Protein AF-0000000084538901 (afdb_homodimer)

Structure (mmCIF, N/CA/C/O backbone):
data_AF-0000000084538901-model_v1
#
loop_
_entity.id
_entity.type
_entity.pdbx_description
1 polymer 'UDP-3-O-acylglucosamine N-acyltransferase'
#
loop_
_atom_site.group_PDB
_atom_site.id
_atom_site.type_symbol
_atom_site.label_atom_id
_atom_site.label_alt_id
_atom_site.label_comp_id
_atom_site.label_asym_id
_atom_site.label_entity_id
_atom_site.label_seq_id
_atom_site.pdbx_PDB_ins_code
_atom_site.Cartn_x
_atom_site.Cartn_y
_atom_site.Cartn_z
_atom_site.occupancy
_atom_site.B_iso_or_equiv
_atom_site.auth_seq_id
_atom_site.auth_comp_id
_atom_site.auth_asym_id
_atom_site.auth_atom_id
_atom_site.pdbx_PDB_model_num
ATOM 1 N N . MET A 1 1 ? -27.812 32.094 3.391 1 93.5 1 MET A N 1
ATOM 2 C CA . MET A 1 1 ? -28.422 32.312 4.699 1 93.5 1 MET A CA 1
ATOM 3 C C . MET A 1 1 ? -27.812 33.562 5.375 1 93.5 1 MET A C 1
ATOM 5 O O . MET A 1 1 ? -26.688 33.938 5.078 1 93.5 1 MET A O 1
ATOM 9 N N . LYS A 1 2 ? -28.594 34.125 6.199 1 95.56 2 LYS A N 1
ATOM 10 C CA . LYS A 1 2 ? -28.094 35.281 6.93 1 95.56 2 LYS A CA 1
ATOM 11 C C . LYS A 1 2 ? -27.016 34.906 7.93 1 95.56 2 LYS A C 1
ATOM 13 O O . LYS A 1 2 ? -27.031 33.781 8.453 1 95.56 2 LYS A O 1
ATOM 18 N N . PHE A 1 3 ? -26.172 35.75 8.164 1 96.12 3 PHE A N 1
ATOM 19 C CA . PHE A 1 3 ? -25.109 35.5 9.125 1 96.12 3 PHE A CA 1
ATOM 20 C C . PHE A 1 3 ? -25.688 35.156 10.492 1 96.12 3 PHE A C 1
ATOM 22 O O . PHE A 1 3 ? -25.156 34.25 11.18 1 96.12 3 PHE A O 1
ATOM 29 N N . SER A 1 4 ? -26.766 35.75 10.844 1 94.81 4 SER A N 1
ATOM 30 C CA . SER A 1 4 ? -27.406 35.469 12.117 1 94.81 4 SER A CA 1
ATOM 31 C C . SER A 1 4 ? -27.891 34 12.172 1 94.81 4 SER A C 1
ATOM 33 O O . SER A 1 4 ? -27.781 33.344 13.211 1 94.81 4 SER A O 1
ATOM 35 N N . ASP A 1 5 ? -28.375 33.531 11.102 1 95.5 5 ASP A N 1
ATOM 36 C CA . ASP A 1 5 ? -28.797 32.125 11.008 1 95.5 5 ASP A CA 1
ATOM 37 C C . ASP A 1 5 ? -27.609 31.188 11.117 1 95.5 5 ASP A C 1
ATOM 39 O O . ASP A 1 5 ? -27.688 30.156 11.773 1 95.5 5 ASP A O 1
ATOM 43 N N . LEU A 1 6 ? -26.609 31.562 10.414 1 95.12 6 LEU A N 1
ATOM 44 C CA . LEU A 1 6 ? -25.391 30.781 10.453 1 95.12 6 LEU A CA 1
ATOM 45 C C . LEU A 1 6 ? -24.844 30.703 11.875 1 95.12 6 LEU A C 1
ATOM 47 O O . LEU A 1 6 ? -24.422 29.641 12.328 1 95.12 6 LEU A O 1
ATOM 51 N N . LEU A 1 7 ? -24.812 31.797 12.562 1 94.38 7 LEU A N 1
ATOM 52 C CA . LEU A 1 7 ? -24.359 31.875 13.945 1 94.38 7 LEU A CA 1
ATOM 53 C C . LEU A 1 7 ? -25.172 30.953 14.844 1 94.38 7 LEU A C 1
ATOM 55 O O . LEU A 1 7 ? -24.625 30.297 15.734 1 94.38 7 LEU A O 1
ATOM 59 N N . GLN A 1 8 ? -26.422 30.922 14.617 1 94.69 8 GLN A N 1
ATOM 60 C CA . GLN A 1 8 ? -27.297 30.062 15.406 1 94.69 8 GLN A CA 1
ATOM 61 C C . GLN A 1 8 ? -26.953 28.594 15.203 1 94.69 8 GLN A C 1
ATOM 63 O O . GLN A 1 8 ? -26.984 27.797 16.156 1 94.69 8 GLN A O 1
ATOM 68 N N . GLN A 1 9 ? -26.641 28.266 14.023 1 95.75 9 GLN A N 1
ATOM 69 C CA . GLN A 1 9 ? -26.328 26.875 13.688 1 95.75 9 GLN A CA 1
ATOM 70 C C . GLN A 1 9 ? -24.953 26.484 14.203 1 95.75 9 GLN A C 1
ATOM 72 O O . GLN A 1 9 ? -24.688 25.312 14.438 1 95.75 9 GLN A O 1
ATOM 77 N N . LEU A 1 10 ? -24.094 27.469 14.375 1 96.12 10 LEU A N 1
ATOM 78 C CA . LEU A 1 10 ? -22.719 27.203 14.797 1 96.12 10 LEU A CA 1
ATOM 79 C C . LEU A 1 10 ? -22.484 27.688 16.234 1 96.12 10 LEU A C 1
ATOM 81 O O . LEU A 1 10 ? -21.359 27.922 16.641 1 96.12 10 LEU A O 1
ATOM 85 N N . LYS A 1 11 ? -23.438 27.844 16.922 1 92.06 11 LYS A N 1
ATOM 86 C CA . LYS A 1 11 ? -23.406 28.484 18.219 1 92.06 11 LYS A CA 1
ATOM 87 C C . LYS A 1 11 ? -22.469 27.75 19.188 1 92.06 11 LYS A C 1
ATOM 89 O O . LYS A 1 11 ? -21.766 28.375 19.969 1 92.06 11 LYS A O 1
ATOM 94 N N . ASP A 1 12 ? -22.438 26.438 18.906 1 90.62 12 ASP A N 1
ATOM 95 C CA . ASP A 1 12 ? -21.578 25.625 19.766 1 90.62 12 ASP A CA 1
ATOM 96 C C . ASP A 1 12 ? -20.109 25.906 19.484 1 90.62 12 ASP A C 1
ATOM 98 O O . ASP A 1 12 ? -19.609 25.609 18.391 1 90.62 12 ASP A O 1
ATOM 102 N N . GLY A 1 13 ? -19.438 26.672 20.234 1 88.88 13 GLY A N 1
ATOM 103 C CA . GLY A 1 13 ? -18.031 26.953 20.109 1 88.88 13 GLY A CA 1
ATOM 104 C C . GLY A 1 13 ? -17.734 28.438 19.938 1 88.88 13 GLY A C 1
ATOM 105 O O . GLY A 1 13 ? -16.562 28.844 19.953 1 88.88 13 GLY A O 1
ATOM 106 N N . VAL A 1 14 ? -18.812 29.141 19.734 1 94.44 14 VAL A N 1
ATOM 107 C CA . VAL A 1 14 ? -18.625 30.578 19.547 1 94.44 14 VAL A CA 1
ATOM 108 C C . VAL A 1 14 ? -18.578 31.266 20.906 1 94.44 14 VAL A C 1
ATOM 110 O O . VAL A 1 14 ? -19.422 31.016 21.766 1 94.44 14 VAL A O 1
ATOM 113 N N . VAL A 1 15 ? -17.594 32.031 21.078 1 94.44 15 VAL A N 1
ATOM 114 C CA . VAL A 1 15 ? -17.391 32.75 22.344 1 94.44 15 VAL A CA 1
ATOM 115 C C . VAL A 1 15 ? -18.016 34.125 22.266 1 94.44 15 VAL A C 1
ATOM 117 O O . VAL A 1 15 ? -18.625 34.594 23.234 1 94.44 15 VAL A O 1
ATOM 120 N N . SER A 1 16 ? -17.812 34.875 21.203 1 93.5 16 SER A N 1
ATOM 121 C CA . SER A 1 16 ? -18.359 36.219 20.953 1 93.5 16 SER A CA 1
ATOM 122 C C . SER A 1 16 ? -18.594 36.438 19.453 1 93.5 16 SER A C 1
ATOM 124 O O . SER A 1 16 ? -18.094 35.688 18.625 1 93.5 16 SER A O 1
ATOM 126 N N . ASP A 1 17 ? -19.453 37.406 19.156 1 93.81 17 ASP A N 1
ATOM 127 C CA . ASP A 1 17 ? -19.75 37.688 17.75 1 93.81 17 ASP A CA 1
ATOM 128 C C . ASP A 1 17 ? -20.062 39.188 17.547 1 93.81 17 ASP A C 1
ATOM 130 O O . ASP A 1 17 ? -20.25 39.906 18.516 1 93.81 17 ASP A O 1
ATOM 134 N N . SER A 1 18 ? -20.047 39.625 16.359 1 91.88 18 SER A N 1
ATOM 135 C CA . SER A 1 18 ? -20.219 41.031 16.016 1 91.88 18 SER A CA 1
ATOM 136 C C . SER A 1 18 ? -21.672 41.469 16.203 1 91.88 18 SER A C 1
ATOM 138 O O . SER A 1 18 ? -21.938 42.625 16.406 1 91.88 18 SER A O 1
ATOM 140 N N . LEU A 1 19 ? -22.609 40.562 16.047 1 88.69 19 LEU A N 1
ATOM 141 C CA . LEU A 1 19 ? -24.016 40.938 16.188 1 88.69 19 LEU A CA 1
ATOM 142 C C . LEU A 1 19 ? -24.328 41.312 17.625 1 88.69 19 LEU A C 1
ATOM 144 O O . LEU A 1 19 ? -25.25 42.125 17.875 1 88.69 19 LEU A O 1
ATOM 148 N N . GLU A 1 20 ? -23.688 40.781 18.453 1 81.5 20 GLU A N 1
ATOM 149 C CA . GLU A 1 20 ? -23.859 41.125 19.859 1 81.5 20 GLU A CA 1
ATOM 150 C C . GLU A 1 20 ? -23.156 42.438 20.219 1 81.5 20 GLU A C 1
ATOM 152 O O . GLU A 1 20 ? -23.656 43.219 21.016 1 81.5 20 GLU A O 1
ATOM 157 N N . LEU A 1 21 ? -22.031 42.656 19.672 1 71.5 21 LEU A N 1
ATOM 158 C CA . LEU A 1 21 ? -21.172 43.75 20.109 1 71.5 21 LEU A CA 1
ATOM 159 C C . LEU A 1 21 ? -21.422 45 19.266 1 71.5 21 LEU A C 1
ATOM 161 O O . LEU A 1 21 ? -21.141 46.125 19.719 1 71.5 21 LEU A O 1
ATOM 165 N N . SER A 1 22 ? -21.672 44.844 18.016 1 60.97 22 SER A N 1
ATOM 166 C CA . SER A 1 22 ? -21.766 46.062 17.188 1 60.97 22 SER A CA 1
ATOM 167 C C . SER A 1 22 ? -23.062 46.062 16.375 1 60.97 22 SER A C 1
ATOM 169 O O . SER A 1 22 ? -23.672 45.031 16.156 1 60.97 22 SER A O 1
ATOM 171 N N . ASP A 1 23 ? -23.828 47.062 16.312 1 59.25 23 ASP A N 1
ATOM 172 C CA . ASP A 1 23 ? -25.016 47.281 15.508 1 59.25 23 ASP A CA 1
ATOM 173 C C . ASP A 1 23 ? -24.75 46.969 14.039 1 59.25 23 ASP A C 1
ATOM 175 O O . ASP A 1 23 ? -24.578 47.875 13.227 1 59.25 23 ASP A O 1
ATOM 179 N N . ARG A 1 24 ? -24.109 45.844 13.82 1 64.12 24 ARG A N 1
ATOM 180 C CA . ARG A 1 24 ? -23.547 45.75 12.477 1 64.12 24 ARG A CA 1
ATOM 181 C C . ARG A 1 24 ? -24.391 44.812 11.594 1 64.12 24 ARG A C 1
ATOM 183 O O . ARG A 1 24 ? -25.375 44.25 12.047 1 64.12 24 ARG A O 1
ATOM 190 N N . THR A 1 25 ? -23.922 44.625 10.414 1 78.56 25 THR A N 1
ATOM 191 C CA . THR A 1 25 ? -24.5 44.094 9.195 1 78.56 25 THR A CA 1
ATOM 192 C C . THR A 1 25 ? -24.703 42.594 9.312 1 78.56 25 THR A C 1
ATOM 194 O O . THR A 1 25 ? -23.922 41.906 9.984 1 78.56 25 THR A O 1
ATOM 197 N N . ASP A 1 26 ? -25.906 42.219 9.234 1 93.06 26 ASP A N 1
ATOM 198 C CA . ASP A 1 26 ? -26.297 40.812 9.078 1 93.06 26 ASP A CA 1
ATOM 199 C C . ASP A 1 26 ? -26.328 40.406 7.609 1 93.06 26 ASP A C 1
ATOM 201 O O . ASP A 1 26 ? -27.406 40.219 7.035 1 93.06 26 ASP A O 1
ATOM 205 N N . PRO A 1 27 ? -25.047 40.312 7.105 1 94.62 27 PRO A N 1
ATOM 206 C CA . PRO A 1 27 ? -24.984 40.062 5.664 1 94.62 27 PRO A CA 1
ATOM 207 C C . PRO A 1 27 ? -25.531 38.688 5.293 1 94.62 27 PRO A C 1
ATOM 209 O O . PRO A 1 27 ? -25.656 37.812 6.152 1 94.62 27 PRO A O 1
ATOM 212 N N . VAL A 1 28 ? -25.891 38.562 3.992 1 96.44 28 VAL A N 1
ATOM 213 C CA . VAL A 1 28 ? -26.281 37.281 3.441 1 96.44 28 VAL A CA 1
ATOM 214 C C . VAL A 1 28 ? -25.031 36.5 3.002 1 96.44 28 VAL A C 1
ATOM 216 O O . VAL A 1 28 ? -24.219 37.031 2.242 1 96.44 28 VAL A O 1
ATOM 219 N N . ILE A 1 29 ? -24.891 35.312 3.584 1 97.19 29 ILE A N 1
ATOM 220 C CA . ILE A 1 29 ? -23.766 34.469 3.264 1 97.19 29 ILE A CA 1
ATOM 221 C C . ILE A 1 29 ? -24.234 33.312 2.367 1 97.19 29 ILE A C 1
ATOM 223 O O . ILE A 1 29 ? -25.156 32.594 2.717 1 97.19 29 ILE A O 1
ATOM 227 N N . HIS A 1 30 ? -23.562 33.156 1.27 1 96.56 30 HIS A N 1
ATOM 228 C CA . HIS A 1 30 ? -24 32.156 0.329 1 96.56 30 HIS A CA 1
ATOM 229 C C . HIS A 1 30 ? -22.984 31.016 0.214 1 96.56 30 HIS A C 1
ATOM 231 O O . HIS A 1 30 ? -23.219 30.016 -0.469 1 96.56 30 HIS A O 1
ATOM 237 N N . GLY A 1 31 ? -21.859 31.172 0.831 1 96.88 31 GLY A N 1
ATOM 238 C CA . GLY A 1 31 ? -20.828 30.125 0.752 1 96.88 31 GLY A CA 1
ATOM 239 C C . GLY A 1 31 ? -19.609 30.438 1.593 1 96.88 31 GLY A C 1
ATOM 240 O O . GLY A 1 31 ? -19.625 31.359 2.414 1 96.88 31 GLY A O 1
ATOM 241 N N . VAL A 1 32 ? -18.609 29.672 1.42 1 97.56 32 VAL A N 1
ATOM 242 C CA . VAL A 1 32 ? -17.344 29.781 2.135 1 97.56 32 VAL A CA 1
ATOM 243 C C . VAL A 1 32 ? -16.203 29.938 1.136 1 97.56 32 VAL A C 1
ATOM 245 O O . VAL A 1 32 ? -16.328 29.516 -0.018 1 97.56 32 VAL A O 1
ATOM 248 N N . ALA A 1 33 ? -15.109 30.547 1.611 1 97.12 33 ALA A N 1
ATOM 249 C CA . ALA A 1 33 ? -13.969 30.766 0.722 1 97.12 33 ALA A CA 1
ATOM 250 C C . ALA A 1 33 ? -12.688 31 1.518 1 97.12 33 ALA A C 1
ATOM 252 O O . ALA A 1 33 ? -12.742 31.344 2.699 1 97.12 33 ALA A O 1
ATOM 253 N N . ALA A 1 34 ? -11.602 30.781 0.892 1 95.62 34 ALA A N 1
ATOM 254 C CA . ALA A 1 34 ? -10.328 31.219 1.467 1 95.62 34 ALA A CA 1
ATOM 255 C C . ALA A 1 34 ? -10.289 32.719 1.642 1 95.62 34 ALA A C 1
ATOM 257 O O . ALA A 1 34 ? -10.766 33.469 0.784 1 95.62 34 ALA A O 1
ATOM 258 N N . ILE A 1 35 ? -9.617 33.125 2.629 1 95.12 35 ILE A N 1
ATOM 259 C CA . ILE A 1 35 ? -9.719 34.531 3.059 1 95.12 35 ILE A CA 1
ATOM 260 C C . ILE A 1 35 ? -9.133 35.438 1.983 1 95.12 35 ILE A C 1
ATOM 262 O O . ILE A 1 35 ? -9.625 36.562 1.761 1 95.12 35 ILE A O 1
ATOM 266 N N . ASP A 1 36 ? -8.102 34.969 1.263 1 94.62 36 ASP A N 1
ATOM 267 C CA . ASP A 1 36 ? -7.41 35.812 0.286 1 94.62 36 ASP A CA 1
ATOM 268 C C . ASP A 1 36 ? -8.133 35.781 -1.06 1 94.62 36 ASP A C 1
ATOM 270 O O . ASP A 1 36 ? -7.879 36.656 -1.916 1 94.62 36 ASP A O 1
ATOM 274 N N . GLU A 1 37 ? -9.141 34.938 -1.263 1 95.94 37 GLU A N 1
ATOM 275 C CA . GLU A 1 37 ? -9.883 34.812 -2.516 1 95.94 37 GLU A CA 1
ATOM 276 C C . GLU A 1 37 ? -11.359 35.125 -2.312 1 95.94 37 GLU A C 1
ATOM 278 O O . GLU A 1 37 ? -12.148 35.094 -3.262 1 95.94 37 GLU A O 1
ATOM 283 N N . ALA A 1 38 ? -11.703 35.312 -1.114 1 96.19 38 ALA A N 1
ATOM 284 C CA . ALA A 1 38 ? -13.102 35.469 -0.736 1 96.19 38 ALA A CA 1
ATOM 285 C C . ALA A 1 38 ? -13.734 36.688 -1.415 1 96.19 38 ALA A C 1
ATOM 287 O O . ALA A 1 38 ? -13.094 37.719 -1.566 1 96.19 38 ALA A O 1
ATOM 288 N N . GLN A 1 39 ? -14.93 36.469 -1.879 1 95.94 39 GLN A N 1
ATOM 289 C CA . GLN A 1 39 ? -15.758 37.531 -2.441 1 95.94 39 GLN A CA 1
ATOM 290 C C . GLN A 1 39 ? -16.938 37.844 -1.536 1 95.94 39 GLN A C 1
ATOM 292 O O . GLN A 1 39 ? -17.172 37.156 -0.546 1 95.94 39 GLN A O 1
ATOM 297 N N . ALA A 1 40 ? -17.625 38.875 -2.021 1 95.75 40 ALA A N 1
ATOM 298 C CA . ALA A 1 40 ? -18.797 39.281 -1.251 1 95.75 40 ALA A CA 1
ATOM 299 C C . ALA A 1 40 ? -19.766 38.125 -1.092 1 95.75 40 ALA A C 1
ATOM 301 O O . ALA A 1 40 ? -20 37.344 -2.035 1 95.75 40 ALA A O 1
ATOM 302 N N . GLY A 1 41 ? -20.25 38 0.098 1 96.56 41 GLY A N 1
ATOM 303 C CA . GLY A 1 41 ? -21.219 36.969 0.365 1 96.56 41 GLY A CA 1
ATOM 304 C C . GLY A 1 41 ? -20.594 35.688 0.855 1 96.56 41 GLY A C 1
ATOM 305 O O . GLY A 1 41 ? -21.266 34.656 0.948 1 96.56 41 GLY A O 1
ATOM 306 N N . THR A 1 42 ? -19.359 35.719 1.161 1 97.81 42 THR A N 1
ATOM 307 C CA . THR A 1 42 ? -18.734 34.469 1.615 1 97.81 42 THR A CA 1
ATOM 308 C C . THR A 1 42 ? -18.25 34.625 3.055 1 97.81 42 THR A C 1
ATOM 310 O O . THR A 1 42 ? -18.094 35.719 3.561 1 97.81 42 THR A O 1
ATOM 313 N N . LEU A 1 43 ? -18.094 33.438 3.719 1 97.56 43 LEU A N 1
ATOM 314 C CA . LEU A 1 43 ? -17.484 33.281 5.035 1 97.56 43 LEU A CA 1
ATOM 315 C C . LEU A 1 43 ? -16.078 32.719 4.918 1 97.56 43 LEU A C 1
ATOM 317 O O . LEU A 1 43 ? -15.836 31.797 4.141 1 97.56 43 LEU A O 1
ATOM 321 N N . SER A 1 44 ? -15.141 33.281 5.695 1 97.81 44 SER A N 1
ATOM 322 C CA . SER A 1 44 ? -13.773 32.781 5.785 1 97.81 44 SER A CA 1
ATOM 323 C C . SER A 1 44 ? -13.312 32.688 7.234 1 97.81 44 SER A C 1
ATOM 325 O O . SER A 1 44 ? -14.133 32.75 8.156 1 97.81 44 SER A O 1
ATOM 327 N N . TYR A 1 45 ? -12.016 32.375 7.41 1 97 45 TYR A N 1
ATOM 328 C CA . TYR A 1 45 ? -11.531 32.312 8.781 1 97 45 TYR A CA 1
ATOM 329 C C . TYR A 1 45 ? -10.062 32.719 8.859 1 97 45 TYR A C 1
ATOM 331 O O . TYR A 1 45 ? -9.367 32.75 7.84 1 97 45 TYR A O 1
ATOM 339 N N . ILE A 1 46 ? -9.633 33.062 10.125 1 94.56 46 ILE A N 1
ATOM 340 C CA . ILE A 1 46 ? -8.25 33.375 10.445 1 94.56 46 ILE A CA 1
ATOM 341 C C . ILE A 1 46 ? -7.797 32.531 11.648 1 94.56 46 ILE A C 1
ATOM 343 O O . ILE A 1 46 ? -8.508 32.438 12.648 1 94.56 46 ILE A O 1
ATOM 347 N N . GLU A 1 47 ? -6.621 31.891 11.469 1 89.81 47 GLU A N 1
ATOM 348 C CA . GLU A 1 47 ? -6.156 31 12.531 1 89.81 47 GLU A CA 1
ATOM 349 C C . GLU A 1 47 ? -5.211 31.734 13.484 1 89.81 47 GLU A C 1
ATOM 351 O O . GLU A 1 47 ? -4.914 31.234 14.57 1 89.81 47 GLU A O 1
ATOM 356 N N . GLY A 1 48 ? -4.758 32.906 13.188 1 84.44 48 GLY A N 1
ATOM 357 C CA . GLY A 1 48 ? -3.832 33.594 14.07 1 84.44 48 GLY A CA 1
ATOM 358 C C . GLY A 1 48 ? -3.357 34.938 13.508 1 84.44 48 GLY A C 1
ATOM 359 O O . GLY A 1 48 ? -3.758 35.312 12.414 1 84.44 48 GLY A O 1
ATOM 360 N N . GLN A 1 49 ? -2.502 35.5 14.258 1 85.62 49 GLN A N 1
ATOM 361 C CA . GLN A 1 49 ? -2.057 36.875 13.977 1 85.62 49 GLN A CA 1
ATOM 362 C C . GLN A 1 49 ? -1.277 36.938 12.664 1 85.62 49 GLN A C 1
ATOM 364 O O . GLN A 1 49 ? -1.303 37.969 11.977 1 85.62 49 GLN A O 1
ATOM 369 N N . LYS A 1 50 ? -0.769 35.781 12.359 1 87.31 50 LYS A N 1
ATOM 370 C CA . LYS A 1 50 ? 0.049 35.719 11.148 1 87.31 50 LYS A CA 1
ATOM 371 C C . LYS A 1 50 ? -0.79 36.031 9.906 1 87.31 50 LYS A C 1
ATOM 373 O O . LYS A 1 50 ? -0.265 36.469 8.883 1 87.31 50 LYS A O 1
ATOM 378 N N . PHE A 1 51 ? -2.082 35.906 10.008 1 88.12 51 PHE A N 1
ATOM 379 C CA . PHE A 1 51 ? -2.955 36.062 8.852 1 88.12 51 PHE A CA 1
ATOM 380 C C . PHE A 1 51 ? -3.814 37.312 9 1 88.12 51 PHE A C 1
ATOM 382 O O . PHE A 1 51 ? -4.746 37.531 8.219 1 88.12 51 PHE A O 1
ATOM 389 N N . ALA A 1 52 ? -3.52 38.094 9.93 1 88.94 52 ALA A N 1
ATOM 390 C CA . ALA A 1 52 ? -4.305 39.281 10.258 1 88.94 52 ALA A CA 1
ATOM 391 C C . ALA A 1 52 ? -4.352 40.25 9.086 1 88.94 52 ALA A C 1
ATOM 393 O O . ALA A 1 52 ? -5.344 40.969 8.891 1 88.94 52 ALA A O 1
ATOM 394 N N . HIS A 1 53 ? -3.268 40.281 8.352 1 91.88 53 HIS A N 1
ATOM 395 C CA . HIS A 1 53 ? -3.182 41.25 7.238 1 91.88 53 HIS A CA 1
ATOM 396 C C . HIS A 1 53 ? -4.273 40.969 6.203 1 91.88 53 HIS A C 1
ATOM 398 O O . HIS A 1 53 ? -4.672 41.875 5.469 1 91.88 53 HIS A O 1
ATOM 404 N N . TYR A 1 54 ? -4.84 39.781 6.172 1 94.12 54 TYR A N 1
ATOM 405 C CA . TYR A 1 54 ? -5.887 39.438 5.215 1 94.12 54 TYR A CA 1
ATOM 406 C C . TYR A 1 54 ? -7.195 40.125 5.57 1 94.12 54 TYR A C 1
ATOM 408 O O . TYR A 1 54 ? -8.07 40.312 4.719 1 94.12 54 TYR A O 1
ATOM 416 N N . LEU A 1 55 ? -7.383 40.5 6.816 1 92.94 55 LEU A N 1
ATOM 417 C CA . LEU A 1 55 ? -8.602 41.188 7.238 1 92.94 55 LEU A CA 1
ATOM 418 C C . LEU A 1 55 ? -8.758 42.531 6.508 1 92.94 55 LEU A C 1
ATOM 420 O O . LEU A 1 55 ? -9.875 42.938 6.168 1 92.94 55 LEU A O 1
ATOM 424 N N . ALA A 1 56 ? -7.609 43.156 6.223 1 91.5 56 ALA A N 1
ATOM 425 C CA . ALA A 1 56 ? -7.621 44.469 5.586 1 91.5 56 ALA A CA 1
ATOM 426 C C . ALA A 1 56 ? -7.973 44.344 4.105 1 91.5 56 ALA A C 1
ATOM 428 O O . ALA A 1 56 ? -8.531 45.281 3.52 1 91.5 56 ALA A O 1
ATOM 429 N N . THR A 1 57 ? -7.699 43.25 3.605 1 94.31 57 THR A N 1
ATOM 430 C CA . THR A 1 57 ? -7.793 43.156 2.152 1 94.31 57 THR A CA 1
ATOM 431 C C . THR A 1 57 ? -8.953 42.281 1.736 1 94.31 57 THR A C 1
ATOM 433 O O . THR A 1 57 ? -9.398 42.312 0.59 1 94.31 57 THR A O 1
ATOM 436 N N . THR A 1 58 ? -9.469 41.406 2.564 1 96.12 58 THR A N 1
ATOM 437 C CA . THR A 1 58 ? -10.477 40.406 2.203 1 96.12 58 THR A CA 1
ATOM 438 C C . THR A 1 58 ? -11.758 41.094 1.732 1 96.12 58 THR A C 1
ATOM 440 O O . THR A 1 58 ? -12.07 42.188 2.162 1 96.12 58 THR A O 1
ATOM 443 N N . LYS A 1 59 ? -12.406 40.406 0.836 1 96.25 59 LYS A N 1
ATOM 444 C CA . LYS A 1 59 ? -13.703 40.906 0.375 1 96.25 59 LYS A CA 1
ATOM 445 C C . LYS A 1 59 ? -14.836 40.062 0.939 1 96.25 59 LYS A C 1
ATOM 447 O O . LYS A 1 59 ? -15.992 40.219 0.53 1 96.25 59 LYS A O 1
ATOM 452 N N . ALA A 1 60 ? -14.516 39.156 1.838 1 96.5 60 ALA A N 1
ATOM 453 C CA . ALA A 1 60 ? -15.547 38.375 2.521 1 96.5 60 ALA A CA 1
ATOM 454 C C . ALA A 1 60 ? -16.469 39.281 3.322 1 96.5 60 ALA A C 1
ATOM 456 O O . ALA A 1 60 ? -16.078 40.375 3.752 1 96.5 60 ALA A O 1
ATOM 457 N N . ASP A 1 61 ? -17.625 38.781 3.52 1 96.06 61 ASP A N 1
ATOM 458 C CA . ASP A 1 61 ? -18.578 39.531 4.312 1 96.06 61 ASP A CA 1
ATOM 459 C C . ASP A 1 61 ? -18.531 39.125 5.781 1 96.06 61 ASP A C 1
ATOM 461 O O . ASP A 1 61 ? -19.016 39.844 6.652 1 96.06 61 ASP A O 1
ATOM 465 N N . ALA A 1 62 ? -18.047 37.938 6.023 1 96.5 62 ALA A N 1
ATOM 466 C CA . ALA A 1 62 ? -17.953 37.438 7.391 1 96.5 62 ALA A CA 1
ATOM 467 C C . ALA A 1 62 ? -16.672 36.656 7.594 1 96.5 62 ALA A C 1
ATOM 469 O O . ALA A 1 62 ? -16.156 36.031 6.652 1 96.5 62 ALA A O 1
ATOM 470 N N . VAL A 1 63 ? -16.172 36.625 8.867 1 96.88 63 VAL A N 1
ATOM 471 C CA . VAL A 1 63 ? -14.938 35.906 9.156 1 96.88 63 VAL A CA 1
ATOM 472 C C . VAL A 1 63 ? -15.031 35.281 10.539 1 96.88 63 VAL A C 1
ATOM 474 O O . VAL A 1 63 ? -15.625 35.844 11.461 1 96.88 63 VAL A O 1
ATOM 477 N N . ILE A 1 64 ? -14.5 34.094 10.664 1 97.12 64 ILE A N 1
ATOM 478 C CA . ILE A 1 64 ? -14.297 33.469 11.953 1 97.12 64 ILE A CA 1
ATOM 479 C C . ILE A 1 64 ? -12.922 33.844 12.508 1 97.12 64 ILE A C 1
ATOM 481 O O . ILE A 1 64 ? -11.906 33.656 11.836 1 97.12 64 ILE A O 1
ATOM 485 N N . LEU A 1 65 ? -12.867 34.281 13.742 1 96.06 65 LEU A N 1
ATOM 486 C CA . LEU A 1 65 ? -11.648 34.812 14.344 1 96.06 65 LEU A CA 1
ATOM 487 C C . LEU A 1 65 ? -11.297 34.031 15.617 1 96.06 65 LEU A C 1
ATOM 489 O O . LEU A 1 65 ? -12.18 33.5 16.281 1 96.06 65 LEU A O 1
ATOM 493 N N . PRO A 1 66 ? -10 33.969 15.883 1 96.25 66 PRO A N 1
ATOM 494 C CA . PRO A 1 66 ? -9.664 33.531 17.234 1 96.25 66 PRO A CA 1
ATOM 495 C C . PRO A 1 66 ? -10.117 34.531 18.297 1 96.25 66 PRO A C 1
ATOM 497 O O . PRO A 1 66 ? -10.531 35.656 17.969 1 96.25 66 PRO A O 1
ATOM 500 N N . VAL A 1 67 ? -10.023 34.125 19.594 1 95 67 VAL A N 1
ATOM 501 C CA . VAL A 1 67 ? -10.344 35.062 20.672 1 95 67 VAL A CA 1
ATOM 502 C C . VAL A 1 67 ? -9.219 36.062 20.844 1 95 67 VAL A C 1
ATOM 504 O O . VAL A 1 67 ? -8.281 35.844 21.609 1 95 67 VAL A O 1
ATOM 507 N N . ASP A 1 68 ? -9.328 37.094 20.062 1 94.81 68 ASP A N 1
ATOM 508 C CA . ASP A 1 68 ? -8.32 38.125 19.984 1 94.81 68 ASP A CA 1
ATOM 509 C C . ASP A 1 68 ? -8.961 39.5 19.781 1 94.81 68 ASP A C 1
ATOM 511 O O . ASP A 1 68 ? -9.5 39.781 18.703 1 94.81 68 ASP A O 1
ATOM 515 N N . GLU A 1 69 ? -8.859 40.406 20.688 1 92.38 69 GLU A N 1
ATOM 516 C CA . GLU A 1 69 ? -9.531 41.688 20.672 1 92.38 69 GLU A CA 1
ATOM 517 C C . GLU A 1 69 ? -9.023 42.594 19.547 1 92.38 69 GLU A C 1
ATOM 519 O O . GLU A 1 69 ? -9.781 43.375 18.969 1 92.38 69 GLU A O 1
ATOM 524 N N . ALA A 1 70 ? -7.75 42.438 19.281 1 93.06 70 ALA A N 1
ATOM 525 C CA . ALA A 1 70 ? -7.168 43.25 18.219 1 93.06 70 ALA A CA 1
ATOM 526 C C . ALA A 1 70 ? -7.758 42.875 16.859 1 93.06 70 ALA A C 1
ATOM 528 O O . ALA A 1 70 ? -8.102 43.75 16.078 1 93.06 70 ALA A O 1
ATOM 529 N N . LEU A 1 71 ? -7.914 41.625 16.672 1 94.25 71 LEU A N 1
ATOM 530 C CA . LEU A 1 71 ? -8.492 41.156 15.414 1 94.25 71 LEU A CA 1
ATOM 531 C C . LEU A 1 71 ? -9.969 41.531 15.32 1 94.25 71 LEU A C 1
ATOM 533 O O . LEU A 1 71 ? -10.453 41.875 14.25 1 94.25 71 LEU A O 1
ATOM 537 N N . GLN A 1 72 ? -10.617 41.438 16.375 1 92 72 GLN A N 1
ATOM 538 C CA . GLN A 1 72 ? -12.031 41.812 16.438 1 92 72 GLN A CA 1
ATOM 539 C C . GLN A 1 72 ? -12.211 43.312 16.094 1 92 72 GLN A C 1
ATOM 541 O O . GLN A 1 72 ? -13.094 43.656 15.32 1 92 72 GLN A O 1
ATOM 546 N N . ALA A 1 73 ? -11.344 44.094 16.625 1 91.31 73 ALA A N 1
ATOM 547 C CA . ALA A 1 73 ? -11.406 45.531 16.359 1 91.31 73 ALA A CA 1
ATOM 548 C C . ALA A 1 73 ? -11.156 45.844 14.891 1 91.31 73 ALA A C 1
ATOM 550 O O . ALA A 1 73 ? -11.812 46.719 14.312 1 91.31 73 ALA A O 1
ATOM 551 N N . GLN A 1 74 ? -10.227 45.156 14.414 1 92.12 74 GLN A N 1
ATOM 552 C CA . GLN A 1 74 ? -9.93 45.344 13 1 92.12 74 GLN A CA 1
ATOM 553 C C . GLN A 1 74 ? -11.125 44.938 12.125 1 92.12 74 GLN A C 1
ATOM 555 O O . GLN A 1 74 ? -11.445 45.656 11.164 1 92.12 74 GLN A O 1
ATOM 560 N N . ALA A 1 75 ? -11.773 43.875 12.453 1 92.56 75 ALA A N 1
ATOM 561 C CA . ALA A 1 75 ? -12.945 43.406 11.703 1 92.56 75 ALA A CA 1
ATOM 562 C C . ALA A 1 75 ? -14.086 44.438 11.812 1 92.56 75 ALA A C 1
ATOM 564 O O . ALA A 1 75 ? -14.773 44.688 10.82 1 92.56 75 ALA A O 1
ATOM 565 N N . ILE A 1 76 ? -14.25 45 12.906 1 89.81 76 ILE A N 1
ATOM 566 C CA . ILE A 1 76 ? -15.273 46.031 13.133 1 89.81 76 ILE A CA 1
ATOM 567 C C . ILE A 1 76 ? -14.984 47.25 12.281 1 89.81 76 ILE A C 1
ATOM 569 O O . ILE A 1 76 ? -15.883 47.781 11.633 1 89.81 76 ILE A O 1
ATOM 573 N N . ALA A 1 77 ? -13.734 47.625 12.328 1 89.19 77 ALA A N 1
ATOM 574 C CA . ALA A 1 77 ? -13.328 48.812 11.578 1 89.19 77 ALA A CA 1
ATOM 575 C C . ALA A 1 77 ? -13.594 48.625 10.086 1 89.19 77 ALA A C 1
ATOM 577 O O . ALA A 1 77 ? -13.93 49.562 9.383 1 89.19 77 ALA A O 1
ATOM 578 N N . LYS A 1 78 ? -13.492 47.438 9.68 1 90.38 78 LYS A N 1
ATOM 579 C CA . LYS A 1 78 ? -13.656 47.125 8.258 1 90.38 78 LYS A CA 1
ATOM 580 C C . LYS A 1 78 ? -15.125 46.875 7.922 1 90.38 78 LYS A C 1
ATOM 582 O O . LYS A 1 78 ? -15.484 46.75 6.75 1 90.38 78 LYS A O 1
ATOM 587 N N . GLY A 1 79 ? -15.914 46.719 8.977 1 89 79 GLY A N 1
ATOM 588 C CA . GLY A 1 79 ? -17.344 46.5 8.773 1 89 79 GLY A CA 1
ATOM 589 C C . GLY A 1 79 ? -17.672 45.031 8.469 1 89 79 GLY A C 1
ATOM 590 O O . GLY A 1 79 ? -18.656 44.75 7.801 1 89 79 GLY A O 1
ATOM 591 N N . LEU A 1 80 ? -16.875 44.125 8.883 1 92.69 80 LEU A N 1
ATOM 592 C CA . LEU A 1 80 ? -17.078 42.688 8.664 1 92.69 80 LEU A CA 1
ATOM 593 C C . LEU A 1 80 ? -17.922 42.094 9.781 1 92.69 80 LEU A C 1
ATOM 595 O O . LEU A 1 80 ? -17.75 42.438 10.945 1 92.69 80 LEU A O 1
ATOM 599 N N . ALA A 1 81 ? -18.781 41.188 9.398 1 95.31 81 ALA A N 1
ATOM 600 C CA . ALA A 1 81 ? -19.359 40.312 10.406 1 95.31 81 ALA A CA 1
ATOM 601 C C . ALA A 1 81 ? -18.344 39.281 10.883 1 95.31 81 ALA A C 1
ATOM 603 O O . ALA A 1 81 ? -17.516 38.812 10.094 1 95.31 81 ALA A O 1
ATOM 604 N N . TRP A 1 82 ? -18.391 38.969 12.18 1 95.25 82 TRP A N 1
ATOM 605 C CA . TRP A 1 82 ? -17.391 38.031 12.641 1 95.25 82 TRP A CA 1
ATOM 606 C C . TRP A 1 82 ? -17.906 37.219 13.828 1 95.25 82 TRP A C 1
ATOM 608 O O . TRP A 1 82 ? -18.859 37.625 14.508 1 95.25 82 TRP A O 1
ATOM 618 N N . MET A 1 83 ? -17.453 36.094 14.039 1 95.69 83 MET A N 1
ATOM 619 C CA . MET A 1 83 ? -17.625 35.25 15.219 1 95.69 83 MET A CA 1
ATOM 620 C C . MET A 1 83 ? -16.281 34.75 15.719 1 95.69 83 MET A C 1
ATOM 622 O O . MET A 1 83 ? -15.383 34.438 14.922 1 95.69 83 MET A O 1
ATOM 626 N N . SER A 1 84 ? -16.109 34.719 16.984 1 95.75 84 SER A N 1
ATOM 627 C CA . SER A 1 84 ? -14.844 34.344 17.609 1 95.75 84 SER A CA 1
ATOM 628 C C . SER A 1 84 ? -14.945 33.031 18.344 1 95.75 84 SER A C 1
ATOM 630 O O . SER A 1 84 ? -15.977 32.719 18.953 1 95.75 84 SER A O 1
ATOM 632 N N . THR A 1 85 ? -13.953 32.25 18.188 1 96.62 85 THR A N 1
ATOM 633 C CA . THR A 1 85 ? -13.898 30.922 18.812 1 96.62 85 THR A CA 1
ATOM 634 C C . THR A 1 85 ? -12.461 30.547 19.156 1 96.62 85 THR A C 1
ATOM 636 O O . THR A 1 85 ? -11.516 31.156 18.656 1 96.62 85 THR A O 1
ATOM 639 N N . GLU A 1 86 ? -12.242 29.562 20.109 1 95.5 86 GLU A N 1
ATOM 640 C CA . GLU A 1 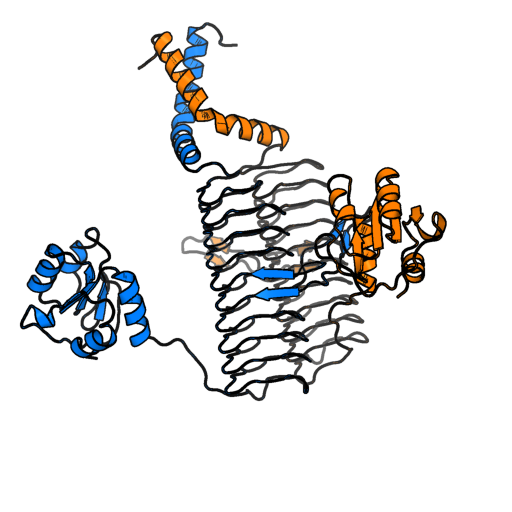86 ? -10.922 29.062 20.469 1 95.5 86 GLU A CA 1
ATOM 641 C C . GLU A 1 86 ? -10.32 28.219 19.359 1 95.5 86 GLU A C 1
ATOM 643 O O . GLU A 1 86 ? -9.102 28.047 19.281 1 95.5 86 GLU A O 1
ATOM 648 N N . SER A 1 87 ? -11.195 27.688 18.469 1 95.81 87 SER A N 1
ATOM 649 C CA . SER A 1 87 ? -10.75 26.797 17.391 1 95.81 87 SER A CA 1
ATOM 650 C C . SER A 1 87 ? -11.344 27.219 16.047 1 95.81 87 SER A C 1
ATOM 652 O O . SER A 1 87 ? -12.211 26.531 15.5 1 95.81 87 SER A O 1
ATOM 654 N N . PRO A 1 88 ? -10.766 28.203 15.539 1 96.06 88 PRO A N 1
ATOM 655 C CA . PRO A 1 88 ? -11.344 28.766 14.305 1 96.06 88 PRO A CA 1
ATOM 656 C C . PRO A 1 88 ? -11.438 27.734 13.188 1 96.06 88 PRO A C 1
ATOM 658 O O . PRO A 1 88 ? -12.461 27.656 12.492 1 96.06 88 PRO A O 1
ATOM 661 N N . ARG A 1 89 ? -10.383 26.906 13.031 1 94.88 89 ARG A N 1
ATOM 662 C CA . ARG A 1 89 ? -10.375 25.906 11.961 1 94.88 89 ARG A CA 1
ATOM 663 C C . ARG A 1 89 ? -11.477 24.875 12.164 1 94.88 89 ARG A C 1
ATOM 665 O O . ARG A 1 89 ? -12.148 24.484 11.203 1 94.88 89 ARG A O 1
ATOM 672 N N . LEU A 1 90 ? -11.68 24.406 13.328 1 95.75 90 LEU A N 1
ATOM 673 C CA . LEU A 1 90 ? -12.742 23.469 13.656 1 95.75 90 LEU A CA 1
ATOM 674 C C . LEU A 1 90 ? -14.109 24.047 13.312 1 95.75 90 LEU A C 1
ATOM 676 O O . LEU A 1 90 ? -14.945 23.359 12.711 1 95.75 90 LEU A O 1
ATOM 680 N N . LEU A 1 91 ? -14.312 25.297 13.711 1 96.25 91 LEU A N 1
ATOM 681 C CA . LEU A 1 91 ? -15.594 25.938 13.438 1 96.25 91 LEU A CA 1
ATOM 682 C C . LEU A 1 91 ? -15.805 26.109 11.938 1 96.25 91 LEU A C 1
ATOM 684 O O . LEU A 1 91 ? -16.922 25.953 11.438 1 96.25 91 LEU A O 1
ATOM 688 N N . PHE A 1 92 ? -14.766 26.547 11.234 1 96.5 92 PHE A N 1
ATOM 689 C CA . PHE A 1 92 ? -14.852 26.703 9.789 1 96.5 92 PHE A CA 1
ATOM 690 C C . PHE A 1 92 ? -15.211 25.375 9.133 1 96.5 92 PHE A C 1
ATOM 692 O O . PHE A 1 92 ? -16.016 25.344 8.188 1 96.5 92 PHE A O 1
ATOM 699 N N . ALA A 1 93 ? -14.664 24.203 9.609 1 96.38 93 ALA A N 1
ATOM 700 C CA . ALA A 1 93 ? -15 22.875 9.125 1 96.38 93 ALA A CA 1
ATOM 701 C C . ALA A 1 93 ? -16.5 22.594 9.273 1 96.38 93 ALA A C 1
ATOM 703 O O . ALA A 1 93 ? -17.125 22.062 8.359 1 96.38 93 ALA A O 1
ATOM 704 N N . ARG A 1 94 ? -17.047 22.938 10.336 1 96.19 94 ARG A N 1
ATOM 705 C CA . ARG A 1 94 ? -18.484 22.766 10.57 1 96.19 94 ARG A CA 1
ATOM 706 C C . ARG A 1 94 ? -19.297 23.641 9.617 1 96.19 94 ARG A C 1
ATOM 708 O O . ARG A 1 94 ? -20.344 23.219 9.133 1 96.19 94 ARG A O 1
ATOM 715 N N . ALA A 1 95 ? -18.797 24.844 9.398 1 96.44 95 ALA A N 1
ATOM 716 C CA . ALA A 1 95 ? -19.469 25.766 8.492 1 96.44 95 ALA A CA 1
ATOM 717 C C . ALA A 1 95 ? -19.5 25.203 7.07 1 96.44 95 ALA A C 1
ATOM 719 O O . ALA A 1 95 ? -20.516 25.312 6.379 1 96.44 95 ALA A O 1
ATOM 720 N N . ILE A 1 96 ? -18.406 24.656 6.613 1 97.12 96 ILE A N 1
ATOM 721 C CA . ILE A 1 96 ? -18.328 24.094 5.27 1 97.12 96 ILE A CA 1
ATOM 722 C C . ILE A 1 96 ? -19.453 23.062 5.082 1 97.12 96 ILE A C 1
ATOM 724 O O . ILE A 1 96 ? -20.109 23.047 4.039 1 97.12 96 ILE A O 1
ATOM 728 N N . ALA A 1 97 ? -19.719 22.281 6.066 1 95.44 97 ALA A N 1
ATOM 729 C CA . ALA A 1 97 ? -20.688 21.203 5.996 1 95.44 97 ALA A CA 1
ATOM 730 C C . ALA A 1 97 ? -22.109 21.766 5.812 1 95.44 97 ALA A C 1
ATOM 732 O O . ALA A 1 97 ? -23 21.047 5.352 1 95.44 97 ALA A O 1
ATOM 733 N N . LEU A 1 98 ? -22.312 23.016 6.219 1 95.38 98 LEU A N 1
ATOM 734 C CA . LEU A 1 98 ? -23.625 23.656 6.059 1 95.38 98 LEU A CA 1
ATOM 735 C C . LEU A 1 98 ? -23.828 24.109 4.621 1 95.38 98 LEU A C 1
ATOM 737 O O . LEU A 1 98 ? -24.969 24.219 4.16 1 95.38 98 LEU A O 1
ATOM 741 N N . PHE A 1 99 ? -22.75 24.344 3.871 1 95.94 99 PHE A N 1
ATOM 742 C CA . PHE A 1 99 ? -22.875 24.938 2.541 1 95.94 99 PHE A CA 1
ATOM 743 C C . PHE A 1 99 ? -22.578 23.906 1.462 1 95.94 99 PHE A C 1
ATOM 745 O O . PHE A 1 99 ? -22.891 24.109 0.289 1 95.94 99 PHE A O 1
ATOM 752 N N . TYR A 1 100 ? -21.953 22.812 1.903 1 95.25 100 TYR A N 1
ATOM 753 C CA . TYR A 1 100 ? -21.578 21.781 0.933 1 95.25 100 TYR A CA 1
ATOM 754 C C . TYR A 1 100 ? -21.938 20.391 1.45 1 95.25 100 TYR A C 1
ATOM 756 O O . TYR A 1 100 ? -21.562 20.031 2.57 1 95.25 100 TYR A O 1
ATOM 764 N N . GLN A 1 101 ? -22.609 19.703 0.618 1 91.69 101 GLN A N 1
ATOM 765 C CA . GLN A 1 101 ? -22.891 18.297 0.853 1 91.69 101 GLN A CA 1
ATOM 766 C C . GLN A 1 101 ? -22.328 17.438 -0.27 1 91.69 101 GLN A C 1
ATOM 768 O O . GLN A 1 101 ? -22.656 17.625 -1.44 1 91.69 101 GLN A O 1
ATOM 773 N N . PRO A 1 102 ? -21.484 16.469 0.082 1 92.81 102 PRO A N 1
ATOM 774 C CA . PRO A 1 102 ? -20.969 15.57 -0.962 1 92.81 102 PRO A CA 1
ATOM 775 C C . PRO A 1 102 ? -22.078 14.789 -1.663 1 92.81 102 PRO A C 1
ATOM 777 O O . PRO A 1 102 ? -23.156 14.586 -1.087 1 92.81 102 PRO A O 1
ATOM 780 N N . TYR A 1 103 ? -21.797 14.414 -2.92 1 92.69 103 TYR A N 1
ATOM 781 C CA . TYR A 1 103 ? -22.719 13.602 -3.707 1 92.69 103 TYR A CA 1
ATOM 782 C C . TYR A 1 103 ? -23.078 12.32 -2.971 1 92.69 103 TYR A C 1
ATOM 784 O O . TYR A 1 103 ? -22.188 11.586 -2.518 1 92.69 103 TYR A O 1
ATOM 792 N N . HIS A 1 104 ? -24.422 12.141 -2.775 1 90.81 104 HIS A N 1
ATOM 793 C CA . HIS A 1 104 ? -24.969 10.938 -2.15 1 90.81 104 HIS A CA 1
ATOM 794 C C . HIS A 1 104 ? -26.25 10.492 -2.861 1 90.81 104 HIS A C 1
ATOM 796 O O . HIS A 1 104 ? -27.312 11.086 -2.68 1 90.81 104 HIS A O 1
ATOM 802 N N . PRO A 1 105 ? -26.078 9.406 -3.553 1 92.5 105 PRO A N 1
ATOM 803 C CA . PRO A 1 105 ? -27.25 8.969 -4.316 1 92.5 105 PRO A CA 1
ATOM 804 C C . PRO A 1 105 ? -28.359 8.445 -3.422 1 92.5 105 PRO A C 1
ATOM 806 O O . PRO A 1 105 ? -28.125 8.07 -2.271 1 92.5 105 PRO A O 1
ATOM 809 N N . ARG A 1 106 ? -29.594 8.406 -3.996 1 91.88 106 ARG A N 1
ATOM 810 C CA . ARG A 1 106 ? -30.75 7.871 -3.293 1 91.88 106 ARG A CA 1
ATOM 811 C C . ARG A 1 106 ? -30.656 6.352 -3.17 1 91.88 106 ARG A C 1
ATOM 813 O O . ARG A 1 106 ? -29.953 5.703 -3.945 1 91.88 106 ARG A O 1
ATOM 820 N N . SER A 1 107 ? -31.375 5.891 -2.195 1 94.31 107 SER A N 1
ATOM 821 C CA . SER A 1 107 ? -31.422 4.445 -1.984 1 94.31 107 SER A CA 1
ATOM 822 C C . SER A 1 107 ? -32.094 3.74 -3.162 1 94.31 107 SER A C 1
ATOM 824 O O . SER A 1 107 ? -33.281 3.938 -3.426 1 94.31 107 SER A O 1
ATOM 826 N N . GLU A 1 108 ? -31.328 3.027 -3.773 1 96.94 108 GLU A N 1
ATOM 827 C CA . GLU A 1 108 ? -31.797 2.264 -4.926 1 96.94 108 GLU A CA 1
ATOM 828 C C . GLU A 1 108 ? -30.781 1.181 -5.312 1 96.94 108 GLU A C 1
ATOM 830 O O . GLU A 1 108 ? -29.594 1.317 -5.062 1 96.94 108 GLU A O 1
ATOM 835 N N . ILE A 1 109 ? -31.344 0.11 -5.836 1 98.19 109 ILE A N 1
ATOM 836 C CA . ILE A 1 109 ? -30.516 -0.939 -6.414 1 98.19 109 ILE A CA 1
ATOM 837 C C . ILE A 1 109 ? -30.609 -0.888 -7.938 1 98.19 109 ILE A C 1
ATOM 839 O O . ILE A 1 109 ? -31.672 -1.136 -8.516 1 98.19 109 ILE A O 1
ATOM 843 N N . HIS A 1 110 ? -29.531 -0.525 -8.5 1 98.25 110 HIS A N 1
ATOM 844 C CA . HIS A 1 110 ? -29.547 -0.402 -9.953 1 98.25 110 HIS A CA 1
ATOM 845 C C . HIS A 1 110 ? -29.766 -1.755 -10.617 1 98.25 110 HIS A C 1
ATOM 847 O O . HIS A 1 110 ? -29.219 -2.768 -10.188 1 98.25 110 HIS A O 1
ATOM 853 N N . PRO A 1 111 ? -30.391 -1.843 -11.758 1 98.06 111 PRO A N 1
ATOM 854 C CA . PRO A 1 111 ? -30.766 -3.107 -12.398 1 98.06 111 PRO A CA 1
ATOM 855 C C . PRO A 1 111 ? -29.547 -3.863 -12.953 1 98.06 111 PRO A C 1
ATOM 857 O O . PRO A 1 111 ? -29.609 -5.082 -13.125 1 98.06 111 PRO A O 1
ATOM 860 N N . THR A 1 112 ? -28.484 -3.225 -13.195 1 98 112 THR A N 1
ATOM 861 C CA . THR A 1 112 ? -27.312 -3.887 -13.789 1 98 112 THR A CA 1
ATOM 862 C C . THR A 1 112 ? -26.422 -4.484 -12.703 1 98 112 THR A C 1
ATOM 864 O O . THR A 1 112 ? -25.438 -5.164 -13.008 1 98 112 THR A O 1
ATOM 867 N N . ALA A 1 113 ? -26.734 -4.176 -11.477 1 98.5 113 ALA A N 1
ATOM 868 C CA . ALA A 1 113 ? -25.984 -4.809 -10.398 1 98.5 113 ALA A CA 1
ATOM 869 C C . ALA A 1 113 ? -26.203 -6.316 -10.383 1 98.5 113 ALA A C 1
ATOM 871 O O . ALA A 1 113 ? -27.297 -6.789 -10.68 1 98.5 113 ALA A O 1
ATOM 872 N N . THR A 1 114 ? -25.156 -7.082 -10.148 1 98.56 114 THR A N 1
ATOM 873 C CA . THR A 1 114 ? -25.234 -8.531 -9.992 1 98.56 114 THR A CA 1
ATOM 874 C C . THR A 1 114 ? -25.031 -8.93 -8.531 1 98.56 114 THR A C 1
ATOM 876 O O . THR A 1 114 ? -23.922 -8.836 -8.008 1 98.56 114 THR A O 1
ATOM 879 N N . ILE A 1 115 ? -26.109 -9.445 -7.891 1 98.69 115 ILE A N 1
ATOM 880 C CA . ILE A 1 115 ? -26.109 -9.758 -6.469 1 98.69 115 ILE A CA 1
ATOM 881 C C . ILE A 1 115 ? -26.469 -11.227 -6.258 1 98.69 115 ILE A C 1
ATOM 883 O O . ILE A 1 115 ? -27.531 -11.68 -6.723 1 98.69 115 ILE A O 1
ATOM 887 N N . ALA A 1 116 ? -25.578 -11.938 -5.609 1 98.44 116 ALA A N 1
ATOM 888 C CA . ALA A 1 116 ? -25.891 -13.336 -5.32 1 98.44 116 ALA A CA 1
ATOM 889 C C . ALA A 1 116 ? -27.156 -13.453 -4.48 1 98.44 116 ALA A C 1
ATOM 891 O O . ALA A 1 116 ? -27.422 -12.602 -3.629 1 98.44 116 ALA A O 1
ATOM 892 N N . PRO A 1 117 ? -27.906 -14.523 -4.605 1 98.19 117 PRO A N 1
ATOM 893 C CA . PRO A 1 117 ? -29.219 -14.656 -3.967 1 98.19 117 PRO A CA 1
ATOM 894 C C . PRO A 1 117 ? -29.141 -14.727 -2.443 1 98.19 117 PRO A C 1
ATOM 896 O O . PRO A 1 117 ? -30.094 -14.375 -1.75 1 98.19 117 PRO A O 1
ATOM 899 N N . ASP A 1 118 ? -28.047 -15.117 -1.956 1 98.56 118 ASP A N 1
ATOM 900 C CA . ASP A 1 118 ? -27.953 -15.352 -0.518 1 98.56 118 ASP A CA 1
ATOM 901 C C . ASP A 1 118 ? -27.344 -14.156 0.2 1 98.56 118 ASP A C 1
ATOM 903 O O . ASP A 1 118 ? -27.078 -14.211 1.404 1 98.56 118 ASP A O 1
ATOM 907 N N . VAL A 1 119 ? -27.125 -13.125 -0.497 1 98.69 119 VAL A N 1
ATOM 908 C CA . VAL A 1 119 ? -26.625 -11.898 0.106 1 98.69 119 VAL A CA 1
ATOM 909 C C . VAL A 1 119 ? -27.688 -11.289 1.024 1 98.69 119 VAL A C 1
ATOM 911 O O . VAL A 1 119 ? -28.875 -11.266 0.682 1 98.69 119 VAL A O 1
ATOM 914 N N . LYS A 1 120 ? -27.219 -10.906 2.199 1 98.75 120 LYS A N 1
ATOM 915 C CA . LYS A 1 120 ? -28.109 -10.195 3.115 1 98.75 120 LYS A CA 1
ATOM 916 C C . LYS A 1 120 ? -27.938 -8.68 2.992 1 98.75 120 LYS A C 1
ATOM 918 O O . LYS A 1 120 ? -26.859 -8.156 3.273 1 98.75 120 LYS A O 1
ATOM 923 N N . LEU A 1 121 ? -29.016 -7.973 2.664 1 98.5 121 LEU A N 1
ATOM 924 C CA . LEU A 1 121 ? -28.969 -6.527 2.48 1 98.5 121 LEU A CA 1
ATOM 925 C C . LEU A 1 121 ? -29.734 -5.816 3.596 1 98.5 121 LEU A C 1
ATOM 927 O O . LEU A 1 121 ? -30.828 -6.227 3.963 1 98.5 121 LEU A O 1
ATOM 931 N N . GLY A 1 122 ? -29.109 -4.844 4.121 1 98.38 122 GLY A N 1
ATOM 932 C CA . GLY A 1 122 ? -29.797 -4 5.086 1 98.38 122 GLY A CA 1
ATOM 933 C C . GLY A 1 122 ? -30.812 -3.068 4.453 1 98.38 122 GLY A C 1
ATOM 934 O O . GLY A 1 122 ? -31.109 -3.193 3.266 1 98.38 122 GLY A O 1
ATOM 935 N N . SER A 1 123 ? -31.312 -2.057 5.285 1 98.12 123 SER A N 1
ATOM 936 C CA . SER A 1 123 ? -32.312 -1.097 4.84 1 98.12 123 SER A CA 1
ATOM 937 C C . SER A 1 123 ? -31.656 0.128 4.203 1 98.12 123 SER A C 1
ATOM 939 O O . SER A 1 123 ? -30.562 0.523 4.59 1 98.12 123 SER A O 1
ATOM 941 N N . ARG A 1 124 ? -32.312 0.738 3.141 1 97.94 124 ARG A N 1
ATOM 942 C CA . ARG A 1 124 ? -31.969 2.01 2.52 1 97.94 124 ARG A CA 1
ATOM 943 C C . ARG A 1 124 ? -30.562 1.955 1.927 1 97.94 124 ARG A C 1
ATOM 945 O O . ARG A 1 124 ? -29.766 2.869 2.131 1 97.94 124 ARG A O 1
ATOM 952 N N . VAL A 1 125 ? -30.234 0.891 1.344 1 98.44 125 VAL A N 1
ATOM 953 C CA . VAL A 1 125 ? -28.938 0.744 0.702 1 98.44 125 VAL A CA 1
ATOM 954 C C . VAL A 1 125 ? -28.984 1.32 -0.712 1 98.44 125 VAL A C 1
ATOM 956 O O . VAL A 1 125 ? -30.047 1.325 -1.348 1 98.44 125 VAL A O 1
ATOM 959 N N . HIS A 1 126 ? -27.922 1.873 -1.112 1 98.56 126 HIS A N 1
ATOM 960 C CA . HIS A 1 126 ? -27.688 2.227 -2.51 1 98.56 126 HIS A CA 1
ATOM 961 C C . HIS A 1 126 ? -26.672 1.294 -3.154 1 98.56 126 HIS A C 1
ATOM 963 O O . HIS A 1 126 ? -25.547 1.157 -2.66 1 98.56 126 HIS A O 1
ATOM 969 N N . ILE A 1 127 ? -27.047 0.686 -4.223 1 98.81 127 ILE A N 1
ATOM 970 C CA . ILE A 1 127 ? -26.156 -0.165 -5.012 1 98.81 127 ILE A CA 1
ATOM 971 C C . ILE A 1 127 ? -26.125 0.326 -6.457 1 98.81 127 ILE A C 1
ATOM 973 O O . ILE A 1 127 ? -27.109 0.209 -7.184 1 98.81 127 ILE A O 1
ATOM 977 N N . GLY A 1 128 ? -24.984 0.831 -6.836 1 98.5 128 GLY A N 1
ATOM 978 C CA . GLY A 1 128 ? -24.859 1.487 -8.125 1 98.5 128 GLY A CA 1
ATOM 979 C C . GLY A 1 128 ? -24.719 0.512 -9.281 1 98.5 128 GLY A C 1
ATOM 980 O O . GLY A 1 128 ? -24.766 -0.704 -9.078 1 98.5 128 GLY A O 1
ATOM 981 N N . PRO A 1 129 ? -24.656 1.053 -10.562 1 98.56 129 PRO A N 1
ATOM 982 C CA . PRO A 1 129 ? -24.531 0.206 -11.75 1 98.56 129 PRO A CA 1
ATOM 983 C C . PRO A 1 129 ? -23.281 -0.654 -11.742 1 98.56 129 PRO A C 1
ATOM 985 O O . PRO A 1 129 ? -22.219 -0.201 -11.297 1 98.56 129 PRO A O 1
ATOM 988 N N . HIS A 1 130 ? -23.406 -1.921 -12.141 1 98.62 130 HIS A N 1
ATOM 989 C CA . HIS A 1 130 ? -22.328 -2.855 -12.414 1 98.62 130 HIS A CA 1
ATOM 990 C C . HIS A 1 130 ? -21.594 -3.242 -11.133 1 98.62 130 HIS A C 1
ATOM 992 O O . HIS A 1 130 ? -20.469 -3.732 -11.172 1 98.62 130 HIS A O 1
ATOM 998 N N . VAL A 1 131 ? -22.234 -2.965 -10.047 1 98.88 131 VAL A N 1
ATOM 999 C CA . VAL A 1 131 ? -21.75 -3.518 -8.789 1 98.88 131 VAL A CA 1
ATOM 1000 C C . VAL A 1 131 ? -21.938 -5.031 -8.781 1 98.88 131 VAL A C 1
ATOM 1002 O O . VAL A 1 131 ? -22.938 -5.539 -9.289 1 98.88 131 VAL A O 1
ATOM 1005 N N . VAL A 1 132 ? -20.938 -5.754 -8.297 1 98.94 132 VAL A N 1
ATOM 1006 C CA . VAL A 1 132 ? -21.031 -7.203 -8.148 1 98.94 132 VAL A CA 1
ATOM 1007 C C . VAL A 1 132 ? -20.844 -7.586 -6.684 1 98.94 132 VAL A C 1
ATOM 1009 O O . VAL A 1 132 ? -19.828 -7.25 -6.074 1 98.94 132 VAL A O 1
ATOM 1012 N N . ILE A 1 133 ? -21.797 -8.281 -6.07 1 98.88 133 ILE A N 1
ATOM 1013 C CA . ILE A 1 133 ? -21.734 -8.773 -4.699 1 98.88 133 ILE A CA 1
ATOM 1014 C C . ILE A 1 133 ? -21.859 -10.289 -4.684 1 98.88 133 ILE A C 1
ATOM 1016 O O . ILE A 1 133 ? -22.906 -10.836 -5.078 1 98.88 133 ILE A O 1
ATOM 1020 N N . ARG A 1 134 ? -20.812 -10.922 -4.207 1 98.56 134 ARG A N 1
ATOM 1021 C CA . ARG A 1 134 ? -20.75 -12.383 -4.262 1 98.56 134 ARG A CA 1
ATOM 1022 C C . ARG A 1 134 ? -21.391 -13.008 -3.025 1 98.56 134 ARG A C 1
ATOM 1024 O O . ARG A 1 134 ? -21.859 -12.297 -2.135 1 98.56 134 ARG A O 1
ATOM 1031 N N . SER A 1 135 ? -21.484 -14.312 -3.068 1 98.38 135 SER A N 1
ATOM 1032 C CA . SER A 1 135 ? -22.25 -15.141 -2.143 1 98.38 135 SER A CA 1
ATOM 1033 C C . SER A 1 135 ? -21.812 -14.922 -0.702 1 98.38 135 SER A C 1
ATOM 1035 O O . SER A 1 135 ? -20.609 -14.812 -0.423 1 98.38 135 SER A O 1
ATOM 1037 N N . GLY A 1 136 ? -22.766 -14.789 0.168 1 98.56 136 GLY A N 1
ATOM 1038 C CA . GLY A 1 136 ? -22.516 -14.797 1.6 1 98.56 136 GLY A CA 1
ATOM 1039 C C . GLY A 1 136 ? -22.188 -13.43 2.162 1 98.56 136 GLY A C 1
ATOM 1040 O O . GLY A 1 136 ? -21.969 -13.281 3.365 1 98.56 136 GLY A O 1
ATOM 1041 N N . ALA A 1 137 ? -22.188 -12.453 1.375 1 98.81 137 ALA A N 1
ATOM 1042 C CA . ALA A 1 137 ? -21.891 -11.109 1.841 1 98.81 137 ALA A CA 1
ATOM 1043 C C . ALA A 1 137 ? -23.031 -10.547 2.688 1 98.81 137 ALA A C 1
ATOM 1045 O O . ALA A 1 137 ? -24.203 -10.922 2.498 1 98.81 137 ALA A O 1
ATOM 1046 N N . LYS A 1 138 ? -22.703 -9.766 3.656 1 98.94 138 LYS A N 1
ATOM 1047 C CA . LYS A 1 138 ? -23.641 -9.039 4.508 1 98.94 138 LYS A CA 1
ATOM 1048 C C . LYS A 1 138 ? -23.406 -7.531 4.414 1 98.94 138 LYS A C 1
ATOM 1050 O O . LYS A 1 138 ? -22.328 -7.039 4.754 1 98.94 138 LYS A O 1
ATOM 1055 N N . ILE A 1 139 ? -24.453 -6.793 4.008 1 98.88 139 ILE A N 1
ATOM 1056 C CA . ILE A 1 139 ? -24.391 -5.348 3.834 1 98.88 139 ILE A CA 1
ATOM 1057 C C . ILE A 1 139 ? -25.297 -4.664 4.848 1 98.88 139 ILE A C 1
ATOM 1059 O O . ILE A 1 139 ? -26.5 -4.957 4.91 1 98.88 139 ILE A O 1
ATOM 1063 N N . GLY A 1 140 ? -24.781 -3.789 5.59 1 98.81 140 GLY A N 1
ATOM 1064 C CA . GLY A 1 140 ? -25.531 -3.125 6.648 1 98.81 140 GLY A CA 1
ATOM 1065 C C . GLY A 1 140 ? -26.5 -2.082 6.133 1 98.81 140 GLY A C 1
ATOM 1066 O O . GLY A 1 140 ? -26.672 -1.927 4.922 1 98.81 140 GLY A O 1
ATOM 1067 N N . ASP A 1 141 ? -27.156 -1.317 7.109 1 98.75 141 ASP A N 1
ATOM 1068 C CA . ASP A 1 141 ? -28.141 -0.278 6.789 1 98.75 141 ASP A CA 1
ATOM 1069 C C . ASP A 1 141 ? -27.438 0.98 6.266 1 98.75 141 ASP A C 1
ATOM 1071 O O . ASP A 1 141 ? -26.359 1.337 6.734 1 98.75 141 ASP A O 1
ATOM 1075 N N . ASP A 1 142 ? -28.047 1.609 5.281 1 98.44 142 ASP A N 1
ATOM 1076 C CA . ASP A 1 142 ? -27.641 2.926 4.801 1 98.44 142 ASP A CA 1
ATOM 1077 C C . ASP A 1 142 ? -26.25 2.871 4.168 1 98.44 142 ASP A C 1
ATOM 1079 O O . ASP A 1 142 ? -25.516 3.855 4.195 1 98.44 142 ASP A O 1
ATOM 1083 N N . VAL A 1 143 ? -25.891 1.712 3.75 1 98.81 143 VAL A N 1
ATOM 1084 C CA . VAL A 1 143 ? -24.641 1.568 3.031 1 98.81 143 VAL A CA 1
ATOM 1085 C C . VAL A 1 143 ? -24.781 2.104 1.609 1 98.81 143 VAL A C 1
ATOM 1087 O O . VAL A 1 143 ? -25.828 1.911 0.975 1 98.81 143 VAL A O 1
ATOM 1090 N N . CYS A 1 144 ? -23.766 2.793 1.15 1 98.81 144 CYS A N 1
ATOM 1091 C CA . CYS A 1 144 ? -23.734 3.32 -0.209 1 98.81 144 CYS A CA 1
ATOM 1092 C C . CYS A 1 144 ? -22.594 2.68 -1.006 1 98.81 144 CYS A C 1
ATOM 1094 O O . CYS A 1 144 ? -21.422 2.857 -0.677 1 98.81 144 CYS A O 1
ATOM 1096 N N . ILE A 1 145 ? -22.906 1.977 -2.066 1 98.88 145 ILE A N 1
ATOM 1097 C CA . ILE A 1 145 ? -21.922 1.317 -2.92 1 98.88 145 ILE A CA 1
ATOM 1098 C C . ILE A 1 145 ? -21.969 1.931 -4.32 1 98.88 145 ILE A C 1
ATOM 1100 O O . ILE A 1 145 ? -22.938 1.739 -5.062 1 98.88 145 ILE A O 1
ATOM 1104 N N . HIS A 1 146 ? -20.953 2.637 -4.691 1 98.81 146 HIS A N 1
ATOM 1105 C CA . HIS A 1 146 ? -20.875 3.328 -5.973 1 98.81 146 HIS A CA 1
ATOM 1106 C C . HIS A 1 146 ? -20.547 2.354 -7.105 1 98.81 146 HIS A C 1
ATOM 1108 O O . HIS A 1 146 ? -20.25 1.183 -6.855 1 98.81 146 HIS A O 1
ATOM 1114 N N . PRO A 1 147 ? -20.656 2.752 -8.383 1 98.75 147 PRO A N 1
ATOM 1115 C CA . PRO A 1 147 ? -20.578 1.859 -9.539 1 98.75 147 PRO A CA 1
ATOM 1116 C C . PRO A 1 147 ? -19.25 1.094 -9.602 1 98.75 147 PRO A C 1
ATOM 1118 O O . PRO A 1 147 ? -18.203 1.627 -9.227 1 98.75 147 PRO A O 1
ATOM 1121 N N . ASN A 1 148 ? -19.312 -0.145 -10.07 1 98.81 148 ASN A N 1
ATOM 1122 C CA . ASN A 1 148 ? -18.188 -1 -10.453 1 98.81 148 ASN A CA 1
ATOM 1123 C C . ASN A 1 148 ? -17.438 -1.514 -9.227 1 98.81 148 ASN A C 1
ATOM 1125 O O . ASN A 1 148 ? -16.312 -2.021 -9.352 1 98.81 148 ASN A O 1
ATOM 1129 N N . VAL A 1 149 ? -18.016 -1.333 -8.086 1 98.94 149 VAL A N 1
ATOM 1130 C CA . VAL A 1 149 ? -17.438 -1.971 -6.906 1 98.94 149 VAL A CA 1
ATOM 1131 C C . VAL A 1 149 ? -17.656 -3.48 -6.98 1 98.94 149 VAL A C 1
ATOM 1133 O O . VAL A 1 149 ? -18.719 -3.945 -7.414 1 98.94 149 VAL A O 1
ATOM 1136 N N . VAL A 1 150 ? -16.594 -4.25 -6.648 1 98.94 150 VAL A N 1
ATOM 1137 C CA . VAL A 1 150 ? -16.703 -5.703 -6.594 1 98.94 150 VAL A CA 1
ATOM 1138 C C . VAL A 1 150 ? -16.469 -6.184 -5.164 1 98.94 150 VAL A C 1
ATOM 1140 O O . VAL A 1 150 ? -15.445 -5.879 -4.555 1 98.94 150 VAL A O 1
ATOM 1143 N N . ILE A 1 151 ? -17.406 -6.961 -4.602 1 98.94 151 ILE A N 1
ATOM 1144 C CA . ILE A 1 151 ? -17.359 -7.523 -3.256 1 98.94 151 ILE A CA 1
ATOM 1145 C C . ILE A 1 151 ? -17.297 -9.047 -3.338 1 98.94 151 ILE A C 1
ATOM 1147 O O . ILE A 1 151 ? -18.25 -9.688 -3.785 1 98.94 151 ILE A O 1
ATOM 1151 N N . TYR A 1 152 ? -16.203 -9.609 -2.941 1 98.88 152 TYR A N 1
ATOM 1152 C CA . TYR A 1 152 ? -15.977 -11.047 -2.969 1 98.88 152 TYR A CA 1
ATOM 1153 C C . TYR A 1 152 ? -16.781 -11.75 -1.883 1 98.88 152 TYR A C 1
ATOM 1155 O O . TYR A 1 152 ? -17.5 -11.102 -1.11 1 98.88 152 TYR A O 1
ATOM 1163 N N . PRO A 1 153 ? -16.766 -13.086 -1.864 1 98.75 153 PRO A N 1
ATOM 1164 C CA . PRO A 1 153 ? -17.672 -13.828 -0.983 1 98.75 153 PRO A CA 1
ATOM 1165 C C . PRO A 1 153 ? -17.391 -13.57 0.497 1 98.75 153 PRO A C 1
ATOM 1167 O O . PRO A 1 153 ? -16.234 -13.367 0.89 1 98.75 153 PRO A O 1
ATOM 1170 N N . GLN A 1 154 ? -18.422 -13.594 1.297 1 98.75 154 GLN A N 1
ATOM 1171 C CA . GLN A 1 154 ? -18.406 -13.641 2.754 1 98.75 154 GLN A CA 1
ATOM 1172 C C . GLN A 1 154 ? -17.875 -12.344 3.344 1 98.75 154 GLN A C 1
ATOM 1174 O O . GLN A 1 154 ? -17.328 -12.336 4.449 1 98.75 154 GLN A O 1
ATOM 1179 N N . VAL A 1 155 ? -17.953 -11.281 2.57 1 98.88 155 VAL A N 1
ATOM 1180 C CA . VAL A 1 155 ? -17.562 -9.961 3.057 1 98.88 155 VAL A CA 1
ATOM 1181 C C . VAL A 1 155 ? -18.672 -9.383 3.939 1 98.88 155 VAL A C 1
ATOM 1183 O O . VAL A 1 155 ? -19.859 -9.617 3.688 1 98.88 155 VAL A O 1
ATOM 1186 N N . GLN A 1 156 ? -18.25 -8.664 4.98 1 98.94 156 GLN A N 1
ATOM 1187 C CA . GLN A 1 156 ? -19.188 -7.945 5.836 1 98.94 156 GLN A CA 1
ATOM 1188 C C . GLN A 1 156 ? -18.922 -6.441 5.805 1 98.94 156 GLN A C 1
ATOM 1190 O O . GLN A 1 156 ? -17.781 -6.008 6.027 1 98.94 156 GLN A O 1
ATOM 1195 N N . ILE A 1 157 ? -19.969 -5.617 5.562 1 98.94 157 ILE A N 1
ATOM 1196 C CA . ILE A 1 157 ? -19.875 -4.16 5.535 1 98.94 157 ILE A CA 1
ATOM 1197 C C . ILE A 1 157 ? -20.828 -3.561 6.562 1 98.94 157 ILE A C 1
ATOM 1199 O O . ILE A 1 157 ? -22.031 -3.811 6.512 1 98.94 157 ILE A O 1
ATOM 1203 N N . GLY A 1 158 ? -20.312 -2.75 7.422 1 98.94 158 GLY A N 1
ATOM 1204 C CA . GLY A 1 158 ? -21.094 -2.16 8.492 1 98.94 158 GLY A CA 1
ATOM 1205 C C . GLY A 1 158 ? -21.953 -0.994 8.023 1 98.94 158 GLY A C 1
ATOM 1206 O O . GLY A 1 158 ? -21.75 -0.473 6.926 1 98.94 158 GLY A O 1
ATOM 1207 N N . ASP A 1 159 ? -22.812 -0.485 8.938 1 98.88 159 ASP A N 1
ATOM 1208 C CA . ASP A 1 159 ? -23.812 0.527 8.648 1 98.88 159 ASP A CA 1
ATOM 1209 C C . ASP A 1 159 ? -23.172 1.834 8.195 1 98.88 159 ASP A C 1
ATOM 1211 O O . ASP A 1 159 ? -22.125 2.223 8.703 1 98.88 159 ASP A O 1
ATOM 1215 N N . ARG A 1 160 ? -23.781 2.529 7.168 1 98.56 160 ARG A N 1
ATOM 1216 C CA . ARG A 1 160 ? -23.484 3.896 6.754 1 98.56 160 ARG A CA 1
ATOM 1217 C C . ARG A 1 160 ? -22.109 3.982 6.109 1 98.56 160 ARG A C 1
ATOM 1219 O O . ARG A 1 160 ? -21.562 5.074 5.938 1 98.56 160 ARG A O 1
ATOM 1226 N N . THR A 1 161 ? -21.562 2.869 5.863 1 98.81 161 THR A N 1
ATOM 1227 C CA . THR A 1 161 ? -20.266 2.83 5.184 1 98.81 161 THR A CA 1
ATOM 1228 C C . THR A 1 161 ? -20.438 3.154 3.701 1 98.81 161 THR A C 1
ATOM 1230 O O . THR A 1 161 ? -21.438 2.785 3.084 1 98.81 161 THR A O 1
ATOM 1233 N N . ILE A 1 162 ? -19.469 3.875 3.164 1 98.88 162 ILE A N 1
ATOM 1234 C CA . ILE A 1 162 ? -19.469 4.281 1.764 1 98.88 162 ILE A CA 1
ATOM 1235 C C . ILE A 1 162 ? -18.328 3.602 1.02 1 98.88 162 ILE A C 1
ATOM 1237 O O . ILE A 1 162 ? -17.172 3.705 1.425 1 98.88 162 ILE A O 1
ATOM 1241 N N . LEU A 1 163 ? -18.625 2.879 -0.053 1 98.88 163 LEU A N 1
ATOM 1242 C CA . LEU A 1 163 ? -17.641 2.312 -0.973 1 98.88 163 LEU A CA 1
ATOM 1243 C C . LEU A 1 163 ? -17.625 3.076 -2.293 1 98.88 163 LEU A C 1
ATOM 1245 O O . LEU A 1 163 ? -18.562 2.975 -3.082 1 98.88 163 LEU A O 1
ATOM 1249 N N . HIS A 1 164 ? -16.594 3.805 -2.529 1 98.81 164 HIS A N 1
ATOM 1250 C CA . HIS A 1 164 ? -16.5 4.59 -3.756 1 98.81 164 HIS A CA 1
ATOM 1251 C C . HIS A 1 164 ? -16.125 3.713 -4.949 1 98.81 164 HIS A C 1
ATOM 1253 O O . HIS A 1 164 ? -15.711 2.568 -4.773 1 98.81 164 HIS A O 1
ATOM 1259 N N . ALA A 1 165 ? -16.266 4.273 -6.152 1 98.81 165 ALA A N 1
ATOM 1260 C CA . ALA A 1 165 ? -16.25 3.535 -7.41 1 98.81 165 ALA A CA 1
ATOM 1261 C C . ALA A 1 165 ? -14.938 2.777 -7.586 1 98.81 165 ALA A C 1
ATOM 1263 O O . ALA A 1 165 ? -13.867 3.291 -7.246 1 98.81 165 ALA A O 1
ATOM 1264 N N . ASN A 1 166 ? -15.078 1.52 -8.102 1 98.75 166 ASN A N 1
ATOM 1265 C CA . ASN A 1 166 ? -13.977 0.707 -8.602 1 98.75 166 ASN A CA 1
ATOM 1266 C C . ASN A 1 166 ? -13.125 0.151 -7.461 1 98.75 166 ASN A C 1
ATOM 1268 O O . ASN A 1 166 ? -12.07 -0.43 -7.695 1 98.75 166 ASN A O 1
ATOM 1272 N N . CYS A 1 167 ? -13.516 0.392 -6.195 1 98.81 167 CYS A N 1
ATOM 1273 C CA . CYS A 1 167 ? -12.773 -0.321 -5.16 1 98.81 167 CYS A CA 1
ATOM 1274 C C . CYS A 1 167 ? -13.156 -1.797 -5.137 1 98.81 167 CYS A C 1
ATOM 1276 O O . CYS A 1 167 ? -14.156 -2.193 -5.73 1 98.81 167 CYS A O 1
ATOM 1278 N N . THR A 1 168 ? -12.266 -2.631 -4.613 1 98.94 168 THR A N 1
ATOM 1279 C CA . THR A 1 168 ? -12.477 -4.074 -4.527 1 98.94 168 THR A CA 1
ATOM 1280 C C . THR A 1 168 ? -12.305 -4.559 -3.094 1 98.94 168 THR A C 1
ATOM 1282 O O . THR A 1 168 ? -11.297 -4.266 -2.447 1 98.94 168 THR A O 1
ATOM 1285 N N . ILE A 1 169 ? -13.312 -5.301 -2.576 1 98.94 169 ILE A N 1
ATOM 1286 C CA . ILE A 1 169 ? -13.258 -5.887 -1.242 1 98.94 169 ILE A CA 1
ATOM 1287 C C . ILE A 1 169 ? -13.133 -7.406 -1.35 1 98.94 169 ILE A C 1
ATOM 1289 O O . ILE A 1 169 ? -14.07 -8.086 -1.783 1 98.94 169 ILE A O 1
ATOM 1293 N N . HIS A 1 170 ? -12.008 -7.934 -0.939 1 98.88 170 HIS A N 1
ATOM 1294 C CA . HIS A 1 170 ? -11.711 -9.344 -1.131 1 98.88 170 HIS A CA 1
ATOM 1295 C C . HIS A 1 170 ? -12.359 -10.203 -0.046 1 98.88 170 HIS A C 1
ATOM 1297 O O . HIS A 1 170 ? -12.914 -9.672 0.917 1 98.88 170 HIS A O 1
ATOM 1303 N N . GLU A 1 171 ? -12.266 -11.445 -0.22 1 98.69 171 GLU A N 1
ATOM 1304 C CA . GLU A 1 171 ? -13.102 -12.422 0.46 1 98.69 171 GLU A CA 1
ATOM 1305 C C . GLU A 1 171 ? -12.938 -12.344 1.975 1 98.69 171 GLU A C 1
ATOM 1307 O O . GLU A 1 171 ? -11.828 -12.102 2.469 1 98.69 171 GLU A O 1
ATOM 1312 N N . ARG A 1 172 ? -14.047 -12.445 2.744 1 98.56 172 ARG A N 1
ATOM 1313 C CA . ARG A 1 172 ? -14.148 -12.625 4.191 1 98.56 172 ARG A CA 1
ATOM 1314 C C . ARG A 1 172 ? -13.703 -11.367 4.926 1 98.56 172 ARG A C 1
ATOM 1316 O O . ARG A 1 172 ? -13.578 -11.367 6.152 1 98.56 172 ARG A O 1
ATOM 1323 N N . THR A 1 173 ? -13.438 -10.297 4.199 1 98.88 173 THR A N 1
ATOM 1324 C CA . THR A 1 173 ? -13.086 -9.023 4.816 1 98.88 173 THR A CA 1
ATOM 1325 C C . THR A 1 173 ? -14.227 -8.508 5.684 1 98.88 173 THR A C 1
ATOM 1327 O O . THR A 1 173 ? -15.398 -8.648 5.324 1 98.88 173 THR A O 1
ATOM 1330 N N . GLU A 1 174 ? -13.859 -7.902 6.812 1 98.94 174 GLU A N 1
ATOM 1331 C CA . GLU A 1 174 ? -14.828 -7.266 7.699 1 98.94 174 GLU A CA 1
ATOM 1332 C C . GLU A 1 174 ? -14.562 -5.766 7.812 1 98.94 174 GLU A C 1
ATOM 1334 O O . GLU A 1 174 ? -13.523 -5.352 8.328 1 98.94 174 GLU A O 1
ATOM 1339 N N . ILE A 1 175 ? -15.531 -4.984 7.391 1 98.94 175 ILE A N 1
ATOM 1340 C CA . ILE A 1 175 ? -15.438 -3.531 7.48 1 98.94 175 ILE A CA 1
ATOM 1341 C C . ILE A 1 175 ? -16.531 -3.006 8.422 1 98.94 175 ILE A C 1
ATOM 1343 O O . ILE A 1 175 ? -17.703 -3.324 8.258 1 98.94 175 ILE A O 1
ATOM 1347 N N . GLY A 1 176 ? -16.141 -2.213 9.383 1 98.94 176 GLY A N 1
ATOM 1348 C CA . GLY A 1 176 ? -17.062 -1.684 10.375 1 98.94 176 GLY A CA 1
ATOM 1349 C C . GLY A 1 176 ? -17.984 -0.613 9.82 1 98.94 176 GLY A C 1
ATOM 1350 O O . GLY A 1 176 ? -18.109 -0.452 8.609 1 98.94 176 GLY A O 1
ATOM 1351 N N . ALA A 1 177 ? -18.688 0.097 10.789 1 98.94 177 ALA A N 1
ATOM 1352 C CA . ALA A 1 177 ? -19.625 1.151 10.438 1 98.94 177 ALA A CA 1
ATOM 1353 C C . ALA A 1 177 ? -18.906 2.475 10.188 1 98.94 177 ALA A C 1
ATOM 1355 O O . ALA A 1 177 ? -17.812 2.697 10.711 1 98.94 177 ALA A O 1
ATOM 1356 N N . ASP A 1 178 ? -19.562 3.307 9.359 1 98.81 178 ASP A N 1
ATOM 1357 C CA . ASP A 1 178 ? -19.141 4.688 9.156 1 98.81 178 ASP A CA 1
ATOM 1358 C C . ASP A 1 178 ? -17.734 4.742 8.562 1 98.81 178 ASP A C 1
ATOM 1360 O O . ASP A 1 178 ? -16.938 5.617 8.914 1 98.81 178 ASP A O 1
ATOM 1364 N N . CYS A 1 179 ? -17.391 3.773 7.805 1 98.94 179 CYS A N 1
ATOM 1365 C CA . CYS A 1 179 ? -16.125 3.773 7.09 1 98.94 179 CYS A CA 1
ATOM 1366 C C . CYS A 1 179 ? -16.266 4.398 5.711 1 98.94 179 CYS A C 1
ATOM 1368 O O . CYS A 1 179 ? -17.391 4.535 5.203 1 98.94 179 CYS A O 1
ATOM 1370 N N . THR A 1 180 ? -15.219 4.844 5.172 1 98.88 180 THR A N 1
ATOM 1371 C CA . THR A 1 180 ? -15.141 5.328 3.799 1 98.88 180 THR A CA 1
ATOM 1372 C C . THR A 1 180 ? -13.984 4.672 3.059 1 98.88 180 THR A C 1
ATOM 1374 O O . THR A 1 180 ? -12.82 4.844 3.436 1 98.88 180 THR A O 1
ATOM 1377 N N . ILE A 1 181 ? -14.273 3.883 2.076 1 98.94 181 ILE A N 1
ATOM 1378 C CA . ILE A 1 181 ? -13.273 3.295 1.187 1 98.94 181 ILE A CA 1
ATOM 1379 C C . ILE A 1 181 ? -13.266 4.039 -0.146 1 98.94 181 ILE A C 1
ATOM 1381 O O . ILE A 1 181 ? -14.227 3.949 -0.919 1 98.94 181 ILE A O 1
ATOM 1385 N N . HIS A 1 182 ? -12.203 4.719 -0.496 1 98.88 182 HIS A N 1
ATOM 1386 C CA . HIS A 1 182 ? -12.172 5.582 -1.67 1 98.88 182 HIS A CA 1
ATOM 1387 C C . HIS A 1 182 ? -11.852 4.789 -2.932 1 98.88 182 HIS A C 1
ATOM 1389 O O . HIS A 1 182 ? -11.57 3.59 -2.861 1 98.88 182 HIS A O 1
ATOM 1395 N N . SER A 1 183 ? -11.906 5.453 -4.086 1 98.88 183 SER A N 1
ATOM 1396 C CA . SER A 1 183 ? -11.891 4.832 -5.406 1 98.88 183 SER A CA 1
ATOM 1397 C C . SER A 1 183 ? -10.594 4.07 -5.645 1 98.88 183 SER A C 1
ATOM 1399 O O . SER A 1 183 ? -9.508 4.559 -5.316 1 98.88 183 SER A O 1
ATOM 1401 N N . GLY A 1 184 ? -10.758 2.85 -6.168 1 98.81 184 GLY A N 1
ATOM 1402 C CA . GLY A 1 184 ? -9.617 2.062 -6.605 1 98.81 184 GLY A CA 1
ATOM 1403 C C . GLY A 1 184 ? -8.922 1.339 -5.469 1 98.81 184 GLY A C 1
ATOM 1404 O O . GLY A 1 184 ? -8.047 0.498 -5.703 1 98.81 184 GLY A O 1
ATOM 1405 N N . ALA A 1 185 ? -9.312 1.646 -4.211 1 98.94 185 ALA A N 1
ATOM 1406 C CA . ALA A 1 185 ? -8.695 0.959 -3.084 1 98.94 185 ALA A CA 1
ATOM 1407 C C . ALA A 1 185 ? -9 -0.536 -3.115 1 98.94 185 ALA A C 1
ATOM 1409 O O . ALA A 1 185 ? -10.055 -0.949 -3.602 1 98.94 185 ALA A O 1
ATOM 1410 N N . VAL A 1 186 ? -7.996 -1.342 -2.672 1 98.94 186 VAL A N 1
ATOM 1411 C CA . VAL A 1 186 ? -8.164 -2.789 -2.602 1 98.94 186 VAL A CA 1
ATOM 1412 C C . VAL A 1 186 ? -7.992 -3.26 -1.158 1 98.94 186 VAL A C 1
ATOM 1414 O O . VAL A 1 186 ? -6.914 -3.117 -0.578 1 98.94 186 VAL A O 1
ATOM 1417 N N . ILE A 1 187 ? -9.055 -3.863 -0.558 1 98.94 187 ILE A N 1
ATOM 1418 C CA . ILE A 1 187 ? -9.047 -4.301 0.834 1 98.94 187 ILE A CA 1
ATOM 1419 C C . ILE A 1 187 ? -9.094 -5.824 0.896 1 98.94 187 ILE A C 1
ATOM 1421 O O . ILE A 1 187 ? -9.969 -6.449 0.293 1 98.94 187 ILE A O 1
ATOM 1425 N N . GLY A 1 188 ? -8.086 -6.375 1.581 1 98.88 188 GLY A N 1
ATOM 1426 C CA . GLY A 1 188 ? -8.133 -7.793 1.907 1 98.88 188 GLY A CA 1
ATOM 1427 C C . GLY A 1 188 ? -7.539 -8.672 0.827 1 98.88 188 GLY A C 1
ATOM 1428 O O . GLY A 1 188 ? -7.812 -9.875 0.78 1 98.88 188 GLY A O 1
ATOM 1429 N N . ALA A 1 189 ? -6.844 -8.109 -0.116 1 98.62 189 ALA A N 1
ATOM 1430 C CA . ALA A 1 189 ? -6.156 -8.938 -1.107 1 98.62 189 ALA A CA 1
ATOM 1431 C C . ALA A 1 189 ? -5.078 -9.797 -0.455 1 98.62 189 ALA A C 1
ATOM 1433 O O . ALA A 1 189 ? -4.73 -9.586 0.71 1 98.62 189 ALA A O 1
ATOM 1434 N N . GLU A 1 190 ? -4.582 -10.742 -1.267 1 98 190 GLU A N 1
ATOM 1435 C CA . GLU A 1 190 ? -3.557 -11.648 -0.761 1 98 190 GLU A CA 1
ATOM 1436 C C . GLU A 1 190 ? -2.264 -10.898 -0.445 1 98 190 GLU A C 1
ATOM 1438 O O . GLU A 1 190 ? -1.805 -10.078 -1.24 1 98 190 GLU A O 1
ATOM 1443 N N . GLY A 1 191 ? -1.703 -11.219 0.685 1 98.06 191 GLY A N 1
ATOM 1444 C CA . GLY A 1 191 ? -0.396 -10.672 1.016 1 98.06 191 GLY A CA 1
ATOM 1445 C C . GLY A 1 191 ? 0.721 -11.242 0.163 1 98.06 191 GLY A C 1
ATOM 1446 O O . GLY A 1 191 ? 0.534 -12.258 -0.517 1 98.06 191 GLY A O 1
ATOM 1447 N N . PHE A 1 192 ? 1.819 -10.555 0.212 1 97 192 PHE A N 1
ATOM 1448 C CA . PHE A 1 192 ? 3.01 -10.922 -0.544 1 97 192 PHE A CA 1
ATOM 1449 C C . PHE A 1 192 ? 3.766 -12.047 0.15 1 97 192 PHE A C 1
ATOM 1451 O O . PHE A 1 192 ? 4.887 -11.852 0.625 1 97 192 PHE A O 1
ATOM 1458 N N . GLY A 1 193 ? 3.145 -13.234 0.178 1 95.5 193 GLY A N 1
ATOM 1459 C CA . GLY A 1 193 ? 3.684 -14.398 0.857 1 95.5 193 GLY A CA 1
ATOM 1460 C C . GLY A 1 193 ? 4.254 -15.43 -0.095 1 95.5 193 GLY A C 1
ATOM 1461 O O . GLY A 1 193 ? 3.51 -16.234 -0.672 1 95.5 193 GLY A O 1
ATOM 1462 N N . PHE A 1 194 ? 5.582 -15.445 -0.22 1 95.31 194 PHE A N 1
ATOM 1463 C CA . PHE A 1 194 ? 6.297 -16.406 -1.046 1 95.31 194 PHE A CA 1
ATOM 1464 C C . PHE A 1 194 ? 7.516 -16.953 -0.311 1 95.31 194 PHE A C 1
ATOM 1466 O O . PHE A 1 194 ? 8.289 -16.188 0.273 1 95.31 194 PHE A O 1
ATOM 1473 N N . VAL A 1 195 ? 7.664 -18.25 -0.33 1 93.31 195 VAL A N 1
ATOM 1474 C CA . VAL A 1 195 ? 8.789 -18.906 0.323 1 93.31 195 VAL A CA 1
ATOM 1475 C C . VAL A 1 195 ? 9.828 -19.312 -0.72 1 93.31 195 VAL A C 1
ATOM 1477 O O . VAL A 1 195 ? 9.492 -19.922 -1.74 1 93.31 195 VAL A O 1
ATOM 1480 N N . PRO A 1 196 ? 11.031 -18.953 -0.5 1 90.12 196 PRO A N 1
ATOM 1481 C CA . PRO A 1 196 ? 12.062 -19.328 -1.474 1 90.12 196 PRO A CA 1
ATOM 1482 C C . PRO A 1 196 ? 12.273 -20.828 -1.554 1 90.12 196 PRO A C 1
ATOM 1484 O O . PRO A 1 196 ? 12.227 -21.531 -0.532 1 90.12 196 PRO A O 1
ATOM 1487 N N . THR A 1 197 ? 12.484 -21.375 -2.727 1 88.44 197 THR A N 1
ATOM 1488 C CA . THR A 1 197 ? 12.867 -22.75 -3.027 1 88.44 197 THR A CA 1
ATOM 1489 C C . THR A 1 197 ? 14.039 -22.781 -4 1 88.44 197 THR A C 1
ATOM 1491 O O . THR A 1 197 ? 14.398 -21.766 -4.586 1 88.44 197 THR A O 1
ATOM 1494 N N . PRO A 1 198 ? 14.68 -23.938 -4.082 1 81.81 198 PRO A N 1
ATOM 1495 C CA . PRO A 1 198 ? 15.773 -24.031 -5.051 1 81.81 198 PRO A CA 1
ATOM 1496 C C . PRO A 1 198 ? 15.336 -23.688 -6.473 1 81.81 198 PRO A C 1
ATOM 1498 O O . PRO A 1 198 ? 16.125 -23.172 -7.262 1 81.81 198 PRO A O 1
ATOM 1501 N N . ASP A 1 199 ? 14.094 -23.859 -6.77 1 84.06 199 ASP A N 1
ATOM 1502 C CA . ASP A 1 199 ? 13.602 -23.688 -8.133 1 84.06 199 ASP A CA 1
ATOM 1503 C C . ASP A 1 199 ? 12.844 -22.375 -8.281 1 84.06 199 ASP A C 1
ATOM 1505 O O . ASP A 1 199 ? 12.289 -22.078 -9.344 1 84.06 199 ASP A O 1
ATOM 1509 N N . GLY A 1 200 ? 12.812 -21.609 -7.191 1 88.12 200 GLY A N 1
ATOM 1510 C CA . GLY A 1 200 ? 12.062 -20.375 -7.293 1 88.12 200 GLY A CA 1
ATOM 1511 C C . GLY A 1 200 ? 11.289 -20.047 -6.031 1 88.12 200 GLY A C 1
ATOM 1512 O O . GLY A 1 200 ? 11.852 -20.016 -4.938 1 88.12 200 GLY A O 1
ATOM 1513 N N . TRP A 1 201 ? 9.984 -19.656 -6.32 1 93.88 201 TRP A N 1
ATOM 1514 C CA . TRP A 1 201 ? 9.148 -19.234 -5.203 1 93.88 201 TRP A CA 1
ATOM 1515 C C . TRP A 1 201 ? 7.949 -20.156 -5.039 1 93.88 201 TRP A C 1
ATOM 1517 O O . TRP A 1 201 ? 7.324 -20.562 -6.023 1 93.88 201 TRP A O 1
ATOM 1527 N N . LEU A 1 202 ? 7.68 -20.516 -3.785 1 93.62 202 LEU A N 1
ATOM 1528 C CA . LEU A 1 202 ? 6.43 -21.203 -3.457 1 93.62 202 LEU A CA 1
ATOM 1529 C C . LEU A 1 202 ? 5.441 -20.234 -2.812 1 93.62 202 LEU A C 1
ATOM 1531 O O . LEU A 1 202 ? 5.773 -19.562 -1.833 1 93.62 202 LEU A O 1
ATOM 1535 N N . LYS A 1 203 ? 4.297 -20.281 -3.361 1 94.75 203 LYS A N 1
ATOM 1536 C CA . LYS A 1 203 ? 3.268 -19.406 -2.803 1 94.75 203 LYS A CA 1
ATOM 1537 C C . LYS A 1 203 ? 2.773 -19.922 -1.456 1 94.75 203 LYS A C 1
ATOM 1539 O O . LYS A 1 203 ? 2.416 -21.094 -1.333 1 94.75 203 LYS A O 1
ATOM 1544 N N . MET A 1 204 ? 2.85 -19.125 -0.535 1 95.94 204 MET A N 1
ATOM 1545 C CA . MET A 1 204 ? 2.17 -19.375 0.734 1 95.94 204 MET A CA 1
ATOM 1546 C C . MET A 1 204 ? 0.761 -18.781 0.715 1 95.94 204 MET A C 1
ATOM 1548 O O . MET A 1 204 ? 0.59 -17.562 0.657 1 95.94 204 MET A O 1
ATOM 1552 N N . GLU A 1 205 ? -0.213 -19.641 0.798 1 96.81 205 GLU A N 1
ATOM 1553 C CA . GLU A 1 205 ? -1.592 -19.172 0.737 1 96.81 205 GLU A CA 1
ATOM 1554 C C . GLU A 1 205 ? -1.898 -18.219 1.891 1 96.81 205 GLU A C 1
ATOM 1556 O O . GLU A 1 205 ? -1.446 -18.438 3.016 1 96.81 205 GLU A O 1
ATOM 1561 N N . GLN A 1 206 ? -2.633 -17.172 1.581 1 97.69 206 GLN A N 1
ATOM 1562 C CA . GLN A 1 206 ? -3.014 -16.156 2.555 1 97.69 206 GLN A CA 1
ATOM 1563 C C . GLN A 1 206 ? -4.414 -16.406 3.1 1 97.69 206 GLN A C 1
ATOM 1565 O O . GLN A 1 206 ? -5.383 -15.773 2.664 1 97.69 206 GLN A O 1
ATOM 1570 N N . SER A 1 207 ? -4.516 -17.25 4.098 1 97.56 207 SER A N 1
ATOM 1571 C CA . SER A 1 207 ? -5.793 -17.766 4.57 1 97.56 207 SER A CA 1
ATOM 1572 C C . SER A 1 207 ? -6.41 -16.844 5.617 1 97.56 207 SER A C 1
ATOM 1574 O O . SER A 1 207 ? -7.555 -17.031 6.031 1 97.56 207 SER A O 1
ATOM 1576 N N . GLY A 1 208 ? -5.703 -15.859 6.098 1 97.69 208 GLY A N 1
ATOM 1577 C CA . GLY A 1 208 ? -6.227 -14.93 7.082 1 97.69 208 GLY A CA 1
ATOM 1578 C C . GLY A 1 208 ? -7.258 -13.977 6.512 1 97.69 208 GLY A C 1
ATOM 1579 O O . GLY A 1 208 ? -7.785 -14.203 5.418 1 97.69 208 GLY A O 1
ATOM 1580 N N . ILE A 1 209 ? -7.586 -12.945 7.375 1 98.31 209 ILE A N 1
ATOM 1581 C CA . ILE A 1 209 ? -8.602 -11.992 6.941 1 98.31 209 ILE A CA 1
ATOM 1582 C C . ILE A 1 209 ? -8.148 -10.57 7.262 1 98.31 209 ILE A C 1
ATOM 1584 O O . ILE A 1 209 ? -7.18 -10.367 8 1 98.31 209 ILE A O 1
ATOM 1588 N N . THR A 1 210 ? -8.828 -9.602 6.684 1 98.88 210 THR A N 1
ATOM 1589 C CA . THR A 1 210 ? -8.625 -8.188 6.988 1 98.88 210 THR A CA 1
ATOM 1590 C C . THR A 1 210 ? -9.828 -7.617 7.73 1 98.88 210 THR A C 1
ATOM 1592 O O . THR A 1 210 ? -10.969 -7.887 7.367 1 98.88 210 THR A O 1
ATOM 1595 N N . VAL A 1 211 ? -9.523 -6.82 8.797 1 98.94 211 VAL A N 1
ATOM 1596 C CA . VAL A 1 211 ? -10.57 -6.223 9.617 1 98.94 211 VAL A CA 1
ATOM 1597 C C . VAL A 1 211 ? -10.336 -4.719 9.734 1 98.94 211 VAL A C 1
ATOM 1599 O O . VAL A 1 211 ? -9.281 -4.281 10.188 1 98.94 211 VAL A O 1
ATOM 1602 N N . LEU A 1 212 ? -11.281 -3.906 9.289 1 98.94 212 LEU A N 1
ATOM 1603 C CA . LEU A 1 212 ? -11.312 -2.471 9.547 1 98.94 212 LEU A CA 1
ATOM 1604 C C . LEU A 1 212 ? -12.375 -2.135 10.594 1 98.94 212 LEU A C 1
ATOM 1606 O O . LEU A 1 212 ? -13.562 -2.412 10.398 1 98.94 212 LEU A O 1
ATOM 1610 N N . GLU A 1 213 ? -11.969 -1.543 11.664 1 98.94 213 GLU A N 1
ATOM 1611 C CA . GLU A 1 213 ? -12.93 -1.146 12.695 1 98.94 213 GLU A CA 1
ATOM 1612 C C . GLU A 1 213 ? -13.719 0.09 12.266 1 98.94 213 GLU A C 1
ATOM 1614 O O . GLU A 1 213 ? -13.555 0.577 11.148 1 98.94 213 GLU A O 1
ATOM 1619 N N . ASN A 1 214 ? -14.594 0.588 13.211 1 98.94 214 ASN A N 1
ATOM 1620 C CA . ASN A 1 214 ? -15.523 1.661 12.875 1 98.94 214 ASN A CA 1
ATOM 1621 C C . ASN A 1 214 ? -14.789 2.959 12.555 1 98.94 214 ASN A C 1
ATOM 1623 O O . ASN A 1 214 ? -13.797 3.293 13.203 1 98.94 214 ASN A O 1
ATOM 1627 N N . GLY A 1 215 ? -15.273 3.633 11.555 1 98.88 215 GLY A N 1
ATOM 1628 C CA . GLY A 1 215 ? -14.836 4.992 11.289 1 98.88 215 GLY A CA 1
ATOM 1629 C C . GLY A 1 215 ? -13.5 5.059 10.578 1 98.88 215 GLY A C 1
ATOM 1630 O O . GLY A 1 215 ? -12.812 6.082 10.617 1 98.88 215 GLY A O 1
ATOM 1631 N N . VAL A 1 216 ? -13.023 4.012 10 1 98.94 216 VAL A N 1
ATOM 1632 C CA . VAL A 1 216 ? -11.773 3.988 9.25 1 98.94 216 VAL A CA 1
ATOM 1633 C C . VAL A 1 216 ? -11.984 4.578 7.859 1 98.94 216 VAL A C 1
ATOM 1635 O O . VAL A 1 216 ? -13 4.309 7.215 1 98.94 216 VAL A O 1
ATOM 1638 N N . SER A 1 217 ? -11.062 5.406 7.391 1 98.94 217 SER A N 1
ATOM 1639 C CA . SER A 1 217 ? -11.031 5.93 6.027 1 98.94 217 SER A CA 1
ATOM 1640 C C . SER A 1 217 ? -9.797 5.441 5.273 1 98.94 217 SER A C 1
ATOM 1642 O O . SER A 1 217 ? -8.68 5.555 5.773 1 98.94 217 SER A O 1
ATOM 1644 N N . VAL A 1 218 ? -9.984 4.867 4.129 1 98.94 218 VAL A N 1
ATOM 1645 C CA . VAL A 1 218 ? -8.891 4.387 3.297 1 98.94 218 VAL A CA 1
ATOM 1646 C C . VAL A 1 218 ? -8.852 5.176 1.991 1 98.94 218 VAL A C 1
ATOM 1648 O O . VAL A 1 218 ? -9.805 5.141 1.209 1 98.94 218 VAL A O 1
ATOM 1651 N N . GLY A 1 219 ? -7.75 5.797 1.686 1 98.88 219 GLY A N 1
ATOM 1652 C CA . GLY A 1 219 ? -7.605 6.684 0.542 1 98.88 219 GLY A CA 1
ATOM 1653 C C . GLY A 1 219 ? -7.535 5.945 -0.782 1 98.88 219 GLY A C 1
ATOM 1654 O O . GLY A 1 219 ? -7.43 4.715 -0.808 1 98.88 219 GLY A O 1
ATOM 1655 N N . CYS A 1 220 ? -7.504 6.711 -1.921 1 98.94 220 CYS A N 1
ATOM 1656 C CA . CYS A 1 220 ? -7.562 6.176 -3.277 1 98.94 220 CYS A CA 1
ATOM 1657 C C . CYS A 1 220 ? -6.355 5.293 -3.568 1 98.94 220 CYS A C 1
ATOM 1659 O O . CYS A 1 220 ? -5.227 5.648 -3.227 1 98.94 220 CYS A O 1
ATOM 1661 N N . ASN A 1 221 ? -6.66 4.09 -4.18 1 98.88 221 ASN A N 1
ATOM 1662 C CA . ASN A 1 221 ? -5.672 3.158 -4.723 1 98.88 221 ASN A CA 1
ATOM 1663 C C . ASN A 1 221 ? -4.773 2.594 -3.625 1 98.88 221 ASN A C 1
ATOM 1665 O O . ASN A 1 221 ? -3.744 1.984 -3.914 1 98.88 221 ASN A O 1
ATOM 1669 N N . SER A 1 222 ? -5.141 2.836 -2.367 1 98.94 222 SER A N 1
ATOM 1670 C CA . SER A 1 222 ? -4.426 2.203 -1.267 1 98.94 222 SER A CA 1
ATOM 1671 C C . SER A 1 222 ? -4.719 0.708 -1.202 1 98.94 222 SER A C 1
ATOM 1673 O O . SER A 1 222 ? -5.738 0.248 -1.722 1 98.94 222 SER A O 1
ATOM 1675 N N . THR A 1 223 ? -3.736 -0.031 -0.595 1 98.94 223 THR A N 1
ATOM 1676 C CA . THR A 1 223 ? -3.861 -1.481 -0.517 1 98.94 223 THR A CA 1
ATOM 1677 C C . THR A 1 223 ? -3.666 -1.965 0.917 1 98.94 223 THR A C 1
ATOM 1679 O O . THR A 1 223 ? -2.799 -1.463 1.634 1 98.94 223 THR A O 1
ATOM 1682 N N . ILE A 1 224 ? -4.516 -2.924 1.404 1 98.94 224 ILE A N 1
ATOM 1683 C CA . ILE A 1 224 ? -4.418 -3.592 2.697 1 98.94 224 ILE A CA 1
ATOM 1684 C C . ILE A 1 224 ? -4.492 -5.105 2.504 1 98.94 224 ILE A C 1
ATOM 1686 O O . ILE A 1 224 ? -5.52 -5.629 2.066 1 98.94 224 ILE A O 1
ATOM 1690 N N . ASP A 1 225 ? -3.438 -5.777 2.883 1 98.88 225 ASP A N 1
ATOM 1691 C CA . ASP A 1 225 ? -3.322 -7.195 2.566 1 98.88 225 ASP A CA 1
ATOM 1692 C C . ASP A 1 225 ? -3.762 -8.062 3.748 1 98.88 225 ASP A C 1
ATOM 1694 O O . ASP A 1 225 ? -3.477 -7.73 4.902 1 98.88 225 ASP A O 1
ATOM 1698 N N . ARG A 1 226 ? -4.391 -9.195 3.453 1 98.69 226 ARG A N 1
ATOM 1699 C CA . ARG A 1 226 ? -4.609 -10.211 4.48 1 98.69 226 ARG A CA 1
ATOM 1700 C C . ARG A 1 226 ? -3.389 -11.117 4.629 1 98.69 226 ARG A C 1
ATOM 1702 O O . ARG A 1 226 ? -2.629 -11.297 3.676 1 98.69 226 ARG A O 1
ATOM 1709 N N . PRO A 1 227 ? -3.217 -11.719 5.828 1 98.12 227 PRO A N 1
ATOM 1710 C CA . PRO A 1 227 ? -2.045 -12.555 6.113 1 98.12 227 PRO A CA 1
ATOM 1711 C C . PRO A 1 227 ? -2.287 -14.031 5.828 1 98.12 227 PRO A C 1
ATOM 1713 O O . PRO A 1 227 ? -3.408 -14.422 5.496 1 98.12 227 PRO A O 1
ATOM 1716 N N . ALA A 1 228 ? -1.199 -14.82 5.906 1 97.19 228 ALA A N 1
ATOM 1717 C CA . ALA A 1 228 ? -1.302 -16.266 5.754 1 97.19 228 ALA A CA 1
ATOM 1718 C C . ALA A 1 228 ? -2.23 -16.859 6.805 1 97.19 228 ALA A C 1
ATOM 1720 O O . ALA A 1 228 ? -3.066 -17.719 6.488 1 97.19 228 ALA A O 1
ATOM 1721 N N . VAL A 1 229 ? -2.025 -16.406 8.07 1 96.62 229 VAL A N 1
ATOM 1722 C CA . VAL A 1 229 ? -2.9 -16.797 9.164 1 96.62 229 VAL A CA 1
ATOM 1723 C C . VAL A 1 229 ? -3.201 -15.594 10.047 1 96.62 229 VAL A C 1
ATOM 1725 O O . VAL A 1 229 ? -2.406 -14.656 10.117 1 96.62 229 VAL A O 1
ATOM 1728 N N . GLY A 1 230 ? -4.336 -15.703 10.68 1 96.62 230 GLY A N 1
ATOM 1729 C CA . GLY A 1 230 ? -4.734 -14.602 11.539 1 96.62 230 GLY A CA 1
ATOM 1730 C C . GLY A 1 230 ? -5.383 -13.453 10.789 1 96.62 230 GLY A C 1
ATOM 1731 O O . GLY A 1 230 ? -6.191 -13.68 9.883 1 96.62 230 GLY A O 1
ATOM 1732 N N . GLU A 1 231 ? -5.078 -12.219 11.344 1 97.94 231 GLU A N 1
ATOM 1733 C CA . GLU A 1 231 ? -5.762 -11.086 10.719 1 97.94 231 GLU A CA 1
AT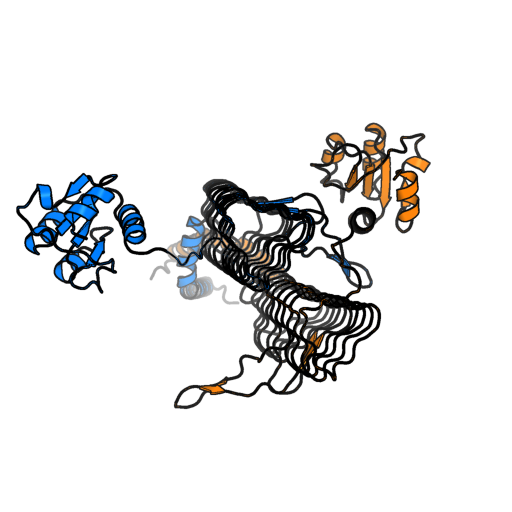OM 1734 C C . GLU A 1 231 ? -4.812 -9.906 10.539 1 97.94 231 GLU A C 1
ATOM 1736 O O . GLU A 1 231 ? -3.793 -9.805 11.227 1 97.94 231 GLU A O 1
ATOM 1741 N N . THR A 1 232 ? -4.996 -9.086 9.516 1 98.75 232 THR A N 1
ATOM 1742 C CA . THR A 1 232 ? -4.586 -7.688 9.469 1 98.75 232 THR A CA 1
ATOM 1743 C C . THR A 1 232 ? -5.688 -6.777 10 1 98.75 232 THR A C 1
ATOM 1745 O O . THR A 1 232 ? -6.836 -6.863 9.555 1 98.75 232 THR A O 1
ATOM 1748 N N . ARG A 1 233 ? -5.312 -5.875 10.945 1 98.88 233 ARG A N 1
ATOM 1749 C CA . ARG A 1 233 ? -6.363 -5.098 11.602 1 98.88 233 ARG A CA 1
ATOM 1750 C C . ARG A 1 233 ? -6.008 -3.617 11.633 1 98.88 233 ARG A C 1
ATOM 1752 O O . ARG A 1 233 ? -4.887 -3.248 11.984 1 98.88 233 ARG A O 1
ATOM 1759 N N . ILE A 1 234 ? -6.953 -2.744 11.266 1 98.94 234 ILE A N 1
ATOM 1760 C CA . ILE A 1 234 ? -6.863 -1.295 11.414 1 98.94 234 ILE A CA 1
ATOM 1761 C C . ILE A 1 234 ? -7.844 -0.82 12.484 1 98.94 234 ILE A C 1
ATOM 1763 O O . ILE A 1 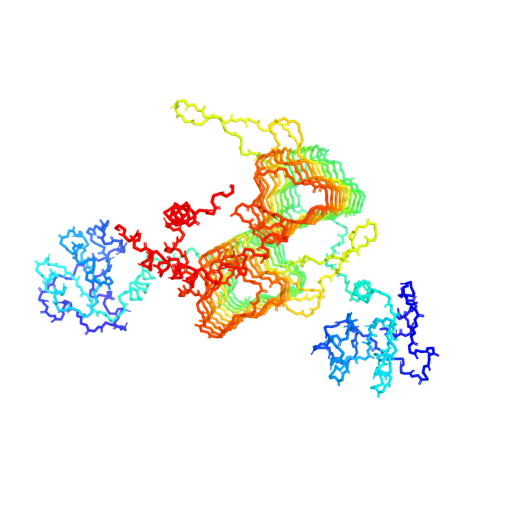234 ? -9.055 -1.018 12.352 1 98.94 234 ILE A O 1
ATOM 1767 N N . GLY A 1 235 ? -7.355 -0.136 13.477 1 98.94 235 GLY A N 1
ATOM 1768 C CA . GLY A 1 235 ? -8.164 0.31 14.594 1 98.94 235 GLY A CA 1
ATOM 1769 C C . GLY A 1 235 ? -9.102 1.45 14.242 1 98.94 235 GLY A C 1
ATOM 1770 O O . GLY A 1 235 ? -8.914 2.123 13.227 1 98.94 235 GLY A O 1
ATOM 1771 N N . SER A 1 236 ? -10.031 1.718 15.188 1 98.88 236 SER A N 1
ATOM 1772 C CA . SER A 1 236 ? -11.133 2.646 14.945 1 98.88 236 SER A CA 1
ATOM 1773 C C . SER A 1 236 ? -10.617 4.059 14.68 1 98.88 236 SER A C 1
ATOM 1775 O O . SER A 1 236 ? -9.625 4.48 15.273 1 98.88 236 SER A O 1
ATOM 1777 N N . GLN A 1 237 ? -11.266 4.793 13.727 1 98.81 237 GLN A N 1
ATOM 1778 C CA . GLN A 1 237 ? -11.086 6.215 13.453 1 98.81 237 GLN A CA 1
ATOM 1779 C C . GLN A 1 237 ? -9.719 6.48 12.82 1 98.81 237 GLN A C 1
ATOM 1781 O O . GLN A 1 237 ? -9.281 7.629 12.742 1 98.81 237 GLN A O 1
ATOM 1786 N N . THR A 1 238 ? -9.023 5.469 12.43 1 98.94 238 THR A N 1
ATOM 1787 C CA . THR A 1 238 ? -7.75 5.637 11.734 1 98.94 238 THR A CA 1
ATOM 1788 C C . THR A 1 238 ? -7.973 6.09 10.297 1 98.94 238 THR A C 1
ATOM 1790 O O . THR A 1 238 ? -8.906 5.625 9.633 1 98.94 238 THR A O 1
ATOM 1793 N N . LYS A 1 239 ? -7.113 7.07 9.844 1 98.94 239 LYS A N 1
ATOM 1794 C CA . LYS A 1 239 ? -7.223 7.66 8.508 1 98.94 239 LYS A CA 1
ATOM 1795 C C . LYS A 1 239 ? -5.98 7.371 7.676 1 98.94 239 LYS A C 1
ATOM 1797 O O . LYS A 1 239 ? -4.859 7.684 8.094 1 98.94 239 LYS A O 1
ATOM 1802 N N . LEU A 1 240 ? -6.176 6.77 6.555 1 98.94 240 LEU A N 1
ATOM 1803 C CA . LEU A 1 240 ? -5.113 6.516 5.59 1 98.94 240 LEU A CA 1
ATOM 1804 C C . LEU A 1 240 ? -5.297 7.371 4.34 1 98.94 240 LEU A C 1
ATOM 1806 O O . LEU A 1 240 ? -6.359 7.348 3.717 1 98.94 240 LEU A O 1
ATOM 1810 N N . ASP A 1 241 ? -4.297 8.102 3.963 1 98.81 241 ASP A N 1
ATOM 1811 C CA . ASP A 1 241 ? -4.305 8.906 2.742 1 98.81 241 ASP A CA 1
ATOM 1812 C C . ASP A 1 241 ? -4.164 8.023 1.505 1 98.81 241 ASP A C 1
ATOM 1814 O O . ASP A 1 241 ? -4.375 6.809 1.575 1 98.81 241 ASP A O 1
ATOM 1818 N N . ASN A 1 242 ? -3.895 8.633 0.281 1 98.94 242 ASN A N 1
ATOM 1819 C CA . ASN A 1 242 ? -3.814 7.914 -0.987 1 98.94 242 ASN A CA 1
ATOM 1820 C C . ASN A 1 242 ? -2.498 7.156 -1.123 1 98.94 242 ASN A C 1
ATOM 1822 O O . ASN A 1 242 ? -1.468 7.598 -0.607 1 98.94 242 ASN A O 1
ATOM 1826 N N . LEU A 1 243 ? -2.592 5.918 -1.859 1 98.81 243 LEU A N 1
ATOM 1827 C CA . LEU A 1 243 ? -1.4 5.184 -2.271 1 98.81 243 LEU A CA 1
ATOM 1828 C C . LEU A 1 243 ? -0.627 4.68 -1.057 1 98.81 243 LEU A C 1
ATOM 1830 O O . LEU A 1 243 ? 0.603 4.598 -1.089 1 98.81 243 LEU A O 1
ATOM 1834 N N . VAL A 1 244 ? -1.351 4.445 0.084 1 98.94 244 VAL A N 1
ATOM 1835 C CA . VAL A 1 244 ? -0.785 3.805 1.268 1 98.94 244 VAL A CA 1
ATOM 1836 C C . VAL A 1 244 ? -0.806 2.287 1.095 1 98.94 244 VAL A C 1
ATOM 1838 O O . VAL A 1 244 ? -1.753 1.734 0.531 1 98.94 244 VAL A O 1
ATOM 1841 N N . HIS A 1 245 ? 0.275 1.604 1.535 1 98.94 245 HIS A N 1
ATOM 1842 C CA . HIS A 1 245 ? 0.317 0.147 1.546 1 98.94 245 HIS A CA 1
ATOM 1843 C C . HIS A 1 245 ? 0.434 -0.391 2.969 1 98.94 245 HIS A C 1
ATOM 1845 O O . HIS A 1 245 ? 1.365 -0.038 3.695 1 98.94 245 HIS A O 1
ATOM 1851 N N . ILE A 1 246 ? -0.495 -1.28 3.369 1 98.94 246 ILE A N 1
ATOM 1852 C CA . ILE A 1 246 ? -0.451 -1.996 4.641 1 98.94 246 ILE A CA 1
ATOM 1853 C C . ILE A 1 246 ? -0.188 -3.479 4.387 1 98.94 246 ILE A C 1
ATOM 1855 O O . ILE A 1 246 ? -1.051 -4.188 3.867 1 98.94 246 ILE A O 1
ATOM 1859 N N . GLY A 1 247 ? 0.985 -3.943 4.789 1 98.81 247 GLY A N 1
ATOM 1860 C CA . GLY A 1 247 ? 1.37 -5.328 4.578 1 98.81 247 GLY A CA 1
ATOM 1861 C C . GLY A 1 247 ? 0.558 -6.309 5.406 1 98.81 247 GLY A C 1
ATOM 1862 O O . GLY A 1 247 ? -0.202 -5.902 6.285 1 98.81 247 GLY A O 1
ATOM 1863 N N . HIS A 1 248 ? 0.696 -7.523 5.066 1 98.5 248 HIS A N 1
ATOM 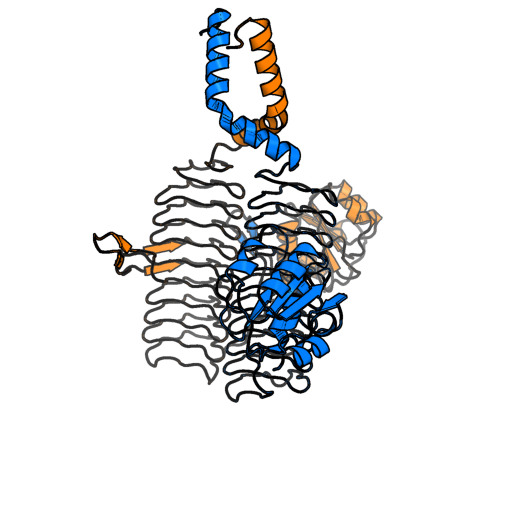1864 C CA . HIS A 1 248 ? -0.04 -8.617 5.699 1 98.5 248 HIS A CA 1
ATOM 1865 C C . HIS A 1 248 ? 0.292 -8.719 7.184 1 98.5 248 HIS A C 1
ATOM 1867 O O . HIS A 1 248 ? 1.458 -8.625 7.57 1 98.5 248 HIS A O 1
ATOM 1873 N N . GLY A 1 249 ? -0.787 -8.852 8.016 1 98.12 249 GLY A N 1
ATOM 1874 C CA . GLY A 1 249 ? -0.598 -9.172 9.422 1 98.12 249 GLY A CA 1
ATOM 1875 C C . GLY A 1 249 ? -0.331 -7.953 10.281 1 98.12 249 GLY A C 1
ATOM 1876 O O . GLY A 1 249 ? -0.046 -8.078 11.477 1 98.12 249 GLY A O 1
ATOM 1877 N N . CYS A 1 250 ? -0.362 -6.773 9.695 1 98.75 250 CYS A N 1
ATOM 1878 C CA . CYS A 1 250 ? -0.155 -5.562 10.477 1 98.75 250 CYS A CA 1
ATOM 1879 C C . CYS A 1 250 ? -1.295 -5.348 11.469 1 98.75 250 CYS A C 1
ATOM 1881 O O . CYS A 1 250 ? -2.445 -5.68 11.18 1 98.75 250 CYS A O 1
ATOM 1883 N N . LYS A 1 251 ? -0.939 -4.828 12.625 1 98.75 251 LYS A N 1
ATOM 1884 C CA . LYS A 1 251 ? -1.887 -4.398 13.648 1 98.75 251 LYS A CA 1
ATOM 1885 C C . LYS A 1 251 ? -1.732 -2.912 13.953 1 98.75 251 LYS A C 1
ATOM 1887 O O . LYS A 1 251 ? -0.776 -2.504 14.617 1 98.75 251 LYS A O 1
ATOM 1892 N N . ILE A 1 252 ? -2.682 -2.121 13.555 1 98.94 252 ILE A N 1
ATOM 1893 C CA . ILE A 1 252 ? -2.635 -0.671 13.703 1 98.94 252 ILE A CA 1
ATOM 1894 C C . ILE A 1 252 ? -3.682 -0.226 14.727 1 98.94 252 ILE A C 1
ATOM 1896 O O . ILE A 1 252 ? -4.84 -0.646 14.656 1 98.94 252 ILE A O 1
ATOM 1900 N N . GLY A 1 253 ? -3.328 0.596 15.625 1 98.81 253 GLY A N 1
ATOM 1901 C CA . GLY A 1 253 ? -4.215 1.08 16.672 1 98.81 253 GLY A CA 1
ATOM 1902 C C . GLY A 1 253 ? -5.242 2.078 16.172 1 98.81 253 GLY A C 1
ATOM 1903 O O . GLY A 1 253 ? -5.465 2.189 14.961 1 98.81 253 GLY A O 1
ATOM 1904 N N . SER A 1 254 ? -5.848 2.826 17.172 1 98.88 254 SER A N 1
ATOM 1905 C CA . SER A 1 254 ? -6.941 3.746 16.875 1 98.88 254 SER A CA 1
ATOM 1906 C C . SER A 1 254 ? -6.434 5.172 16.703 1 98.88 254 SER A C 1
ATOM 1908 O O . SER A 1 254 ? -5.426 5.555 17.297 1 98.88 254 SER A O 1
ATOM 1910 N N . GLY A 1 255 ? -7.176 5.883 15.883 1 98.81 255 GLY A N 1
ATOM 1911 C CA . GLY A 1 255 ? -6.945 7.316 15.781 1 98.81 255 GLY A CA 1
ATOM 1912 C C . GLY A 1 255 ? -5.613 7.66 15.141 1 98.81 255 GLY A C 1
ATOM 1913 O O . GLY A 1 255 ? -4.984 8.656 15.508 1 98.81 255 GLY A O 1
ATOM 1914 N N . CYS A 1 256 ? -5.105 6.832 14.297 1 98.88 256 CYS A N 1
ATOM 1915 C CA . CYS A 1 256 ? -3.857 7.098 13.594 1 98.88 256 CYS A CA 1
ATOM 1916 C C . CYS A 1 256 ? -4.113 7.887 12.312 1 98.88 256 CYS A C 1
ATOM 1918 O O . CYS A 1 256 ? -5.238 7.926 11.812 1 98.88 256 CYS A O 1
ATOM 1920 N N . ALA A 1 257 ? -3.053 8.539 11.836 1 98.94 257 ALA A N 1
ATOM 1921 C CA . ALA A 1 257 ? -3.076 9.25 10.562 1 98.94 257 ALA A CA 1
ATOM 1922 C C . ALA A 1 257 ? -1.836 8.938 9.734 1 98.94 257 ALA A C 1
ATOM 1924 O O . ALA A 1 257 ? -0.715 9.258 10.133 1 98.94 257 ALA A O 1
ATOM 1925 N N . PHE A 1 258 ? -1.998 8.344 8.594 1 98.94 258 PHE A N 1
ATOM 1926 C CA . PHE A 1 258 ? -0.916 8.023 7.668 1 98.94 258 PHE A CA 1
ATOM 1927 C C . PHE A 1 258 ? -1.028 8.867 6.398 1 98.94 258 PHE A C 1
ATOM 1929 O O . PHE A 1 258 ? -2.012 8.758 5.664 1 98.94 258 PHE A O 1
ATOM 1936 N N . ALA A 1 259 ? -0.037 9.641 6.141 1 98.81 259 ALA A N 1
ATOM 1937 C CA . ALA A 1 259 ? -0.015 10.469 4.938 1 98.81 259 ALA A CA 1
ATOM 1938 C C . ALA A 1 259 ? 0.3 9.633 3.703 1 98.81 259 ALA A C 1
ATOM 1940 O O . ALA A 1 259 ? 0.569 8.438 3.811 1 98.81 259 ALA A O 1
ATOM 1941 N N . ALA A 1 260 ? 0.259 10.312 2.537 1 98.75 260 ALA A N 1
ATOM 1942 C CA . ALA A 1 260 ? 0.32 9.609 1.26 1 98.75 260 ALA A CA 1
ATOM 1943 C C . ALA A 1 260 ? 1.63 8.836 1.122 1 98.75 260 ALA A C 1
ATOM 1945 O O . ALA A 1 260 ? 2.688 9.312 1.538 1 98.75 260 ALA A O 1
ATOM 1946 N N . GLN A 1 261 ? 1.495 7.57 0.517 1 98.69 261 GLN A N 1
ATOM 1947 C CA . GLN A 1 261 ? 2.621 6.75 0.087 1 98.69 261 GLN A CA 1
ATOM 1948 C C . GLN A 1 261 ? 3.381 6.188 1.285 1 98.69 261 GLN A C 1
ATOM 1950 O O . GLN A 1 261 ? 4.531 5.766 1.154 1 98.69 261 GLN A O 1
ATOM 1955 N N . VAL A 1 262 ? 2.771 6.23 2.486 1 98.88 262 VAL A N 1
ATOM 1956 C CA . VAL A 1 262 ? 3.299 5.441 3.596 1 98.88 262 VAL A CA 1
ATOM 1957 C C . VAL A 1 262 ? 3.23 3.955 3.252 1 98.88 262 VAL A C 1
ATOM 1959 O O . VAL A 1 262 ? 2.271 3.5 2.627 1 98.88 262 VAL A O 1
ATOM 1962 N N . GLY A 1 263 ? 4.297 3.178 3.613 1 98.81 263 GLY A N 1
ATOM 1963 C CA . GLY A 1 263 ? 4.32 1.74 3.4 1 98.81 263 GLY A CA 1
ATOM 1964 C C . GLY A 1 263 ? 4.758 0.961 4.625 1 98.81 263 GLY A C 1
ATOM 1965 O O . GLY A 1 263 ? 5.84 1.198 5.164 1 98.81 263 GLY A O 1
ATOM 1966 N N . LEU A 1 264 ? 3.955 -0 5.059 1 98.88 264 LEU A N 1
ATOM 1967 C CA . LEU A 1 264 ? 4.293 -0.914 6.145 1 98.88 264 LEU A CA 1
ATOM 1968 C C . LEU A 1 264 ? 4.574 -2.314 5.609 1 98.88 264 LEU A C 1
ATOM 1970 O O . LEU A 1 264 ? 3.742 -2.895 4.91 1 98.88 264 LEU A O 1
ATOM 1974 N N . ALA A 1 265 ? 5.766 -2.822 5.957 1 98.56 265 ALA A N 1
ATOM 1975 C CA . ALA A 1 265 ? 6.016 -4.234 5.68 1 98.56 265 ALA A CA 1
ATOM 1976 C C . ALA A 1 265 ? 5.152 -5.129 6.559 1 98.56 265 ALA A C 1
ATOM 1978 O O . ALA A 1 265 ? 4.344 -4.637 7.352 1 98.56 265 ALA A O 1
ATOM 1979 N N . GLY A 1 266 ? 5.254 -6.375 6.348 1 97.94 266 GLY A N 1
ATOM 1980 C CA . GLY A 1 266 ? 4.387 -7.324 7.023 1 97.94 266 GLY A CA 1
ATOM 1981 C C . GLY A 1 266 ? 4.586 -7.348 8.531 1 97.94 266 GLY A C 1
ATOM 1982 O O . GLY A 1 266 ? 5.711 -7.223 9.016 1 97.94 266 GLY A O 1
ATOM 1983 N N . GLY A 1 267 ? 3.525 -7.5 9.312 1 97.38 267 GLY A N 1
ATOM 1984 C CA . GLY A 1 267 ? 3.58 -7.805 10.734 1 97.38 267 GLY A CA 1
ATOM 1985 C C . GLY A 1 267 ? 3.93 -6.605 11.594 1 97.38 267 GLY A C 1
ATOM 1986 O O . GLY A 1 267 ? 4.344 -6.758 12.742 1 97.38 267 GLY A O 1
ATOM 1987 N N . VAL A 1 268 ? 3.871 -5.418 11.039 1 98.5 268 VAL A N 1
ATOM 1988 C CA . VAL A 1 268 ? 4.152 -4.207 11.805 1 98.5 268 VAL A CA 1
ATOM 1989 C C . VAL A 1 268 ? 3.053 -3.979 12.836 1 98.5 268 VAL A C 1
ATOM 1991 O O . VAL A 1 268 ? 1.872 -4.191 12.555 1 98.5 268 VAL A O 1
ATOM 1994 N N . THR A 1 269 ? 3.469 -3.561 14.039 1 98.75 269 THR A N 1
ATOM 1995 C CA . THR A 1 269 ? 2.516 -3.166 15.07 1 98.75 269 THR A CA 1
ATOM 1996 C C . THR A 1 269 ? 2.605 -1.667 15.344 1 98.75 269 THR A C 1
ATOM 1998 O O . THR A 1 269 ? 3.674 -1.155 15.688 1 98.75 269 THR A O 1
ATOM 2001 N N . VAL A 1 270 ? 1.517 -0.966 15.25 1 98.88 270 VAL A N 1
ATOM 2002 C CA . VAL A 1 270 ? 1.441 0.474 15.469 1 98.88 270 VAL A CA 1
ATOM 2003 C C . VAL A 1 270 ? 0.47 0.773 16.609 1 98.88 270 VAL A C 1
ATOM 2005 O O . VAL A 1 270 ? -0.675 0.314 16.594 1 98.88 270 VAL A O 1
ATOM 2008 N N . GLY A 1 271 ? 0.897 1.528 17.578 1 98.81 271 GLY A N 1
ATOM 2009 C CA . GLY A 1 271 ? 0.036 1.915 18.688 1 98.81 271 GLY A CA 1
ATOM 2010 C C . GLY A 1 271 ? -1.02 2.932 18.297 1 98.81 271 GLY A C 1
ATOM 2011 O O . GLY A 1 271 ? -1.283 3.133 17.109 1 98.81 271 GLY A O 1
ATOM 2012 N N . ASP A 1 272 ? -1.648 3.596 19.359 1 98.81 272 ASP A N 1
ATOM 2013 C CA . ASP A 1 272 ? -2.727 4.559 19.156 1 98.81 272 ASP A CA 1
ATOM 2014 C C . ASP A 1 272 ? -2.174 5.949 18.859 1 98.81 272 ASP A C 1
ATOM 2016 O O . ASP A 1 272 ? -1.103 6.312 19.344 1 98.81 272 ASP A O 1
ATOM 2020 N N . ARG A 1 273 ? -2.928 6.738 17.969 1 98.75 273 ARG A N 1
ATOM 2021 C CA . ARG A 1 273 ? -2.688 8.156 17.734 1 98.75 273 ARG A CA 1
ATOM 2022 C C . ARG A 1 273 ? -1.289 8.391 17.172 1 98.75 273 ARG A C 1
ATOM 2024 O O . ARG A 1 273 ? -0.585 9.305 17.609 1 98.75 273 ARG A O 1
ATOM 2031 N N . VAL A 1 274 ? -0.845 7.453 16.391 1 98.88 274 VAL A N 1
ATOM 2032 C CA . VAL A 1 274 ? 0.434 7.582 15.695 1 98.88 274 VAL A CA 1
ATOM 2033 C C . VAL A 1 274 ? 0.25 8.391 14.414 1 98.88 274 VAL A C 1
ATOM 2035 O O . VAL A 1 274 ? -0.757 8.242 13.719 1 98.88 274 VAL A O 1
ATOM 2038 N N . ILE A 1 275 ? 1.238 9.242 14.086 1 98.88 275 ILE A N 1
ATOM 2039 C CA . ILE A 1 275 ? 1.231 10.023 12.859 1 98.88 275 ILE A CA 1
ATOM 2040 C C . ILE A 1 275 ? 2.439 9.656 12 1 98.88 275 ILE A C 1
ATOM 2042 O O . ILE A 1 275 ? 3.584 9.789 12.438 1 98.88 275 ILE A O 1
ATOM 2046 N N . LEU A 1 276 ? 2.227 9.195 10.836 1 98.88 276 LEU A N 1
ATOM 2047 C CA . LEU A 1 276 ? 3.277 8.938 9.859 1 98.88 276 LEU A CA 1
ATOM 2048 C C . LEU A 1 276 ? 3.184 9.906 8.68 1 98.88 276 LEU A C 1
ATOM 2050 O O . LEU A 1 276 ? 2.211 9.875 7.926 1 98.88 276 LEU A O 1
ATOM 2054 N N . ALA A 1 277 ? 4.215 10.664 8.5 1 98.69 277 ALA A N 1
ATOM 2055 C CA . ALA A 1 277 ? 4.223 11.648 7.418 1 98.69 277 ALA A CA 1
ATOM 2056 C C . ALA A 1 277 ? 4.527 10.984 6.078 1 98.69 277 ALA A C 1
ATOM 2058 O O . ALA A 1 277 ? 4.652 9.766 5.996 1 98.69 277 ALA A O 1
ATOM 2059 N N . GLY A 1 278 ? 4.547 11.773 5.062 1 98.38 278 GLY A N 1
ATOM 2060 C CA . GLY A 1 278 ? 4.566 11.273 3.697 1 98.38 278 GLY A CA 1
ATOM 2061 C C . GLY A 1 278 ? 5.738 10.352 3.416 1 98.38 278 GLY A C 1
ATOM 2062 O O . GLY A 1 278 ? 6.879 10.672 3.77 1 98.38 278 GLY A O 1
ATOM 2063 N N . GLN A 1 279 ? 5.473 9.172 2.797 1 98.25 279 GLN A N 1
ATOM 2064 C CA . GLN A 1 279 ? 6.457 8.234 2.256 1 98.25 279 GLN A CA 1
ATOM 2065 C C . GLN A 1 279 ? 7.285 7.602 3.371 1 98.25 279 GLN A C 1
ATOM 2067 O O . GLN A 1 279 ? 8.414 7.156 3.141 1 98.25 279 GLN A O 1
ATOM 2072 N N . VAL A 1 280 ? 6.809 7.637 4.602 1 98.75 280 VAL A N 1
ATOM 2073 C CA . VAL A 1 280 ? 7.449 6.871 5.664 1 98.75 280 VAL A CA 1
ATOM 2074 C C . VAL A 1 280 ? 7.387 5.379 5.336 1 98.75 280 VAL A C 1
ATOM 2076 O O . VAL A 1 280 ? 6.379 4.891 4.82 1 98.75 280 VAL A O 1
ATOM 2079 N N . GLY A 1 281 ? 8.5 4.633 5.574 1 98.69 281 GLY A N 1
ATOM 2080 C CA . GLY A 1 281 ? 8.555 3.184 5.453 1 98.69 281 GLY A CA 1
ATOM 2081 C C . GLY A 1 281 ? 8.875 2.488 6.766 1 98.69 281 GLY A C 1
ATOM 2082 O O . GLY A 1 281 ? 9.727 2.951 7.523 1 98.69 281 GLY A O 1
ATOM 2083 N N . ILE A 1 282 ? 8.203 1.396 7.027 1 98.69 282 ILE A N 1
ATOM 2084 C CA . ILE A 1 282 ? 8.445 0.649 8.258 1 98.69 282 ILE A CA 1
ATOM 2085 C C . ILE A 1 282 ? 8.781 -0.802 7.922 1 98.69 282 ILE A C 1
ATOM 2087 O O . ILE A 1 282 ? 8.039 -1.464 7.188 1 98.69 282 ILE A O 1
ATOM 2091 N N . ALA A 1 283 ? 9.867 -1.279 8.547 1 97.81 283 ALA A N 1
ATOM 2092 C CA . ALA A 1 283 ? 10.375 -2.617 8.266 1 97.81 283 ALA A CA 1
ATOM 2093 C C . ALA A 1 283 ? 9.531 -3.686 8.945 1 97.81 283 ALA A C 1
ATOM 2095 O O . ALA A 1 283 ? 8.805 -3.395 9.898 1 97.81 283 ALA A O 1
ATOM 2096 N N . ASN A 1 284 ? 9.711 -4.883 8.469 1 96.81 284 ASN A N 1
ATOM 2097 C CA . ASN A 1 284 ? 8.945 -6.047 8.898 1 96.81 284 ASN A CA 1
ATOM 2098 C C . ASN A 1 284 ? 8.984 -6.215 10.414 1 96.81 284 ASN A C 1
ATOM 2100 O O . ASN A 1 284 ? 10.047 -6.145 11.023 1 96.81 284 ASN A O 1
ATOM 2104 N N . GLN A 1 285 ? 7.848 -6.344 11.086 1 95.06 285 GLN A N 1
ATOM 2105 C CA . GLN A 1 285 ? 7.637 -6.754 12.477 1 95.06 285 GLN A CA 1
ATOM 2106 C C . GLN A 1 285 ? 8.062 -5.656 13.445 1 95.06 285 GLN A C 1
ATOM 2108 O O . GLN A 1 285 ? 8.094 -5.867 14.656 1 95.06 285 GLN A O 1
ATOM 2113 N N . ALA A 1 286 ? 8.398 -4.461 12.914 1 97.44 286 ALA A N 1
ATOM 2114 C CA . ALA A 1 286 ? 8.742 -3.352 13.797 1 97.44 286 ALA A CA 1
ATOM 2115 C C . ALA A 1 286 ? 7.539 -2.918 14.633 1 97.44 286 ALA A C 1
ATOM 2117 O O . ALA A 1 286 ? 6.391 -3.064 14.195 1 97.44 286 ALA A O 1
ATOM 2118 N N . LYS A 1 287 ? 7.867 -2.352 15.844 1 98.38 287 LYS A N 1
ATOM 2119 C CA . LYS A 1 287 ? 6.836 -1.855 16.75 1 98.38 287 LYS A CA 1
ATOM 2120 C C . LYS A 1 287 ? 6.93 -0.341 16.906 1 98.38 287 LYS A C 1
ATOM 2122 O O . LYS A 1 287 ? 7.988 0.186 17.266 1 98.38 287 LYS A O 1
ATOM 2127 N N . ILE A 1 288 ? 5.801 0.377 16.672 1 98.88 288 ILE A N 1
ATOM 2128 C CA . ILE A 1 288 ? 5.715 1.825 16.828 1 98.88 288 ILE A CA 1
ATOM 2129 C C . ILE A 1 288 ? 4.848 2.162 18.047 1 98.88 288 ILE A C 1
ATOM 2131 O O . ILE A 1 288 ? 3.672 1.791 18.094 1 98.88 288 ILE A O 1
ATOM 2135 N N . GLY A 1 289 ? 5.355 2.891 18.984 1 98.69 289 GLY A N 1
ATOM 2136 C CA . GLY A 1 289 ? 4.664 3.178 20.234 1 98.69 289 GLY A CA 1
ATOM 2137 C C . GLY A 1 289 ? 3.568 4.215 20.078 1 98.69 289 GLY A C 1
ATOM 2138 O O . GLY A 1 289 ? 3.572 4.996 19.125 1 98.69 289 GLY A O 1
ATOM 2139 N N . ASN A 1 290 ? 2.695 4.254 21.141 1 98.69 290 ASN A N 1
ATOM 2140 C CA . ASN A 1 290 ? 1.579 5.195 21.156 1 98.69 290 ASN A CA 1
ATOM 2141 C C . ASN A 1 290 ? 2.057 6.633 21 1 98.69 290 ASN A C 1
ATOM 2143 O O . ASN A 1 290 ? 3.061 7.031 21.594 1 98.69 290 ASN A O 1
ATOM 2147 N N . GLY A 1 291 ? 1.399 7.328 20.125 1 98.69 291 GLY A N 1
ATOM 2148 C CA . GLY A 1 291 ? 1.626 8.766 20.031 1 98.69 291 GLY A CA 1
ATOM 2149 C C . GLY A 1 291 ? 2.918 9.117 19.312 1 98.69 291 GLY A C 1
ATOM 2150 O O . GLY A 1 291 ? 3.309 10.289 19.281 1 98.69 291 GLY A O 1
ATOM 2151 N N . ALA A 1 292 ? 3.629 8.195 18.781 1 98.75 292 ALA A N 1
ATOM 2152 C CA . ALA A 1 292 ? 4.859 8.469 18.047 1 98.75 292 ALA A CA 1
ATOM 2153 C C . ALA A 1 292 ? 4.57 9.234 16.75 1 98.75 292 ALA A C 1
ATOM 2155 O O . ALA A 1 292 ? 3.469 9.148 16.203 1 98.75 292 ALA A O 1
ATOM 2156 N N . ILE A 1 293 ? 5.551 10.008 16.297 1 98.75 293 ILE A N 1
ATOM 2157 C CA . ILE A 1 293 ? 5.488 10.742 15.039 1 98.75 293 ILE A CA 1
ATOM 2158 C C . ILE A 1 293 ? 6.727 10.43 14.203 1 98.75 293 ILE A C 1
ATOM 2160 O O . ILE A 1 293 ? 7.852 10.5 14.695 1 98.75 293 ILE A O 1
ATOM 2164 N N . ALA A 1 294 ? 6.559 10.039 13 1 98.81 294 ALA A N 1
ATOM 2165 C CA . ALA A 1 294 ? 7.652 9.914 12.039 1 98.81 294 ALA A CA 1
ATOM 2166 C C . ALA A 1 294 ? 7.531 10.969 10.938 1 98.81 294 ALA A C 1
ATOM 2168 O O . ALA A 1 294 ? 6.5 11.062 10.273 1 98.81 294 ALA A O 1
ATOM 2169 N N . THR A 1 295 ? 8.602 11.719 10.727 1 97.88 295 THR A N 1
ATOM 2170 C CA . THR A 1 295 ? 8.539 12.781 9.719 1 97.88 295 THR A CA 1
ATOM 2171 C C . THR A 1 295 ? 8.758 12.211 8.32 1 97.88 295 THR A C 1
ATOM 2173 O O . THR A 1 295 ? 9.062 11.023 8.172 1 97.88 295 THR A O 1
ATOM 2176 N N . ALA A 1 296 ? 8.609 13.078 7.355 1 97.12 296 ALA A N 1
ATOM 2177 C CA . ALA A 1 296 ? 8.531 12.648 5.961 1 97.12 296 ALA A CA 1
ATOM 2178 C C . ALA A 1 296 ? 9.773 11.852 5.566 1 97.12 296 ALA A C 1
ATOM 2180 O O . ALA A 1 296 ? 10.898 12.227 5.902 1 97.12 296 ALA A O 1
ATOM 2181 N N . GLN A 1 297 ? 9.508 10.68 4.902 1 96.5 297 GLN A N 1
ATOM 2182 C CA . GLN A 1 297 ? 10.492 9.82 4.266 1 96.5 297 GLN A CA 1
ATOM 2183 C C . GLN A 1 297 ? 11.367 9.117 5.305 1 96.5 297 GLN A C 1
ATOM 2185 O O . GLN A 1 297 ? 12.422 8.57 4.973 1 96.5 297 GLN A O 1
ATOM 2190 N N . ALA A 1 298 ? 10.992 9.156 6.551 1 97.56 298 ALA A N 1
ATOM 2191 C CA . ALA A 1 298 ? 11.719 8.375 7.547 1 97.56 298 ALA A CA 1
ATOM 2192 C C . ALA A 1 298 ? 11.641 6.879 7.234 1 97.56 298 ALA A C 1
ATOM 2194 O O . ALA A 1 298 ? 10.594 6.375 6.832 1 97.56 298 ALA A O 1
ATOM 2195 N N . GLY A 1 299 ? 12.82 6.164 7.352 1 97.88 299 GLY A N 1
ATOM 2196 C CA . GLY A 1 299 ? 12.891 4.715 7.266 1 97.88 299 GLY A CA 1
ATOM 2197 C C . GLY A 1 299 ? 13.109 4.047 8.609 1 97.88 299 GLY A C 1
ATOM 2198 O O . GLY A 1 299 ? 14.188 4.164 9.195 1 97.88 299 GLY A O 1
ATOM 2199 N N . ILE A 1 300 ? 12.164 3.281 9.07 1 97.62 300 ILE A N 1
ATOM 2200 C CA . ILE A 1 300 ? 12.195 2.729 10.422 1 97.62 300 ILE A CA 1
ATOM 2201 C C . ILE A 1 300 ? 12.531 1.239 10.359 1 97.62 300 ILE A C 1
ATOM 2203 O O . ILE A 1 300 ? 11.719 0.434 9.906 1 97.62 300 ILE A O 1
ATOM 2207 N N . HIS A 1 301 ? 13.656 0.87 10.93 1 95.19 301 HIS A N 1
ATOM 2208 C CA . HIS A 1 301 ? 14.133 -0.505 10.883 1 95.19 301 HIS A CA 1
ATOM 2209 C C . HIS A 1 301 ? 14.023 -1.182 12.242 1 95.19 301 HIS A C 1
ATOM 2211 O O . HIS A 1 301 ? 14.273 -2.383 12.367 1 95.19 301 HIS A O 1
ATOM 2217 N N . SER A 1 302 ? 13.734 -0.375 13.242 1 94.5 302 SER A N 1
ATOM 2218 C CA . SER A 1 302 ? 13.625 -0.903 14.594 1 94.5 302 SER A CA 1
ATOM 2219 C C . SER A 1 302 ? 12.469 -0.261 15.352 1 94.5 302 SER A C 1
ATOM 2221 O O . SER A 1 302 ? 11.789 0.624 14.82 1 94.5 302 SER A O 1
ATOM 2223 N N . ASP A 1 303 ? 12.242 -0.696 16.578 1 97.44 303 ASP A N 1
ATOM 2224 C CA . ASP A 1 303 ? 11.109 -0.233 17.359 1 97.44 303 ASP A CA 1
ATOM 2225 C C . ASP A 1 303 ? 11.234 1.251 17.703 1 97.44 303 ASP A C 1
ATOM 2227 O O . ASP A 1 303 ? 12.344 1.758 17.875 1 97.44 303 ASP A O 1
ATOM 2231 N N . VAL A 1 304 ? 10.148 1.928 17.781 1 98.12 304 VAL A N 1
ATOM 2232 C CA . VAL A 1 304 ? 10.055 3.334 18.156 1 98.12 304 VAL A CA 1
ATOM 2233 C C . VAL A 1 304 ? 9.273 3.467 19.469 1 98.12 304 VAL A C 1
ATOM 2235 O O . VAL A 1 304 ? 8.18 2.922 19.594 1 98.12 304 VAL A O 1
ATOM 2238 N N . LYS A 1 305 ? 9.789 4.223 20.422 1 97.38 305 LYS A N 1
ATOM 2239 C CA . LYS A 1 305 ? 9.172 4.387 21.734 1 97.38 305 LYS A CA 1
ATOM 2240 C C . LYS A 1 305 ? 7.906 5.238 21.641 1 97.38 305 LYS A C 1
ATOM 2242 O O . LYS A 1 305 ? 7.781 6.074 20.75 1 97.38 305 LYS A O 1
ATOM 2247 N N . PRO A 1 306 ? 7.008 5.051 22.672 1 98 306 PRO A N 1
ATOM 2248 C CA . PRO A 1 306 ? 5.824 5.914 22.719 1 98 306 PRO A CA 1
ATOM 2249 C C . PRO A 1 306 ? 6.18 7.395 22.812 1 98 306 PRO A C 1
ATOM 2251 O O . PRO A 1 306 ? 7.102 7.77 23.531 1 98 306 PRO A O 1
ATOM 2254 N N . GLY A 1 307 ? 5.527 8.148 21.984 1 97.62 307 GLY A N 1
ATOM 2255 C CA . GLY A 1 307 ? 5.664 9.594 22.047 1 97.62 307 GLY A CA 1
ATOM 2256 C C . GLY A 1 307 ? 6.902 10.109 21.344 1 97.62 307 GLY A C 1
ATOM 2257 O O . GLY A 1 307 ? 7.102 11.32 21.234 1 97.62 307 GLY A O 1
ATOM 2258 N N . ALA A 1 308 ? 7.742 9.25 20.828 1 97.62 308 ALA A N 1
ATOM 2259 C CA . ALA A 1 308 ? 8.984 9.664 20.188 1 97.62 308 ALA A CA 1
ATOM 2260 C C . ALA A 1 308 ? 8.711 10.32 18.828 1 97.62 308 ALA A C 1
ATOM 2262 O O . ALA A 1 308 ? 7.758 9.953 18.141 1 97.62 308 ALA A O 1
ATOM 2263 N N . ILE A 1 309 ? 9.508 11.258 18.484 1 98.12 309 ILE A N 1
ATOM 2264 C CA . ILE A 1 309 ? 9.539 11.836 17.141 1 98.12 309 ILE A CA 1
ATOM 2265 C C . ILE A 1 309 ? 10.812 11.406 16.438 1 98.12 309 ILE A C 1
ATOM 2267 O O . ILE A 1 309 ? 11.922 11.672 16.906 1 98.12 309 ILE A O 1
ATOM 2271 N N . VAL A 1 310 ? 10.656 10.75 15.266 1 97.94 310 VAL A N 1
ATOM 2272 C CA . VAL A 1 310 ? 11.82 10.211 14.562 1 97.94 310 VAL A CA 1
ATOM 2273 C C . VAL A 1 310 ? 11.867 10.758 13.141 1 97.94 310 VAL A C 1
ATOM 2275 O O . VAL A 1 310 ? 10.828 11.086 12.562 1 97.94 310 VAL A O 1
ATOM 2278 N N . SER A 1 311 ? 13.07 10.812 12.57 1 95.88 311 SER A N 1
ATOM 2279 C CA . SER A 1 311 ? 13.32 11.375 11.25 1 95.88 311 SER A CA 1
ATOM 2280 C C . SER A 1 311 ? 14.469 10.648 10.547 1 95.88 311 SER A C 1
ATOM 2282 O O . SER A 1 311 ? 15.227 9.922 11.188 1 95.88 311 SER A O 1
ATOM 2284 N N . ASP A 1 312 ? 14.523 10.828 9.227 1 93 312 ASP A N 1
ATOM 2285 C CA . ASP A 1 312 ? 15.641 10.352 8.414 1 93 312 ASP A CA 1
ATOM 2286 C C . ASP A 1 312 ? 15.469 8.875 8.055 1 93 312 ASP A C 1
ATOM 2288 O O . ASP A 1 312 ? 14.484 8.25 8.453 1 93 312 ASP A O 1
ATOM 2292 N N . SER A 1 313 ? 16.594 8.352 7.23 1 92.94 313 SER A N 1
ATOM 2293 C CA . SER A 1 313 ? 16.703 6.941 6.859 1 92.94 313 SER A CA 1
ATOM 2294 C C . SER A 1 313 ? 18.156 6.473 6.906 1 92.94 313 SER A C 1
ATOM 2296 O O . SER A 1 313 ? 18.969 6.887 6.082 1 92.94 313 SER A O 1
ATOM 2298 N N . PRO A 1 314 ? 18.406 5.703 7.871 1 92.94 314 PRO A N 1
ATOM 2299 C CA . PRO A 1 314 ? 17.562 5.117 8.922 1 92.94 314 PRO A CA 1
ATOM 2300 C C . PRO A 1 314 ? 17.109 6.152 9.945 1 92.94 314 PRO A C 1
ATOM 2302 O O . PRO A 1 314 ? 17.812 7.137 10.195 1 92.94 314 PRO A O 1
ATOM 2305 N N . ALA A 1 315 ? 16.078 5.801 10.586 1 94.38 315 ALA A N 1
ATOM 2306 C CA . ALA A 1 315 ? 15.445 6.746 11.5 1 94.38 315 ALA A CA 1
ATOM 2307 C C . ALA A 1 315 ? 16.297 6.965 12.75 1 94.38 315 ALA A C 1
ATOM 2309 O O . ALA A 1 315 ? 16.859 6.016 13.297 1 94.38 315 ALA A O 1
ATOM 2310 N N . ILE A 1 316 ? 16.328 8.211 13.133 1 93.81 316 ILE A N 1
ATOM 2311 C CA . ILE A 1 316 ? 16.969 8.641 14.375 1 93.81 316 ILE A CA 1
ATOM 2312 C C . ILE A 1 316 ? 16.062 9.641 15.094 1 93.81 316 ILE A C 1
ATOM 2314 O O . ILE A 1 316 ? 15.055 10.094 14.539 1 93.81 316 ILE A O 1
ATOM 2318 N N . ASP A 1 317 ? 16.5 9.906 16.328 1 95.19 317 ASP A N 1
ATOM 2319 C CA . ASP A 1 317 ? 15.766 10.922 17.094 1 95.19 317 ASP A CA 1
ATOM 2320 C C . ASP A 1 317 ? 15.75 12.25 16.344 1 95.19 317 ASP A C 1
ATOM 2322 O O . ASP A 1 317 ? 16.766 12.672 15.789 1 95.19 317 ASP A O 1
ATOM 2326 N N . ASN A 1 318 ? 14.633 12.938 16.406 1 95.81 318 ASN A N 1
ATOM 2327 C CA . ASN A 1 318 ? 14.453 14.156 15.625 1 95.81 318 ASN A CA 1
ATOM 2328 C C . ASN A 1 318 ? 15.469 15.227 16.016 1 95.81 318 ASN A C 1
ATOM 2330 O O . ASN A 1 318 ? 15.961 15.961 15.164 1 95.81 318 ASN A O 1
ATOM 2334 N N . LYS A 1 319 ? 15.766 15.398 17.297 1 95.38 319 LYS A N 1
ATOM 2335 C CA . LYS A 1 319 ? 16.734 16.391 17.734 1 95.38 319 LYS A CA 1
ATOM 2336 C C . LYS A 1 319 ? 18.109 16.109 17.141 1 95.38 319 LYS A C 1
ATOM 2338 O O . LYS A 1 319 ? 18.797 17.031 16.688 1 95.38 319 LYS A O 1
ATOM 2343 N N . LEU A 1 320 ? 18.438 14.891 17.172 1 95.31 320 LEU A N 1
ATOM 2344 C CA . LEU A 1 320 ? 19.703 14.492 16.578 1 95.31 320 LEU A CA 1
ATOM 2345 C C . LEU A 1 320 ? 19.703 14.742 15.07 1 95.31 320 LEU A C 1
ATOM 2347 O O . LEU A 1 320 ? 20.703 15.195 14.508 1 95.31 320 LEU A O 1
ATOM 2351 N N . TYR A 1 321 ? 18.625 14.438 14.469 1 95.5 321 TYR A N 1
ATOM 2352 C CA . TYR A 1 321 ? 18.469 14.688 13.039 1 95.5 321 TYR A CA 1
ATOM 2353 C C . TYR A 1 321 ? 18.688 16.156 12.711 1 95.5 321 TYR A C 1
ATOM 2355 O O . TYR A 1 321 ? 19.391 16.484 11.75 1 95.5 321 TYR A O 1
ATOM 2363 N N . LEU A 1 322 ? 18.109 17.031 13.43 1 95.31 322 LEU A N 1
ATOM 2364 C CA . LEU A 1 322 ? 18.266 18.453 13.188 1 95.31 322 LEU A CA 1
ATOM 2365 C C . LEU A 1 322 ? 19.719 18.891 13.328 1 95.31 322 LEU A C 1
ATOM 2367 O O . LEU A 1 322 ? 20.219 19.672 12.523 1 95.31 322 LEU A O 1
ATOM 2371 N N . LYS A 1 323 ? 20.406 18.359 14.289 1 94.75 323 LYS A N 1
ATOM 2372 C CA . LYS A 1 323 ? 21.844 18.641 14.453 1 94.75 323 LYS A CA 1
ATOM 2373 C C . LYS A 1 323 ? 22.641 18.141 13.258 1 94.75 323 LYS A C 1
ATOM 2375 O O . LYS A 1 323 ? 23.484 18.859 12.719 1 94.75 323 LYS A O 1
ATOM 2380 N N . ASN A 1 324 ? 22.375 16.969 12.875 1 94.88 324 ASN A N 1
ATOM 2381 C CA . ASN A 1 324 ? 23.062 16.375 11.734 1 94.88 324 ASN A CA 1
ATOM 2382 C C . ASN A 1 324 ? 22.812 17.156 10.453 1 94.88 324 ASN A C 1
ATOM 2384 O O . ASN A 1 324 ? 23.734 17.344 9.648 1 94.88 324 ASN A O 1
ATOM 2388 N N . SER A 1 325 ? 21.688 17.641 10.32 1 93.88 325 SER A N 1
ATOM 2389 C CA . SER A 1 325 ? 21.328 18.391 9.133 1 93.88 325 SER A CA 1
ATOM 2390 C C . SER A 1 325 ? 22.094 19.703 9.055 1 93.88 325 SER A C 1
ATOM 2392 O O . SER A 1 325 ? 22.547 20.109 7.98 1 93.88 325 SER A O 1
ATOM 2394 N N . ALA A 1 326 ? 22.234 20.266 10.141 1 93.62 326 ALA A N 1
ATOM 2395 C CA . ALA A 1 326 ? 23.016 21.5 10.195 1 93.62 326 ALA A CA 1
ATOM 2396 C C . ALA A 1 326 ? 24.469 21.25 9.852 1 93.62 326 ALA A C 1
ATOM 2398 O O . ALA A 1 326 ? 25.094 22.016 9.117 1 93.62 326 ALA A O 1
ATOM 2399 N N . ILE A 1 327 ? 25.016 20.172 10.336 1 93.38 327 ILE A N 1
ATOM 2400 C CA . ILE A 1 327 ? 26.406 19.828 10.109 1 93.38 327 ILE A CA 1
ATOM 2401 C C . ILE A 1 327 ? 26.625 19.438 8.648 1 93.38 327 ILE A C 1
ATOM 2403 O O . ILE A 1 327 ? 27.656 19.766 8.055 1 93.38 327 ILE A O 1
ATOM 2407 N N . ARG A 1 328 ? 25.703 18.844 8.141 1 91.62 328 ARG A N 1
ATOM 2408 C CA . ARG A 1 328 ? 25.797 18.406 6.75 1 91.62 328 ARG A CA 1
ATOM 2409 C C . ARG A 1 328 ? 26 19.594 5.816 1 91.62 328 ARG A C 1
ATOM 2411 O O . ARG A 1 328 ? 26.734 19.5 4.832 1 91.62 328 ARG A O 1
ATOM 2418 N N . LYS A 1 329 ? 25.5 20.719 6.172 1 92.81 329 LYS A N 1
ATOM 2419 C CA . LYS A 1 329 ? 25.656 21.922 5.363 1 92.81 329 LYS A CA 1
ATOM 2420 C C . LYS A 1 329 ? 27.078 22.453 5.434 1 92.81 329 LYS A C 1
ATOM 2422 O O . LYS A 1 329 ? 27.5 23.25 4.582 1 92.81 329 LYS A O 1
ATOM 2427 N N . ARG A 1 330 ? 27.875 21.969 6.375 1 92.81 330 ARG A N 1
ATOM 2428 C CA . ARG A 1 330 ? 29.219 22.484 6.617 1 92.81 330 ARG A CA 1
ATOM 2429 C C . ARG A 1 330 ? 30.281 21.484 6.188 1 92.81 330 ARG A C 1
ATOM 2431 O O . ARG A 1 330 ? 31.469 21.672 6.457 1 92.81 330 ARG A O 1
ATOM 2438 N N . LEU A 1 331 ? 29.922 20.484 5.609 1 91.88 331 LEU A N 1
ATOM 2439 C CA . LEU A 1 331 ? 30.812 19.391 5.293 1 91.88 331 LEU A CA 1
ATOM 2440 C C . LEU A 1 331 ? 32 19.875 4.469 1 91.88 331 LEU A C 1
ATOM 2442 O O . LEU A 1 331 ? 33.156 19.5 4.738 1 91.88 331 LEU A O 1
ATOM 2446 N N . PRO A 1 332 ? 31.812 20.734 3.482 1 93.31 332 PRO A N 1
ATOM 2447 C CA . PRO A 1 332 ? 32.969 21.219 2.75 1 93.31 332 PRO A CA 1
ATOM 2448 C C . PRO A 1 332 ? 33.969 21.984 3.643 1 93.31 332 PRO A C 1
ATOM 2450 O O . PRO A 1 332 ? 35.188 21.797 3.527 1 93.31 332 PRO A O 1
ATOM 2453 N N . GLU A 1 333 ? 33.406 22.797 4.414 1 91.56 333 GLU A N 1
ATOM 2454 C CA . GLU A 1 333 ? 34.25 23.547 5.352 1 91.56 333 GLU A CA 1
ATOM 2455 C C . GLU A 1 333 ? 34.969 22.609 6.301 1 91.56 333 GLU A C 1
ATOM 2457 O O . GLU A 1 333 ? 36.156 22.812 6.594 1 91.56 333 GLU A O 1
ATOM 2462 N N . ILE A 1 334 ? 34.344 21.656 6.781 1 92.12 334 ILE A N 1
ATOM 2463 C CA . ILE A 1 334 ? 34.938 20.688 7.695 1 92.12 334 ILE A CA 1
ATOM 2464 C C . ILE A 1 334 ? 36.094 19.969 7.012 1 92.12 334 ILE A C 1
ATOM 2466 O O . ILE A 1 334 ? 37.156 19.812 7.605 1 92.12 334 ILE A O 1
ATOM 2470 N N . TYR A 1 335 ? 35.875 19.594 5.805 1 92.62 335 TYR A N 1
ATOM 2471 C CA . TYR A 1 335 ? 36.906 18.906 5.059 1 92.62 335 TYR A CA 1
ATOM 2472 C C . TYR A 1 335 ? 38.125 19.797 4.883 1 92.62 335 TYR A C 1
ATOM 2474 O O . TYR A 1 335 ? 39.281 19.359 5.09 1 92.62 335 TYR A O 1
ATOM 2482 N N . GLN A 1 336 ? 37.906 20.969 4.566 1 92 336 GLN A N 1
ATOM 2483 C CA . GLN A 1 336 ? 39.031 21.906 4.406 1 92 336 GLN A CA 1
ATOM 2484 C C . GLN A 1 336 ? 39.781 22.109 5.719 1 92 336 GLN A C 1
ATOM 2486 O O . GLN A 1 336 ? 41 22.172 5.734 1 92 336 GLN A O 1
ATOM 2491 N N . THR A 1 337 ? 39.031 22.219 6.672 1 91.19 337 THR A N 1
ATOM 2492 C CA . THR A 1 337 ? 39.656 22.391 7.992 1 91.19 337 THR A CA 1
ATOM 2493 C C . THR A 1 337 ? 40.5 21.172 8.344 1 91.19 337 THR A C 1
ATOM 2495 O O . THR A 1 337 ? 41.625 21.328 8.875 1 91.19 337 THR A O 1
ATOM 2498 N N . LEU A 1 338 ? 40.031 20.062 8.086 1 91.94 338 LEU A N 1
ATOM 2499 C CA . LEU A 1 338 ? 40.781 18.844 8.359 1 91.94 338 LEU A CA 1
ATOM 2500 C C . LEU A 1 338 ? 42.094 18.828 7.566 1 91.94 338 LEU A C 1
ATOM 2502 O O . LEU A 1 338 ? 43.156 18.469 8.102 1 91.94 338 LEU A O 1
ATOM 2506 N N . LYS A 1 339 ? 41.969 19.234 6.344 1 92 339 LYS A N 1
ATOM 2507 C CA . LYS A 1 339 ? 43.156 19.281 5.516 1 92 339 LYS A CA 1
ATOM 2508 C C . LYS A 1 339 ? 44.156 20.297 6.059 1 92 339 LYS A C 1
ATOM 2510 O O . LYS A 1 339 ? 45.375 20.062 6.066 1 92 339 LYS A O 1
ATOM 2515 N N . HIS A 1 340 ? 43.656 21.406 6.43 1 91.06 340 HIS A N 1
ATOM 2516 C CA . HIS A 1 340 ? 44.5 22.438 7.008 1 91.06 340 HIS A CA 1
ATOM 2517 C C . HIS A 1 340 ? 45.219 21.938 8.266 1 91.06 340 HIS A C 1
ATOM 2519 O O . HIS A 1 340 ? 46.406 22.172 8.445 1 91.06 340 HIS A O 1
ATOM 2525 N N . ILE A 1 341 ? 44.5 21.25 9.016 1 92.25 341 ILE A N 1
ATOM 2526 C CA . ILE A 1 341 ? 45.062 20.688 10.25 1 92.25 341 ILE A CA 1
ATOM 2527 C C . ILE A 1 341 ? 46.156 19.672 9.906 1 92.25 341 ILE A C 1
ATOM 2529 O O . ILE A 1 341 ? 47.219 19.672 10.508 1 92.25 341 ILE A O 1
ATOM 2533 N N . GLN A 1 342 ? 45.812 18.859 8.961 1 91.69 342 GLN A N 1
ATOM 2534 C CA . GLN A 1 342 ? 46.781 17.844 8.555 1 91.69 342 GLN A CA 1
ATOM 2535 C C . GLN A 1 342 ? 48.094 18.469 8.07 1 91.69 342 GLN A C 1
ATOM 2537 O O . GLN A 1 342 ? 49.188 18.031 8.438 1 91.69 342 GLN A O 1
ATOM 2542 N N . ARG A 1 343 ? 47.969 19.438 7.332 1 91.25 343 ARG A N 1
ATOM 2543 C CA . ARG A 1 343 ? 49.156 20.141 6.82 1 91.25 343 ARG A CA 1
ATOM 2544 C C . ARG A 1 343 ? 49.938 20.781 7.953 1 91.25 343 ARG A C 1
ATOM 2546 O O . ARG A 1 343 ? 51.156 20.703 7.988 1 91.25 343 ARG A O 1
ATOM 2553 N N . HIS A 1 344 ? 49.219 21.359 8.773 1 90.81 344 HIS A N 1
ATOM 2554 C CA . HIS A 1 344 ? 49.844 22.031 9.906 1 90.81 344 HIS A CA 1
ATOM 2555 C C . HIS A 1 344 ? 50.625 21.047 10.781 1 90.81 344 HIS A C 1
ATOM 2557 O O . HIS A 1 344 ? 51.656 21.391 11.375 1 90.81 344 HIS A O 1
ATOM 2563 N N . LEU A 1 345 ? 50.094 19.828 10.828 1 91.44 345 LEU A N 1
ATOM 2564 C CA . LEU A 1 345 ? 50.719 18.828 11.68 1 91.44 345 LEU A CA 1
ATOM 2565 C C . LEU A 1 345 ? 51.75 18.016 10.906 1 91.44 345 LEU A C 1
ATOM 2567 O O . LEU A 1 345 ? 52.406 17.125 11.453 1 91.44 345 LEU A O 1
ATOM 2571 N N . GLY A 1 346 ? 51.969 18.328 9.68 1 89.56 346 GLY A N 1
ATOM 2572 C CA . GLY A 1 346 ? 52.938 17.594 8.867 1 89.56 346 GLY A CA 1
ATOM 2573 C C . GLY A 1 346 ? 52.469 16.188 8.531 1 89.56 346 GLY A C 1
ATOM 2574 O O . GLY A 1 346 ? 53.312 15.273 8.422 1 89.56 346 GLY A O 1
ATOM 2575 N N . LEU A 1 347 ? 51.156 15.992 8.539 1 84.56 347 LEU A N 1
ATOM 2576 C CA . LEU A 1 347 ? 50.625 14.664 8.312 1 84.56 347 LEU A CA 1
ATOM 2577 C C . LEU A 1 347 ? 50.156 14.508 6.863 1 84.56 347 LEU A C 1
ATOM 2579 O O . LEU A 1 347 ? 49.5 13.523 6.52 1 84.56 347 LEU A O 1
ATOM 2583 N N . ASP A 1 348 ? 50.438 15.367 5.914 1 71.81 348 ASP A N 1
ATOM 2584 C CA . ASP A 1 348 ? 50 15.273 4.52 1 71.81 348 ASP A CA 1
ATOM 2585 C C . ASP A 1 348 ? 50.5 14 3.867 1 71.81 348 ASP A C 1
ATOM 2587 O O . ASP A 1 348 ? 51.719 13.695 3.938 1 71.81 348 ASP A O 1
ATOM 2591 N N . GLN A 1 349 ? 50 12.797 4.078 1 52.66 349 GLN A N 1
ATOM 2592 C CA . GLN A 1 349 ? 50.531 11.773 3.195 1 52.66 349 GLN A CA 1
ATOM 2593 C C . GLN A 1 349 ? 50.062 11.977 1.758 1 52.66 349 GLN A C 1
ATOM 2595 O O . GLN A 1 349 ? 48.938 12.398 1.522 1 52.66 349 GLN A O 1
ATOM 2600 N N . MET B 1 1 ? -8.992 -33.094 9.953 1 93.69 1 MET B N 1
ATOM 2601 C CA . MET B 1 1 ? -8.281 -34.344 9.672 1 93.69 1 MET B CA 1
ATOM 2602 C C . MET B 1 1 ? -7.352 -34.719 10.828 1 93.69 1 MET B C 1
ATOM 2604 O O . MET B 1 1 ? -6.906 -33.844 11.57 1 93.69 1 MET B O 1
ATOM 2608 N N . LYS B 1 2 ? -7.137 -35.969 10.953 1 95.5 2 LYS B N 1
ATOM 2609 C CA . LYS B 1 2 ? -6.227 -36.406 12 1 95.5 2 LYS B CA 1
ATOM 2610 C C . LYS B 1 2 ? -4.789 -36.031 11.688 1 95.5 2 LYS B C 1
ATOM 2612 O O . LYS B 1 2 ? -4.402 -35.906 10.523 1 95.5 2 LYS B O 1
ATOM 2617 N N . PHE B 1 3 ? -4.051 -35.844 12.695 1 95.75 3 PHE B N 1
ATOM 2618 C CA . PHE B 1 3 ? -2.65 -35.5 12.531 1 95.75 3 PHE B CA 1
ATOM 2619 C C . PHE B 1 3 ? -1.908 -36.531 11.711 1 95.75 3 PHE B C 1
ATOM 2621 O O . PHE B 1 3 ? -1.068 -36.188 10.867 1 95.75 3 PHE B O 1
ATOM 2628 N N . SER B 1 4 ? -2.209 -37.781 11.922 1 94.62 4 SER B N 1
ATOM 2629 C CA . SER B 1 4 ? -1.587 -38.844 11.156 1 94.62 4 SER B CA 1
ATOM 2630 C C . SER B 1 4 ? -1.872 -38.688 9.664 1 94.62 4 SER B C 1
ATOM 2632 O O . SER B 1 4 ? -0.995 -38.938 8.836 1 94.62 4 SER B O 1
ATOM 2634 N N . ASP B 1 5 ? -3.051 -38.281 9.328 1 95.62 5 ASP B N 1
ATOM 2635 C CA . ASP B 1 5 ? -3.42 -38.031 7.938 1 95.62 5 ASP B CA 1
ATOM 2636 C C . ASP B 1 5 ? -2.65 -36.844 7.363 1 95.62 5 ASP B C 1
ATOM 2638 O O . ASP B 1 5 ? -2.201 -36.875 6.219 1 95.62 5 ASP B O 1
ATOM 2642 N N . LEU B 1 6 ? -2.623 -35.875 8.141 1 95.19 6 LEU B N 1
ATOM 2643 C CA . LEU B 1 6 ? -1.875 -34.688 7.746 1 95.19 6 LEU B CA 1
ATOM 2644 C C . LEU B 1 6 ? -0.412 -35 7.484 1 95.19 6 LEU B C 1
ATOM 2646 O O . LEU B 1 6 ? 0.167 -34.562 6.496 1 95.19 6 LEU B O 1
ATOM 2650 N N . LEU B 1 7 ? 0.181 -35.781 8.359 1 94.44 7 LEU B N 1
ATOM 2651 C CA . LEU B 1 7 ? 1.563 -36.25 8.234 1 94.44 7 LEU B CA 1
ATOM 2652 C C . LEU B 1 7 ? 1.771 -37 6.922 1 94.44 7 LEU B C 1
ATOM 2654 O O . LEU B 1 7 ? 2.793 -36.812 6.254 1 94.44 7 LEU B O 1
ATOM 2658 N N . GLN B 1 8 ? 0.843 -37.75 6.574 1 94.69 8 GLN B N 1
ATOM 2659 C CA . GLN B 1 8 ? 0.934 -38.531 5.336 1 94.69 8 GLN B CA 1
ATOM 2660 C C . GLN B 1 8 ? 0.921 -37.594 4.117 1 94.69 8 GLN B C 1
ATOM 2662 O O . GLN B 1 8 ? 1.647 -37.844 3.15 1 94.69 8 GLN B O 1
ATOM 2667 N N . GLN B 1 9 ? 0.144 -36.594 4.211 1 95.81 9 GLN B N 1
ATOM 2668 C CA . GLN B 1 9 ? 0.023 -35.656 3.098 1 95.81 9 GLN B CA 1
ATOM 2669 C C . GLN B 1 9 ? 1.255 -34.781 2.994 1 95.81 9 GLN B C 1
ATOM 2671 O O . GLN B 1 9 ? 1.57 -34.25 1.916 1 95.81 9 GLN B O 1
ATOM 2676 N N . LEU B 1 10 ? 1.902 -34.625 4.086 1 96 10 LEU B N 1
ATOM 2677 C CA . LEU B 1 10 ? 3.055 -33.719 4.129 1 96 10 LEU B CA 1
ATOM 2678 C C . LEU B 1 10 ? 4.352 -34.5 4.281 1 96 10 LEU B C 1
ATOM 2680 O O . LEU B 1 10 ? 5.363 -33.969 4.723 1 96 10 LEU B O 1
ATOM 2684 N N . LYS B 1 11 ? 4.363 -35.625 4 1 92.06 11 LYS B N 1
ATOM 2685 C CA . LYS B 1 11 ? 5.449 -36.562 4.293 1 92.06 11 LYS B CA 1
ATOM 2686 C C . LYS B 1 11 ? 6.75 -36.125 3.633 1 92.06 11 LYS B C 1
ATOM 2688 O O . LYS B 1 11 ? 7.828 -36.281 4.215 1 92.06 11 LYS B O 1
ATOM 2693 N N . ASP B 1 12 ? 6.508 -35.438 2.5 1 89.69 12 ASP B N 1
ATOM 2694 C CA . ASP B 1 12 ? 7.688 -34.969 1.784 1 89.69 12 ASP B CA 1
ATOM 2695 C C . ASP B 1 12 ? 8.352 -33.812 2.523 1 8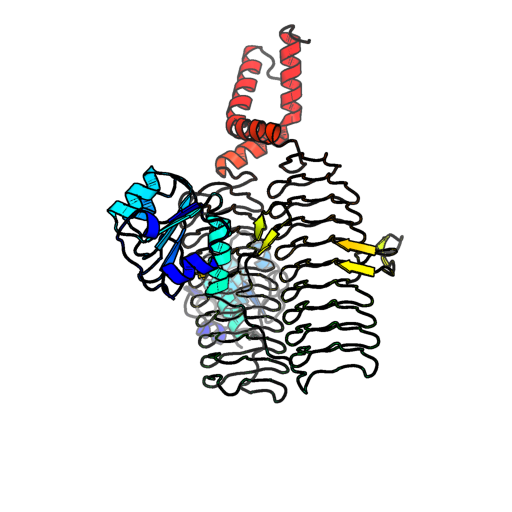9.69 12 ASP B C 1
ATOM 2697 O O . ASP B 1 12 ? 7.766 -32.75 2.646 1 89.69 12 ASP B O 1
ATOM 2701 N N . GLY B 1 13 ? 9.391 -34.031 3.25 1 87.94 13 GLY B N 1
ATOM 2702 C CA . GLY B 1 13 ? 10.125 -33 3.945 1 87.94 13 GLY B CA 1
ATOM 2703 C C . GLY B 1 13 ? 10.211 -33.219 5.441 1 87.94 13 GLY B C 1
ATOM 2704 O O . GLY B 1 13 ? 10.945 -32.5 6.141 1 87.94 13 GLY B O 1
ATOM 2705 N N . VAL B 1 14 ? 9.43 -34.219 5.848 1 94.75 14 VAL B N 1
ATOM 2706 C CA . VAL B 1 14 ? 9.43 -34.5 7.277 1 94.75 14 VAL B CA 1
ATOM 2707 C C . VAL B 1 14 ? 10.562 -35.469 7.609 1 94.75 14 VAL B C 1
ATOM 2709 O O . VAL B 1 14 ? 10.734 -36.469 6.941 1 94.75 14 VAL B O 1
ATOM 2712 N N . VAL B 1 15 ? 11.297 -35.094 8.562 1 94.5 15 VAL B N 1
ATOM 2713 C CA . VAL B 1 15 ? 12.453 -35.906 8.969 1 94.5 15 VAL B CA 1
ATOM 2714 C C . VAL B 1 15 ? 12.055 -36.844 10.109 1 94.5 15 VAL B C 1
ATOM 2716 O O . VAL B 1 15 ? 12.484 -38 10.148 1 94.5 15 VAL B O 1
ATOM 2719 N N . SER B 1 16 ? 11.344 -36.375 11.094 1 93.44 16 SER B N 1
ATOM 2720 C CA . SER B 1 16 ? 10.867 -37.125 12.25 1 93.44 16 SER B CA 1
ATOM 2721 C C . SER B 1 16 ? 9.539 -36.562 12.758 1 93.44 16 SER B C 1
ATOM 2723 O O . SER B 1 16 ? 9.141 -35.469 12.383 1 93.44 16 SER B O 1
ATOM 2725 N N . ASP B 1 17 ? 8.844 -37.375 13.5 1 93.94 17 ASP B N 1
ATOM 2726 C CA . ASP B 1 17 ? 7.551 -36.938 14.016 1 93.94 17 ASP B CA 1
ATOM 2727 C C . ASP B 1 17 ? 7.246 -37.625 15.359 1 93.94 17 ASP B C 1
ATOM 2729 O O . ASP B 1 17 ? 7.934 -38.562 15.766 1 93.94 17 ASP B O 1
ATOM 2733 N N . SER B 1 18 ? 6.348 -37.094 16.047 1 91.69 18 SER B N 1
ATOM 2734 C CA . SER B 1 18 ? 6.008 -37.562 17.391 1 91.69 18 SER B CA 1
ATOM 2735 C C . SER B 1 18 ? 5.312 -38.906 17.359 1 91.69 18 SER B C 1
ATOM 2737 O O . SER B 1 18 ? 5.34 -39.656 18.344 1 91.69 18 SER B O 1
ATOM 2739 N N . LEU B 1 19 ? 4.602 -39.219 16.328 1 88.56 19 LEU B N 1
ATOM 2740 C CA . LEU B 1 19 ? 3.889 -40.5 16.266 1 88.56 19 LEU B CA 1
ATOM 2741 C C . LEU B 1 19 ? 4.867 -41.656 16.188 1 88.56 19 LEU B C 1
ATOM 2743 O O . LEU B 1 19 ? 4.551 -42.781 16.625 1 88.56 19 LEU B O 1
ATOM 2747 N N . GLU B 1 20 ? 5.906 -41.438 15.664 1 82.12 20 GLU B N 1
ATOM 2748 C CA . GLU B 1 20 ? 6.941 -42.469 15.602 1 82.12 20 GLU B CA 1
ATOM 2749 C C . GLU B 1 20 ? 7.676 -42.594 16.938 1 82.12 20 GLU B C 1
ATOM 2751 O O . GLU B 1 20 ? 8.062 -43.688 17.328 1 82.12 20 GLU B O 1
ATOM 2756 N N . LEU B 1 21 ? 7.902 -41.531 17.594 1 71.81 21 LEU B N 1
ATOM 2757 C CA . LEU B 1 21 ? 8.797 -41.531 18.734 1 71.81 21 LEU B CA 1
ATOM 2758 C C . LEU B 1 21 ? 8.016 -41.688 20.031 1 71.81 21 LEU B C 1
ATOM 2760 O O . LEU B 1 21 ? 8.57 -42.094 21.062 1 71.81 21 LEU B O 1
ATOM 2764 N N . SER B 1 22 ? 6.84 -41.094 20.125 1 61.22 22 SER B N 1
ATOM 2765 C CA . SER B 1 22 ? 6.164 -41.156 21.406 1 61.22 22 SER B CA 1
ATOM 2766 C C . SER B 1 22 ? 4.75 -41.719 21.266 1 61.22 22 SER B C 1
ATOM 2768 O O . SER B 1 22 ? 4.184 -41.719 20.172 1 61.22 22 SER B O 1
ATOM 2770 N N . ASP B 1 23 ? 4.211 -42.625 21.984 1 59.12 23 ASP B N 1
ATOM 2771 C CA . ASP B 1 23 ? 2.863 -43.156 22.047 1 59.12 23 ASP B CA 1
ATOM 2772 C C . ASP B 1 23 ? 1.818 -42.062 22.125 1 59.12 23 ASP B C 1
ATOM 2774 O O . ASP B 1 23 ? 1.262 -41.812 23.203 1 59.12 23 ASP B O 1
ATOM 2778 N N . ARG B 1 24 ? 2.068 -41.062 21.391 1 61.62 24 ARG B N 1
ATOM 2779 C CA . ARG B 1 24 ? 1.346 -39.875 21.797 1 61.62 24 ARG B CA 1
ATOM 2780 C C . ARG B 1 24 ? 0.138 -39.625 20.891 1 61.62 24 ARG B C 1
ATOM 2782 O O . ARG B 1 24 ? -0.118 -40.406 19.969 1 61.62 24 ARG B O 1
ATOM 2789 N N . THR B 1 25 ? -0.526 -38.5 21.078 1 77.94 25 THR B N 1
ATOM 2790 C CA . THR B 1 25 ? -1.839 -37.969 20.719 1 77.94 25 THR B CA 1
ATOM 2791 C C . THR B 1 25 ? -1.921 -37.688 19.234 1 77.94 25 THR B C 1
ATOM 2793 O O . THR B 1 25 ? -0.94 -37.25 18.625 1 77.94 25 THR B O 1
ATOM 2796 N N . ASP B 1 26 ? -2.793 -38.438 18.562 1 92.62 26 ASP B N 1
ATOM 2797 C CA . ASP B 1 26 ? -3.197 -38.156 17.188 1 92.62 26 ASP B CA 1
ATOM 2798 C C . ASP B 1 26 ? -4.41 -37.25 17.141 1 92.62 26 ASP B C 1
ATOM 2800 O O . ASP B 1 26 ? -5.516 -37.656 16.812 1 92.62 26 ASP B O 1
ATOM 2804 N N . PRO B 1 27 ? -4.07 -35.969 17.484 1 94.5 27 PRO B N 1
ATOM 2805 C CA . PRO B 1 27 ? -5.199 -35.031 17.609 1 94.5 27 PRO B CA 1
ATOM 2806 C C . PRO B 1 27 ? -5.863 -34.719 16.266 1 94.5 27 PRO B C 1
ATOM 2808 O O . PRO B 1 27 ? -5.273 -34.969 15.219 1 94.5 27 PRO B O 1
ATOM 2811 N N . VAL B 1 28 ? -7.113 -34.281 16.391 1 96.38 28 VAL B N 1
ATOM 2812 C CA . VAL B 1 28 ? -7.824 -33.781 15.211 1 96.38 28 VAL B CA 1
ATOM 2813 C C . VAL B 1 28 ? -7.453 -32.344 14.953 1 96.38 28 VAL B C 1
ATOM 2815 O O . VAL B 1 28 ? -7.555 -31.5 15.852 1 96.38 28 VAL B O 1
ATOM 2818 N N . ILE B 1 29 ? -6.957 -32.094 13.734 1 96.88 29 ILE B N 1
ATOM 2819 C CA . ILE B 1 29 ? -6.562 -30.766 13.328 1 96.88 29 ILE B CA 1
ATOM 2820 C C . ILE B 1 29 ? -7.59 -30.188 12.359 1 96.88 29 ILE B C 1
ATOM 2822 O O . ILE B 1 29 ? -7.883 -30.797 11.328 1 96.88 29 ILE B O 1
ATOM 2826 N N . HIS B 1 30 ? -8.086 -29.031 12.664 1 96.19 30 HIS B N 1
ATOM 2827 C CA . HIS B 1 30 ? -9.133 -28.469 11.82 1 96.19 30 HIS B CA 1
ATOM 2828 C C . HIS B 1 30 ? -8.633 -27.219 11.086 1 96.19 30 HIS B C 1
ATOM 2830 O O . HIS B 1 30 ? -9.336 -26.672 10.242 1 96.19 30 HIS B O 1
ATOM 2836 N N . GLY B 1 31 ? -7.445 -26.781 11.398 1 96.31 31 GLY B N 1
ATOM 2837 C CA . GLY B 1 31 ? -6.938 -25.578 10.742 1 96.31 31 GLY B CA 1
ATOM 2838 C C . GLY B 1 31 ? -5.52 -25.234 11.156 1 96.31 31 GLY B C 1
ATOM 2839 O O . GLY B 1 31 ? -4.844 -26.031 11.812 1 96.31 31 GLY B O 1
ATOM 2840 N N . VAL B 1 32 ? -5.074 -24.078 10.703 1 97.31 32 VAL B N 1
ATOM 2841 C CA . VAL B 1 32 ? -3.736 -23.562 10.969 1 97.31 32 VAL B CA 1
ATOM 2842 C C . VAL B 1 32 ? -3.832 -22.203 11.648 1 97.31 32 VAL B C 1
ATOM 2844 O O . VAL B 1 32 ? -4.824 -21.484 11.477 1 97.31 32 VAL B O 1
ATOM 2847 N N . ALA B 1 33 ? -2.818 -21.875 12.43 1 96.44 33 ALA B N 1
ATOM 2848 C CA . ALA B 1 33 ? -2.84 -20.609 13.141 1 96.44 33 ALA B CA 1
ATOM 2849 C C . ALA B 1 33 ? -1.43 -20.172 13.531 1 96.44 33 ALA B C 1
ATOM 2851 O O . ALA B 1 33 ? -0.508 -21 13.562 1 96.44 33 ALA B O 1
ATOM 2852 N N . ALA B 1 34 ? -1.323 -18.969 13.758 1 94.12 34 ALA B N 1
ATOM 2853 C CA . ALA B 1 34 ? -0.086 -18.469 14.367 1 94.12 34 ALA B CA 1
ATOM 2854 C C . ALA B 1 34 ? 0.128 -19.094 15.75 1 94.12 34 ALA B C 1
ATOM 2856 O O . ALA B 1 34 ? -0.824 -19.25 16.516 1 94.12 34 ALA B O 1
ATOM 2857 N N . ILE B 1 35 ? 1.333 -19.234 16.094 1 94 35 ILE B N 1
ATOM 2858 C CA . ILE B 1 35 ? 1.665 -20.016 17.266 1 94 35 ILE B CA 1
ATOM 2859 C C . ILE B 1 35 ? 1.173 -19.297 18.531 1 94 35 ILE B C 1
ATOM 2861 O O . ILE B 1 35 ? 0.741 -19.938 19.484 1 94 35 ILE B O 1
ATOM 2865 N N . ASP B 1 36 ? 1.234 -17.984 18.516 1 92.19 36 ASP B N 1
ATOM 2866 C CA . ASP B 1 36 ? 0.875 -17.219 19.703 1 92.19 36 ASP B CA 1
ATOM 2867 C C . ASP B 1 36 ? -0.634 -17 19.781 1 92.19 36 ASP B C 1
ATOM 2869 O O . ASP B 1 36 ? -1.154 -16.594 20.828 1 92.19 36 ASP B O 1
ATOM 2873 N N . GLU B 1 37 ? -1.391 -17.359 18.734 1 93.44 37 GLU B N 1
ATOM 2874 C CA . GLU B 1 37 ? -2.838 -17.156 18.703 1 93.44 37 GLU B CA 1
ATOM 2875 C C . GLU B 1 37 ? -3.564 -18.484 18.5 1 93.44 37 GLU B C 1
ATOM 2877 O O . GLU B 1 37 ? -4.797 -18.531 18.438 1 93.44 37 GLU B O 1
ATOM 2882 N N . ALA B 1 38 ? -2.846 -19.484 18.422 1 95.75 38 ALA B N 1
ATOM 2883 C CA . ALA B 1 38 ? -3.389 -20.797 18.062 1 95.75 38 ALA B CA 1
ATOM 2884 C C . ALA B 1 38 ? -4.309 -21.328 19.172 1 95.75 38 ALA B C 1
ATOM 2886 O O . ALA B 1 38 ? -4.047 -21.109 20.359 1 95.75 38 ALA B O 1
ATOM 2887 N N . GLN B 1 39 ? -5.352 -21.953 18.75 1 95.31 39 GLN B N 1
ATOM 2888 C CA . GLN B 1 39 ? -6.285 -22.625 19.641 1 95.31 39 GLN B CA 1
ATOM 2889 C C . GLN B 1 39 ? -6.262 -24.141 19.406 1 95.31 39 GLN B C 1
ATOM 2891 O O . GLN B 1 39 ? -5.617 -24.625 18.469 1 95.31 39 GLN B O 1
ATOM 2896 N N . ALA B 1 40 ? -7.043 -24.75 20.312 1 95.31 40 ALA B N 1
ATOM 2897 C CA . ALA B 1 40 ? -7.117 -26.203 20.188 1 95.31 40 ALA B CA 1
ATOM 2898 C C . ALA B 1 40 ? -7.605 -26.609 18.797 1 95.31 40 ALA B C 1
ATOM 2900 O O . ALA B 1 40 ? -8.516 -25.984 18.25 1 95.31 40 ALA B O 1
ATOM 2901 N N . GLY B 1 41 ? -6.934 -27.578 18.312 1 96 41 GLY B N 1
ATOM 2902 C CA . GLY B 1 41 ? -7.328 -28.078 17.016 1 96 41 GLY B CA 1
ATOM 2903 C C . GLY B 1 41 ? -6.586 -27.438 15.867 1 96 41 GLY B C 1
ATOM 2904 O O . GLY B 1 41 ? -6.949 -27.609 14.703 1 96 41 GLY B O 1
ATOM 2905 N N . THR B 1 42 ? -5.59 -26.719 16.156 1 97.5 42 THR B N 1
ATOM 2906 C CA . THR B 1 42 ? -4.883 -26.047 15.078 1 97.5 42 THR B CA 1
ATOM 2907 C C . THR B 1 42 ? -3.434 -26.516 15 1 97.5 42 THR B C 1
ATOM 2909 O O . THR B 1 42 ? -2.908 -27.094 15.961 1 97.5 42 THR B O 1
ATOM 2912 N N . LEU B 1 43 ? -2.861 -26.391 13.797 1 97.44 43 LEU B N 1
ATOM 2913 C CA . LEU B 1 43 ? -1.446 -26.609 13.516 1 97.44 43 LEU B CA 1
ATOM 2914 C C . LEU B 1 43 ? -0.705 -25.281 13.422 1 97.44 43 LEU B C 1
ATOM 2916 O O . LEU B 1 43 ? -1.2 -24.328 12.812 1 97.44 43 LEU B O 1
ATOM 2920 N N . SER B 1 44 ? 0.463 -25.188 14.023 1 97.38 44 SER B N 1
ATOM 2921 C CA . SER B 1 44 ? 1.341 -24.031 13.914 1 97.38 44 SER B CA 1
ATOM 2922 C C . SER B 1 44 ? 2.775 -24.438 13.617 1 97.38 44 SER B C 1
ATOM 2924 O O . SER B 1 44 ? 3.027 -25.578 13.227 1 97.38 44 SER B O 1
ATOM 2926 N N . TYR B 1 45 ? 3.715 -23.469 13.648 1 96.38 45 TYR B N 1
ATOM 2927 C CA . TYR B 1 45 ? 5.105 -23.828 13.398 1 96.38 45 TYR B CA 1
ATOM 2928 C C . TYR B 1 45 ? 6.051 -22.906 14.156 1 96.38 45 TYR B C 1
ATOM 2930 O O . TYR B 1 45 ? 5.648 -21.844 14.633 1 96.38 45 TYR B O 1
ATOM 2938 N N . ILE B 1 46 ? 7.309 -23.438 14.297 1 93.94 46 ILE B N 1
ATOM 2939 C CA . ILE B 1 46 ? 8.406 -22.688 14.906 1 93.94 46 ILE B CA 1
ATOM 2940 C C . ILE B 1 46 ? 9.625 -22.734 13.984 1 93.94 46 ILE B C 1
ATOM 2942 O O . ILE B 1 46 ? 9.969 -23.781 13.445 1 93.94 46 ILE B O 1
ATOM 2946 N N . GLU B 1 47 ? 10.227 -21.516 13.859 1 89 47 GLU B N 1
ATOM 2947 C CA . GLU B 1 47 ? 11.352 -21.438 12.93 1 89 47 GLU B CA 1
ATOM 2948 C C . GLU B 1 47 ? 12.688 -21.531 13.664 1 89 47 GLU B C 1
ATOM 2950 O O . GLU B 1 47 ? 13.742 -21.641 13.031 1 89 47 GLU B O 1
ATOM 2955 N N . GLY B 1 48 ? 12.688 -21.5 14.953 1 84.75 48 GLY B N 1
ATOM 2956 C CA . GLY B 1 48 ? 13.961 -21.578 15.664 1 84.75 48 GLY B CA 1
ATOM 2957 C C . GLY B 1 48 ? 13.812 -21.406 17.172 1 84.75 48 GLY B C 1
ATOM 2958 O O . GLY B 1 48 ? 12.695 -21.25 17.672 1 84.75 48 GLY B O 1
ATOM 2959 N N . GLN B 1 49 ? 14.953 -21.359 17.75 1 84.38 49 GLN B N 1
ATOM 2960 C CA . GLN B 1 49 ? 15.016 -21.359 19.203 1 84.38 49 GLN B CA 1
ATOM 2961 C C . GLN B 1 49 ? 14.445 -20.078 19.781 1 84.38 49 GLN B C 1
ATOM 2963 O O . GLN B 1 49 ? 13.883 -20.062 20.875 1 84.38 49 GLN B O 1
ATOM 2968 N N . LYS B 1 50 ? 14.531 -19.109 18.953 1 82.69 50 LYS B N 1
ATOM 2969 C CA . LYS B 1 50 ? 14.07 -17.797 19.406 1 82.69 50 LYS B CA 1
ATOM 2970 C C . LYS B 1 50 ? 12.578 -17.828 19.719 1 82.69 50 LYS B C 1
ATOM 2972 O O . LYS B 1 50 ? 12.094 -17.016 20.516 1 82.69 50 LYS B O 1
ATOM 2977 N N . PHE B 1 51 ? 11.906 -18.766 19.203 1 86.12 51 PHE B N 1
ATOM 2978 C CA . PHE B 1 51 ? 10.461 -18.828 19.359 1 86.12 51 PHE B CA 1
ATOM 2979 C C . PHE B 1 51 ? 10.062 -20 20.266 1 86.12 51 PHE B C 1
ATOM 2981 O O . PHE B 1 51 ? 8.883 -20.328 20.359 1 86.12 51 PHE B O 1
ATOM 2988 N N . ALA B 1 52 ? 11.023 -20.562 20.859 1 88.25 52 ALA B N 1
ATOM 2989 C CA . ALA B 1 52 ? 10.82 -21.766 21.672 1 88.25 52 ALA B CA 1
ATOM 2990 C C . ALA B 1 52 ? 9.852 -21.484 22.828 1 88.25 52 ALA B C 1
ATOM 2992 O O . ALA B 1 52 ? 9.102 -22.359 23.25 1 88.25 52 ALA B O 1
ATOM 2993 N N . HIS B 1 53 ? 9.906 -20.266 23.312 1 91.38 53 HIS B N 1
ATOM 2994 C CA . HIS B 1 53 ? 9.07 -19.891 24.438 1 91.38 53 HIS B CA 1
ATOM 2995 C C . HIS B 1 53 ? 7.59 -20.047 24.109 1 91.38 53 HIS B C 1
ATOM 2997 O O . HIS B 1 53 ? 6.766 -20.266 25 1 91.38 53 HIS B O 1
ATOM 3003 N N . TYR B 1 54 ? 7.23 -20.078 22.875 1 93.19 54 TYR B N 1
ATOM 3004 C CA . TYR B 1 54 ? 5.836 -20.203 22.469 1 93.19 54 TYR B CA 1
ATOM 3005 C C . TYR B 1 54 ? 5.352 -21.641 22.656 1 93.19 54 TYR B C 1
ATOM 3007 O O . TYR B 1 54 ? 4.148 -21.891 22.766 1 93.19 54 TYR B O 1
ATOM 3015 N N . LEU B 1 55 ? 6.266 -22.578 22.641 1 92.62 55 LEU B N 1
ATOM 3016 C CA . LEU B 1 55 ? 5.883 -23.969 22.828 1 92.62 55 LEU B CA 1
ATOM 3017 C C . LEU B 1 55 ? 5.246 -24.172 24.203 1 92.62 55 LEU B C 1
ATOM 3019 O O . LEU B 1 55 ? 4.32 -24.969 24.344 1 92.62 55 LEU B O 1
ATOM 3023 N N . ALA B 1 56 ? 5.734 -23.344 25.156 1 91.44 56 ALA B N 1
ATOM 3024 C CA . ALA B 1 56 ? 5.246 -23.469 26.531 1 91.44 56 ALA B CA 1
ATOM 3025 C C . ALA B 1 56 ? 3.852 -22.875 26.672 1 91.44 56 ALA B C 1
ATOM 3027 O O . ALA B 1 56 ? 3.066 -23.297 27.531 1 91.44 56 ALA B O 1
ATOM 3028 N N . THR B 1 57 ? 3.529 -21.984 25.812 1 93.75 57 THR B N 1
ATOM 3029 C CA . THR B 1 57 ? 2.312 -21.203 26.047 1 93.75 57 THR B CA 1
ATOM 3030 C C . THR B 1 57 ? 1.265 -21.531 24.984 1 93.75 57 THR B C 1
ATOM 3032 O O . THR B 1 57 ? 0.079 -21.25 25.172 1 93.75 57 THR B O 1
ATOM 3035 N N . THR B 1 58 ? 1.628 -22.109 23.859 1 96 58 THR B N 1
ATOM 3036 C CA . THR B 1 58 ? 0.708 -22.297 22.734 1 96 58 THR B CA 1
ATOM 3037 C C . THR B 1 58 ? -0.414 -23.266 23.125 1 96 58 THR B C 1
ATOM 3039 O O . THR B 1 58 ? -0.223 -24.156 23.953 1 96 58 THR B O 1
ATOM 3042 N N . LYS B 1 59 ? -1.568 -23.047 22.562 1 95.75 59 LYS B N 1
ATOM 3043 C CA . LYS B 1 59 ? -2.705 -23.953 22.766 1 95.75 59 LYS B CA 1
ATOM 3044 C C . LYS B 1 59 ? -2.943 -24.828 21.547 1 95.75 59 LYS B C 1
ATOM 3046 O O . LYS B 1 59 ? -3.955 -25.531 21.469 1 95.75 59 LYS B O 1
ATOM 3051 N N . ALA B 1 60 ? -2.035 -24.734 20.562 1 96.12 60 ALA B N 1
ATOM 3052 C CA . ALA B 1 60 ? -2.121 -25.609 19.391 1 96.12 60 ALA B CA 1
ATOM 3053 C C . ALA B 1 60 ? -2.002 -27.078 19.781 1 96.12 60 ALA B C 1
ATOM 3055 O O . ALA B 1 60 ? -1.394 -27.406 20.812 1 96.12 60 ALA B O 1
ATOM 3056 N N . ASP B 1 61 ? -2.582 -27.859 18.953 1 95.81 61 ASP B N 1
ATOM 3057 C CA . ASP B 1 61 ? -2.49 -29.297 19.219 1 95.81 61 ASP B CA 1
ATOM 3058 C C . ASP B 1 61 ? -1.297 -29.922 18.5 1 95.81 61 ASP B C 1
ATOM 3060 O O . ASP B 1 61 ? -0.875 -31.031 18.828 1 95.81 61 ASP B O 1
ATOM 3064 N N . ALA B 1 62 ? -0.863 -29.25 17.5 1 96.38 62 ALA B N 1
ATOM 3065 C CA . ALA B 1 62 ? 0.278 -29.734 16.734 1 96.38 62 ALA B CA 1
ATOM 3066 C C . ALA B 1 62 ? 1.187 -28.594 16.297 1 96.38 62 ALA B C 1
ATOM 3068 O O . ALA B 1 62 ? 0.725 -27.469 16.094 1 96.38 62 ALA B O 1
ATOM 3069 N N . VAL B 1 63 ? 2.482 -29 16.141 1 96.69 63 VAL B N 1
ATOM 3070 C CA . VAL B 1 63 ? 3.439 -27.969 15.758 1 96.69 63 VAL B CA 1
ATOM 3071 C C . VAL B 1 63 ? 4.473 -28.562 14.805 1 96.69 63 VAL B C 1
ATOM 3073 O O . VAL B 1 63 ? 4.875 -29.719 14.945 1 96.69 63 VAL B O 1
ATOM 3076 N N . ILE B 1 64 ? 4.848 -27.781 13.844 1 97.12 64 ILE B N 1
ATOM 3077 C CA . ILE B 1 64 ? 5.984 -28.094 12.984 1 97.12 64 ILE B CA 1
ATOM 3078 C C . ILE B 1 64 ? 7.262 -27.5 13.578 1 97.12 64 ILE B C 1
ATOM 3080 O O . ILE B 1 64 ? 7.324 -26.312 13.859 1 97.12 64 ILE B O 1
ATOM 3084 N N . LEU B 1 65 ? 8.297 -28.344 13.695 1 96.19 65 LEU B N 1
ATOM 3085 C CA . LEU B 1 65 ? 9.531 -27.953 14.367 1 96.19 65 LEU B CA 1
ATOM 3086 C C . LEU B 1 65 ? 10.734 -28.109 13.438 1 96.19 65 LEU B C 1
ATOM 3088 O O . LEU B 1 65 ? 10.719 -28.969 12.539 1 96.19 65 LEU B O 1
ATOM 3092 N N . PRO B 1 66 ? 11.734 -27.234 13.688 1 96.31 66 PRO B N 1
ATOM 3093 C CA . PRO B 1 66 ? 13.008 -27.562 13.047 1 96.31 66 PRO B CA 1
ATOM 3094 C C . PRO B 1 66 ? 13.617 -28.859 13.594 1 96.31 66 PRO B C 1
ATOM 3096 O O . PRO B 1 66 ? 13.141 -29.391 14.602 1 96.31 66 PRO B O 1
ATOM 3099 N N . VAL B 1 67 ? 14.68 -29.328 12.922 1 95.25 67 VAL B N 1
ATOM 3100 C CA . VAL B 1 67 ? 15.391 -30.5 13.422 1 95.25 67 VAL B CA 1
ATOM 3101 C C . VAL B 1 67 ? 16.219 -30.125 14.641 1 95.25 67 VAL B C 1
ATOM 3103 O O . VAL B 1 67 ? 17.391 -29.766 14.508 1 95.25 67 VAL B O 1
ATOM 3106 N N . ASP B 1 68 ? 15.586 -30.156 15.766 1 95.19 68 ASP B N 1
ATOM 3107 C CA . ASP B 1 68 ? 16.172 -29.734 17.031 1 95.19 68 ASP B CA 1
ATOM 3108 C C . ASP B 1 68 ? 15.656 -30.609 18.188 1 95.19 68 ASP B C 1
ATOM 3110 O O . ASP B 1 68 ? 14.484 -30.516 18.562 1 95.19 68 ASP B O 1
ATOM 3114 N N . GLU B 1 69 ? 16.5 -31.328 18.812 1 92.81 69 GLU B N 1
ATOM 3115 C CA . GLU B 1 69 ? 16.125 -32.312 19.828 1 92.81 69 GLU B CA 1
ATOM 3116 C C . GLU B 1 69 ? 15.555 -31.625 21.062 1 92.81 69 GLU B C 1
ATOM 3118 O O . GLU B 1 69 ? 14.672 -32.188 21.734 1 92.81 69 GLU B O 1
ATOM 3123 N N . ALA B 1 70 ? 16.094 -30.469 21.328 1 93.81 70 ALA B N 1
ATOM 3124 C CA . ALA B 1 70 ? 15.617 -29.734 22.5 1 93.81 70 ALA B CA 1
ATOM 3125 C C . ALA B 1 70 ? 14.164 -29.312 22.328 1 93.81 70 ALA B C 1
ATOM 3127 O O . ALA B 1 70 ? 13.352 -29.438 23.25 1 93.81 70 ALA B O 1
ATOM 3128 N N . LEU B 1 71 ? 13.875 -28.844 21.156 1 94.56 71 LEU B N 1
ATOM 3129 C CA . LEU B 1 71 ? 12.508 -28.438 20.859 1 94.56 71 LEU B CA 1
ATOM 3130 C C . LEU B 1 71 ? 11.57 -29.641 20.828 1 94.56 71 LEU B C 1
ATOM 3132 O O . LEU B 1 71 ? 10.43 -29.547 21.281 1 94.56 71 LEU B O 1
ATOM 3136 N N . GLN B 1 72 ? 12.047 -30.672 20.328 1 92.25 72 GLN B N 1
ATOM 3137 C CA . GLN B 1 72 ? 11.266 -31.906 20.297 1 92.25 72 GLN B CA 1
ATOM 3138 C C . GLN B 1 72 ? 10.945 -32.406 21.703 1 92.25 72 GLN B C 1
ATOM 3140 O O . GLN B 1 72 ? 9.805 -32.781 21.984 1 92.25 72 GLN B O 1
ATOM 3145 N N . ALA B 1 73 ? 11.898 -32.312 22.531 1 91.75 73 ALA B N 1
ATOM 3146 C CA . ALA B 1 73 ? 11.711 -32.719 23.906 1 91.75 73 ALA B CA 1
ATOM 3147 C C . ALA B 1 73 ? 10.688 -31.859 24.625 1 91.75 73 ALA B C 1
ATOM 3149 O O . ALA B 1 73 ? 9.867 -32.344 25.406 1 91.75 73 ALA B O 1
ATOM 3150 N N . GLN B 1 74 ? 10.82 -30.625 24.344 1 92.75 74 GLN B N 1
ATOM 3151 C CA . GLN B 1 74 ? 9.867 -29.688 24.938 1 92.75 74 GLN B CA 1
ATOM 3152 C C . GLN B 1 74 ? 8.445 -29.984 24.469 1 92.75 74 GLN B C 1
ATOM 3154 O O . GLN B 1 74 ? 7.504 -29.953 25.25 1 92.75 74 GLN B O 1
ATOM 3159 N N . ALA B 1 75 ? 8.32 -30.234 23.188 1 92.62 75 ALA B N 1
ATOM 3160 C CA . ALA B 1 75 ? 7.008 -30.547 22.625 1 92.62 75 ALA B CA 1
ATOM 3161 C C . ALA B 1 75 ? 6.449 -31.844 23.219 1 92.62 75 ALA B C 1
ATOM 3163 O O . ALA B 1 75 ? 5.258 -31.922 23.531 1 92.62 75 ALA B O 1
ATOM 3164 N N . ILE B 1 76 ? 7.262 -32.75 23.469 1 89.88 76 ILE B N 1
ATOM 3165 C CA . ILE B 1 76 ? 6.871 -34.031 24.078 1 89.88 76 ILE B CA 1
ATOM 3166 C C . ILE B 1 76 ? 6.41 -33.812 25.516 1 89.88 76 ILE B C 1
ATOM 3168 O O . ILE B 1 76 ? 5.371 -34.312 25.922 1 89.88 76 ILE B O 1
ATOM 3172 N N . ALA B 1 77 ? 7.188 -33 26.188 1 89.81 77 ALA B N 1
ATOM 3173 C CA . ALA B 1 77 ? 6.867 -32.719 27.578 1 89.81 77 ALA B CA 1
ATOM 3174 C C . ALA B 1 77 ? 5.512 -32.031 27.688 1 89.81 77 ALA B C 1
ATOM 3176 O O . ALA B 1 77 ? 4.781 -32.25 28.656 1 89.81 77 ALA B O 1
ATOM 3177 N N . LYS B 1 78 ? 5.188 -31.266 26.719 1 90.5 78 LYS B N 1
ATOM 3178 C CA . LYS B 1 78 ? 3.941 -30.5 26.734 1 90.5 78 LYS B CA 1
ATOM 3179 C C . LYS B 1 78 ? 2.785 -31.328 26.188 1 90.5 78 LYS B C 1
ATOM 3181 O O . LYS B 1 78 ? 1.626 -30.922 26.266 1 90.5 78 LYS B O 1
ATOM 3186 N N . GLY B 1 79 ? 3.117 -32.5 25.562 1 89 79 GLY B N 1
ATOM 3187 C CA . GLY B 1 79 ? 2.096 -33.375 25 1 89 79 GLY B CA 1
ATOM 3188 C C . GLY B 1 79 ? 1.61 -32.906 23.641 1 89 79 GLY B C 1
ATOM 3189 O O . GLY B 1 79 ? 0.468 -33.188 23.266 1 89 79 GLY B O 1
ATOM 3190 N N . LEU B 1 80 ? 2.396 -32.219 22.891 1 92.56 80 LEU B N 1
ATOM 3191 C CA . LEU B 1 80 ? 2.051 -31.734 21.562 1 92.56 80 LEU B CA 1
ATOM 3192 C C . LEU B 1 80 ? 2.42 -32.75 20.5 1 92.56 80 LEU B C 1
ATOM 3194 O O . LEU B 1 80 ? 3.471 -33.406 20.578 1 92.56 80 LEU B O 1
ATOM 3198 N N . ALA B 1 81 ? 1.537 -32.906 19.562 1 95.25 81 ALA B N 1
ATOM 3199 C CA . ALA B 1 81 ? 1.97 -33.562 18.344 1 95.25 81 ALA B CA 1
ATOM 3200 C C . ALA B 1 81 ? 2.932 -32.688 17.547 1 95.25 81 ALA B C 1
ATOM 3202 O O . ALA B 1 81 ? 2.783 -31.453 17.516 1 95.25 81 ALA B O 1
ATOM 3203 N N . TRP B 1 82 ? 3.904 -33.344 16.938 1 95.19 82 TRP B N 1
ATOM 3204 C CA . TRP B 1 82 ? 4.844 -32.5 16.203 1 95.19 82 TRP B CA 1
ATOM 3205 C C . TRP B 1 82 ? 5.457 -33.25 15.031 1 95.19 82 TRP B C 1
ATOM 3207 O O . TRP B 1 82 ? 5.453 -34.5 15 1 95.19 82 TRP B O 1
ATOM 3217 N N . MET B 1 83 ? 5.867 -32.594 14.062 1 95.62 83 MET B N 1
ATOM 3218 C CA . MET B 1 83 ? 6.684 -33.062 12.945 1 95.62 83 MET B CA 1
ATOM 3219 C C . MET B 1 83 ? 7.883 -32.156 12.727 1 95.62 83 MET B C 1
ATOM 3221 O O . MET B 1 83 ? 7.773 -30.938 12.883 1 95.62 83 MET B O 1
ATOM 3225 N N . SER B 1 84 ? 8.953 -32.781 12.43 1 95.75 84 SER B N 1
ATOM 3226 C CA . SER B 1 84 ? 10.195 -32.031 12.305 1 95.75 84 SER B CA 1
ATOM 3227 C C . SER B 1 84 ? 10.688 -32 10.859 1 95.75 84 SER B C 1
ATOM 3229 O O . SER B 1 84 ? 10.555 -33 10.141 1 95.75 84 SER B O 1
ATOM 3231 N N . THR B 1 85 ? 11.156 -30.875 10.43 1 96.25 85 THR B N 1
ATOM 3232 C CA . THR B 1 85 ? 11.641 -30.688 9.062 1 96.25 85 THR B CA 1
ATOM 3233 C C . THR B 1 85 ? 12.773 -29.672 9.031 1 96.25 85 THR B C 1
ATOM 3235 O O . THR B 1 85 ? 12.969 -28.922 9.984 1 96.25 85 THR B O 1
ATOM 3238 N N . GLU B 1 86 ? 13.602 -29.656 7.93 1 94.31 86 GLU B N 1
ATOM 3239 C CA . GLU B 1 86 ? 14.672 -28.688 7.738 1 94.31 86 GLU B CA 1
ATOM 3240 C C . GLU B 1 86 ? 14.117 -27.312 7.387 1 94.31 86 GLU B C 1
ATOM 3242 O O . GLU B 1 86 ? 14.797 -26.297 7.559 1 94.31 86 GLU B O 1
ATOM 3247 N N . SER B 1 87 ? 12.844 -27.266 6.906 1 94.12 87 SER B N 1
ATOM 3248 C CA . SER B 1 87 ? 12.234 -26.031 6.461 1 94.12 87 SER B CA 1
ATOM 3249 C C . SER B 1 87 ? 10.82 -25.875 7.016 1 94.12 87 SER B C 1
ATOM 3251 O O . SER B 1 87 ? 9.844 -25.984 6.273 1 94.12 87 SER B O 1
ATOM 3253 N N . PRO B 1 88 ? 10.758 -25.547 8.273 1 95.38 88 PRO B N 1
ATOM 3254 C CA . PRO B 1 88 ? 9.445 -25.484 8.93 1 95.38 88 PRO B CA 1
ATOM 3255 C C . PRO B 1 88 ? 8.469 -24.562 8.203 1 95.38 88 PRO B C 1
ATOM 3257 O O . PRO B 1 88 ? 7.301 -24.906 8.023 1 95.38 88 PRO B O 1
ATOM 3260 N N . ARG B 1 89 ? 8.938 -23.438 7.75 1 94.19 89 ARG B N 1
ATOM 3261 C CA . ARG B 1 89 ? 8.062 -22.484 7.086 1 94.19 89 ARG B CA 1
ATOM 3262 C C . ARG B 1 89 ? 7.535 -23.047 5.77 1 94.19 89 ARG B C 1
ATOM 3264 O O . ARG B 1 89 ? 6.363 -22.844 5.434 1 94.19 89 ARG B O 1
ATOM 3271 N N . LEU B 1 90 ? 8.375 -23.641 5.008 1 94.62 90 LEU B N 1
ATOM 3272 C CA . LEU B 1 90 ? 7.973 -24.266 3.752 1 94.62 90 LEU B CA 1
ATOM 3273 C C . LEU B 1 90 ? 6.898 -25.312 3.99 1 94.62 90 LEU B C 1
ATOM 3275 O O . LEU B 1 90 ? 5.898 -25.359 3.268 1 94.62 90 LEU B O 1
ATOM 3279 N N . LEU B 1 91 ? 7.105 -26.109 4.98 1 95.75 91 LEU B N 1
ATOM 3280 C CA . LEU B 1 91 ? 6.137 -27.156 5.285 1 95.75 91 LEU B CA 1
ATOM 3281 C C . LEU B 1 91 ? 4.816 -26.562 5.762 1 95.75 91 LEU B C 1
ATOM 3283 O O . LEU B 1 91 ? 3.744 -27.078 5.441 1 95.75 91 LEU B O 1
ATOM 3287 N N . PHE B 1 92 ? 4.938 -25.531 6.555 1 96.62 92 PHE B N 1
ATOM 3288 C CA . PHE B 1 92 ? 3.734 -24.859 7.027 1 96.62 92 PHE B CA 1
ATOM 3289 C C . PHE B 1 92 ? 2.947 -24.266 5.859 1 96.62 92 PHE B C 1
ATOM 3291 O O . PHE B 1 92 ? 1.717 -24.328 5.84 1 96.62 92 PHE B O 1
ATOM 3298 N N . ALA B 1 93 ? 3.646 -23.719 4.879 1 95.81 93 ALA B N 1
ATOM 3299 C CA . ALA B 1 93 ? 2.994 -23.219 3.676 1 95.81 93 ALA B CA 1
ATOM 3300 C C . ALA B 1 93 ? 2.207 -24.312 2.973 1 95.81 93 ALA B C 1
ATOM 3302 O O . ALA B 1 93 ? 1.07 -24.094 2.547 1 95.81 93 ALA B O 1
ATOM 3303 N N . ARG B 1 94 ? 2.762 -25.422 2.887 1 95.5 94 ARG B N 1
ATOM 3304 C CA . ARG B 1 94 ? 2.086 -26.562 2.273 1 95.5 94 ARG B CA 1
ATOM 3305 C C . ARG B 1 94 ? 0.863 -26.984 3.088 1 95.5 94 ARG B C 1
ATOM 3307 O O . ARG B 1 94 ? -0.161 -27.375 2.523 1 95.5 94 ARG B O 1
ATOM 3314 N N . ALA B 1 95 ? 1.028 -26.922 4.387 1 96.56 95 ALA B N 1
ATOM 3315 C CA . ALA B 1 95 ? -0.085 -27.266 5.266 1 96.56 95 ALA B CA 1
ATOM 3316 C C . ALA B 1 95 ? -1.258 -26.312 5.07 1 96.56 95 ALA B C 1
ATOM 3318 O O . ALA B 1 95 ? -2.416 -26.734 5.051 1 96.56 95 ALA B O 1
ATOM 3319 N N . ILE B 1 96 ? -0.959 -25.062 4.949 1 97 96 ILE B N 1
ATOM 3320 C CA . ILE B 1 96 ? -2.018 -24.062 4.773 1 97 96 ILE B CA 1
ATOM 3321 C C . ILE B 1 96 ? -2.855 -24.422 3.547 1 97 96 ILE B C 1
ATOM 3323 O O . ILE B 1 96 ? -4.086 -24.344 3.584 1 97 96 ILE B O 1
ATOM 3327 N N . ALA B 1 97 ? -2.236 -24.828 2.518 1 95.56 97 ALA B N 1
ATOM 3328 C CA . ALA B 1 97 ? -2.902 -25.141 1.254 1 95.56 97 ALA B CA 1
ATOM 3329 C C . ALA B 1 97 ? -3.877 -26.297 1.416 1 95.56 97 ALA B C 1
ATOM 3331 O O . ALA B 1 97 ? -4.801 -26.453 0.615 1 95.56 97 ALA B O 1
ATOM 3332 N N . LEU B 1 98 ? -3.701 -27.094 2.453 1 95.69 98 LEU B N 1
ATOM 3333 C CA . LEU B 1 98 ? -4.594 -28.219 2.709 1 95.69 98 LEU B CA 1
ATOM 3334 C C . LEU B 1 98 ? -5.867 -27.766 3.408 1 95.69 98 LEU B C 1
ATOM 3336 O O . LEU B 1 98 ? -6.906 -28.406 3.307 1 95.69 98 LEU B O 1
ATOM 3340 N N . PHE B 1 99 ? -5.793 -26.641 4.102 1 95.81 99 PHE B N 1
ATOM 3341 C CA . PHE B 1 99 ? -6.91 -26.219 4.934 1 95.81 99 PHE B CA 1
ATOM 3342 C C . PHE B 1 99 ? -7.629 -25.031 4.301 1 95.81 99 PHE B C 1
ATOM 3344 O O . PHE B 1 99 ? -8.734 -24.672 4.711 1 95.81 99 PHE B O 1
ATOM 3351 N N . TYR B 1 100 ? -7.008 -24.453 3.336 1 95.62 100 TYR B N 1
ATOM 3352 C CA . TYR B 1 100 ? -7.574 -23.234 2.756 1 95.62 100 TYR B CA 1
ATOM 3353 C C . TYR B 1 100 ? -7.379 -23.219 1.244 1 95.62 100 TYR B C 1
ATOM 3355 O O . TYR B 1 100 ? -6.266 -23.438 0.752 1 95.62 100 TYR B O 1
ATOM 3363 N N . GLN B 1 101 ? -8.406 -22.938 0.575 1 92.56 101 GLN B N 1
ATOM 3364 C CA . GLN B 1 101 ? -8.391 -22.672 -0.863 1 92.56 101 GLN B CA 1
ATOM 3365 C C . GLN B 1 101 ? -8.945 -21.297 -1.185 1 92.56 101 GLN B C 1
ATOM 3367 O O . GLN B 1 101 ? -10.078 -20.969 -0.811 1 92.56 101 GLN B O 1
ATOM 3372 N N . PRO B 1 102 ? -8.172 -20.469 -1.888 1 93 102 PRO B N 1
ATOM 3373 C CA . PRO B 1 102 ? -8.703 -19.156 -2.283 1 93 102 PRO B CA 1
ATOM 3374 C C . PRO B 1 102 ? -9.969 -19.266 -3.133 1 93 102 PRO B C 1
ATOM 3376 O O . PRO B 1 102 ? -10.188 -20.281 -3.793 1 93 102 PRO B O 1
ATOM 3379 N N . TYR B 1 103 ? -10.773 -18.188 -3.074 1 93.56 103 TYR B N 1
ATOM 3380 C CA . TYR B 1 103 ? -11.992 -18.156 -3.867 1 93.56 103 TYR B CA 1
ATOM 3381 C C . TYR B 1 103 ? -11.695 -18.344 -5.348 1 93.56 103 TYR B C 1
ATOM 3383 O O . TYR B 1 103 ? -10.859 -17.625 -5.918 1 93.56 103 TYR B O 1
ATOM 3391 N N . HIS B 1 104 ? -12.352 -19.297 -5.887 1 92.56 104 HIS B N 1
ATOM 3392 C CA . HIS B 1 104 ? -12.273 -19.641 -7.305 1 92.56 104 HIS B CA 1
ATOM 3393 C C . HIS B 1 104 ? -13.633 -20.031 -7.855 1 92.56 104 HIS B C 1
ATOM 3395 O O . HIS B 1 104 ? -14.133 -21.125 -7.566 1 92.56 104 HIS B O 1
ATOM 3401 N N . PRO B 1 105 ? -14.172 -19.156 -8.641 1 93.88 105 PRO B N 1
ATOM 3402 C CA . PRO B 1 105 ? -15.508 -19.438 -9.148 1 93.88 105 PRO B CA 1
ATOM 3403 C C . PRO B 1 105 ? -15.523 -20.578 -10.172 1 93.88 105 PRO B C 1
ATOM 3405 O O . PRO B 1 105 ? -14.477 -20.906 -10.742 1 93.88 105 PRO B O 1
ATOM 3408 N N . ARG B 1 106 ? -16.672 -21.125 -10.398 1 93.38 106 ARG B N 1
ATOM 3409 C CA . ARG B 1 106 ? -16.844 -22.188 -11.375 1 93.38 106 ARG B CA 1
ATOM 3410 C C . ARG B 1 106 ? -16.734 -21.656 -12.797 1 93.38 106 ARG B C 1
ATOM 3412 O O . ARG B 1 106 ? -16.969 -20.453 -13.031 1 93.38 106 ARG B O 1
ATOM 3419 N N . SER B 1 107 ? -16.5 -22.609 -13.672 1 94.81 107 SER B N 1
ATOM 3420 C CA . SER B 1 107 ? -16.406 -22.25 -15.086 1 94.81 107 SER B CA 1
ATOM 3421 C C . SER B 1 107 ? -17.766 -21.844 -15.641 1 94.81 107 SER B C 1
ATOM 3423 O O . SER B 1 107 ? -18.703 -22.641 -15.648 1 94.81 107 SER B O 1
ATOM 3425 N N . GLU B 1 108 ? -17.797 -20.672 -16.016 1 96.75 108 GLU B N 1
ATOM 3426 C CA . GLU B 1 108 ? -19.016 -20.109 -16.578 1 96.75 108 GLU B CA 1
ATOM 3427 C C . GLU B 1 108 ? -18.734 -18.75 -17.25 1 96.75 108 GLU B C 1
ATOM 3429 O O . GLU B 1 108 ? -17.812 -18.047 -16.844 1 96.75 108 GLU B O 1
ATOM 3434 N N . ILE B 1 109 ? -19.5 -18.5 -18.25 1 98.25 109 ILE B N 1
ATOM 3435 C CA . ILE B 1 109 ? -19.484 -17.188 -18.859 1 98.25 109 ILE B CA 1
ATOM 3436 C C . ILE B 1 109 ? -20.734 -16.406 -18.469 1 98.25 109 ILE B C 1
ATOM 3438 O O . ILE B 1 109 ? -21.844 -16.781 -18.844 1 98.25 109 ILE B O 1
ATOM 3442 N N . HIS B 1 110 ? -20.578 -15.438 -17.703 1 98.19 110 HIS B N 1
ATOM 3443 C CA . HIS B 1 110 ? -21.734 -14.688 -17.219 1 98.19 110 HIS B CA 1
ATOM 3444 C C . HIS B 1 110 ? -22.438 -13.977 -18.375 1 98.19 110 HIS B C 1
ATOM 3446 O O . HIS B 1 110 ? -21.781 -13.43 -19.266 1 98.19 110 HIS B O 1
ATOM 3452 N N . PRO B 1 111 ? -23.719 -13.805 -18.328 1 97.88 111 PRO B N 1
ATOM 3453 C CA . PRO B 1 111 ? -24.484 -13.234 -19.438 1 97.88 111 PRO B CA 1
ATOM 3454 C C . PRO B 1 111 ? -24.203 -11.75 -19.656 1 97.88 111 PRO B C 1
ATOM 3456 O O . PRO B 1 111 ? -24.406 -11.234 -20.75 1 97.88 111 PRO B O 1
ATOM 3459 N N . THR B 1 112 ? -23.75 -11.062 -18.641 1 98 112 THR B N 1
ATOM 3460 C CA . THR B 1 112 ? -23.547 -9.625 -18.766 1 98 112 THR B CA 1
ATOM 3461 C C . THR B 1 112 ? -22.172 -9.328 -19.375 1 98 112 THR B C 1
ATOM 3463 O O . THR B 1 112 ? -21.844 -8.172 -19.625 1 98 112 THR B O 1
ATOM 3466 N N . ALA B 1 113 ? -21.359 -10.336 -19.5 1 98.44 113 ALA B N 1
ATOM 3467 C CA . ALA B 1 113 ? -20.078 -10.125 -20.156 1 98.44 113 ALA B CA 1
ATOM 3468 C C . ALA B 1 113 ? -20.25 -9.727 -21.625 1 98.44 113 ALA B C 1
ATOM 3470 O O . ALA B 1 113 ? -21.172 -10.203 -22.297 1 98.44 113 ALA B O 1
ATOM 3471 N N . THR B 1 114 ? -19.406 -8.789 -22.062 1 98.69 114 THR B N 1
ATOM 3472 C CA . THR B 1 114 ? -19.391 -8.375 -23.453 1 98.69 114 THR B CA 1
ATOM 3473 C C . THR B 1 114 ? -18.141 -8.883 -24.172 1 98.69 114 THR B C 1
ATOM 3475 O O . THR B 1 114 ? -17.031 -8.383 -23.922 1 98.69 114 THR B O 1
ATOM 3478 N N . ILE B 1 115 ? -18.312 -9.867 -25.125 1 98.75 115 ILE B N 1
ATOM 3479 C CA . ILE B 1 115 ? -17.188 -10.539 -25.781 1 98.75 115 ILE B CA 1
ATOM 3480 C C . ILE B 1 115 ? -17.312 -10.391 -27.297 1 98.75 115 ILE B C 1
ATOM 3482 O O . ILE B 1 115 ? -18.344 -10.727 -27.875 1 98.75 115 ILE B O 1
ATOM 3486 N N . ALA B 1 116 ? -16.281 -9.859 -27.859 1 98.81 116 ALA B N 1
ATOM 3487 C CA . ALA B 1 116 ? -16.297 -9.734 -29.312 1 98.81 116 ALA B CA 1
ATOM 3488 C C . ALA B 1 116 ? -16.422 -11.102 -29.984 1 98.81 116 ALA B C 1
ATOM 3490 O O . ALA B 1 116 ? -15.891 -12.094 -29.484 1 98.81 116 ALA B O 1
ATOM 3491 N N . PRO B 1 117 ? -17 -11.203 -31.188 1 98.38 117 PRO B N 1
ATOM 3492 C CA . PRO B 1 117 ? -17.312 -12.484 -31.828 1 98.38 117 PRO B CA 1
ATOM 3493 C C . PRO B 1 117 ? -16.078 -13.266 -32.25 1 98.38 117 PRO B C 1
ATOM 3495 O O . PRO B 1 117 ? -16.125 -14.492 -32.344 1 98.38 117 PRO B O 1
ATOM 3498 N N . ASP B 1 118 ? -15.023 -12.555 -32.469 1 98.62 118 ASP B N 1
ATOM 3499 C CA . ASP B 1 118 ? -13.852 -13.234 -33.031 1 98.62 118 ASP B CA 1
ATOM 3500 C C . ASP B 1 118 ? -12.875 -13.617 -31.922 1 98.62 118 ASP B C 1
ATOM 3502 O O . ASP B 1 118 ? -11.766 -14.086 -32.219 1 98.62 118 ASP B O 1
ATOM 3506 N N . VAL B 1 119 ? -13.227 -13.438 -30.719 1 98.75 119 VAL B N 1
ATOM 3507 C CA . VAL B 1 119 ? -12.398 -13.867 -29.594 1 98.75 119 VAL B CA 1
ATOM 3508 C C . VAL B 1 119 ? -12.328 -15.391 -29.562 1 98.75 119 VAL B C 1
ATOM 3510 O O . VAL B 1 119 ? -13.328 -16.078 -29.766 1 98.75 119 VAL B O 1
ATOM 3513 N N . LYS B 1 120 ? -11.125 -15.891 -29.375 1 98.69 120 LYS B N 1
ATOM 3514 C CA . LYS B 1 120 ? -10.93 -17.328 -29.203 1 98.69 120 LYS B CA 1
ATOM 3515 C C . LYS B 1 120 ? -10.875 -17.703 -27.719 1 98.69 120 LYS B C 1
ATOM 3517 O O . LYS B 1 120 ? -9.977 -17.25 -27 1 98.69 120 LYS B O 1
ATOM 3522 N N . LEU B 1 121 ? -11.742 -18.562 -27.266 1 98.5 121 LEU B N 1
ATOM 3523 C CA . LEU B 1 121 ? -11.828 -18.969 -25.859 1 98.5 121 LEU B CA 1
ATOM 3524 C C . LEU B 1 121 ? -11.398 -20.422 -25.688 1 98.5 121 LEU B C 1
ATOM 3526 O O . LEU B 1 121 ? -11.797 -21.281 -26.469 1 98.5 121 LEU B O 1
ATOM 3530 N N . GLY B 1 122 ? -10.594 -20.609 -24.719 1 98.5 122 GLY B N 1
ATOM 3531 C CA . GLY B 1 122 ? -10.234 -21.984 -24.359 1 98.5 122 GLY B CA 1
ATOM 3532 C C . GLY B 1 122 ? -11.328 -22.703 -23.609 1 98.5 122 GLY B C 1
ATOM 3533 O O . GLY B 1 122 ? -12.461 -22.219 -23.516 1 98.5 122 GLY B O 1
ATOM 3534 N N . SER B 1 123 ? -10.93 -23.922 -23.047 1 98.19 123 SER B N 1
ATOM 3535 C CA . SER B 1 123 ? -11.875 -24.75 -22.312 1 98.19 123 SER B CA 1
ATOM 3536 C C . SER B 1 123 ? -11.93 -24.375 -20.828 1 98.19 123 SER B C 1
ATOM 3538 O O . SER B 1 123 ? -10.93 -23.938 -20.266 1 98.19 123 SER B O 1
ATOM 3540 N N . ARG B 1 124 ? -13.133 -24.5 -20.172 1 98.19 124 ARG B N 1
ATOM 3541 C CA . ARG B 1 124 ? -13.359 -24.359 -18.734 1 98.19 124 ARG B CA 1
ATOM 3542 C C . ARG B 1 124 ? -12.953 -22.969 -18.25 1 98.19 124 ARG B C 1
ATOM 3544 O O . ARG B 1 124 ? -12.266 -22.844 -17.234 1 98.19 124 ARG B O 1
ATOM 3551 N N . VAL B 1 125 ? -13.242 -21.953 -19 1 98.44 125 VAL B N 1
ATOM 3552 C CA . VAL B 1 125 ? -12.938 -20.578 -18.625 1 98.44 125 VAL B CA 1
ATOM 3553 C C . VAL B 1 125 ? -14.055 -20.031 -17.734 1 98.44 125 VAL B C 1
ATOM 3555 O O . VAL B 1 125 ? -15.211 -20.453 -17.844 1 98.44 125 VAL B O 1
ATOM 3558 N N . HIS B 1 126 ? -13.703 -19.234 -16.781 1 98.5 126 HIS B N 1
ATOM 3559 C CA . HIS B 1 126 ? -14.648 -18.406 -16.047 1 98.5 126 HIS B CA 1
ATOM 3560 C C . HIS B 1 126 ? -14.547 -16.953 -16.5 1 98.5 126 HIS B C 1
ATOM 3562 O O . HIS B 1 126 ? -13.477 -16.344 -16.422 1 98.5 126 HIS B O 1
ATOM 3568 N N . ILE B 1 127 ? -15.625 -16.391 -16.922 1 98.81 127 ILE B N 1
ATOM 3569 C CA . ILE B 1 127 ? -15.734 -14.977 -17.266 1 98.81 127 ILE B CA 1
ATOM 3570 C C . ILE B 1 127 ? -16.844 -14.32 -16.438 1 98.81 127 ILE B C 1
ATOM 3572 O O . ILE B 1 127 ? -18.016 -14.602 -16.641 1 98.81 127 ILE B O 1
ATOM 3576 N N . GLY B 1 128 ? -16.453 -13.43 -15.547 1 98.56 128 GLY B N 1
ATOM 3577 C CA . GLY B 1 128 ?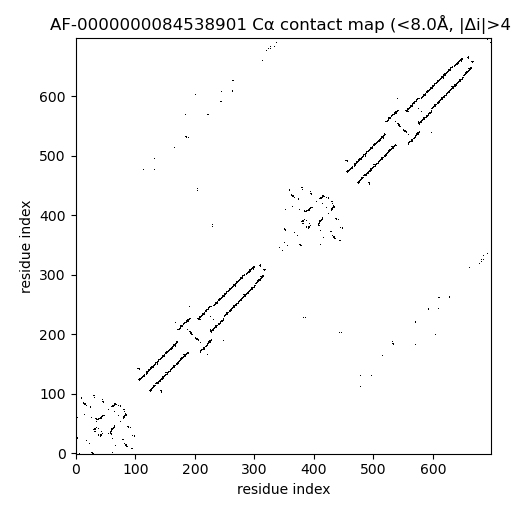 -17.359 -12.859 -14.562 1 98.56 128 GLY B CA 1
ATOM 3578 C C . GLY B 1 128 ? -18.234 -11.766 -15.141 1 98.56 128 GLY B C 1
ATOM 3579 O O . GLY B 1 128 ? -18.141 -11.43 -16.312 1 98.56 128 GLY B O 1
ATOM 3580 N N . PRO B 1 129 ? -19.141 -11.258 -14.234 1 98.69 129 PRO B N 1
ATOM 3581 C CA . PRO B 1 129 ? -20.047 -10.195 -14.672 1 98.69 129 PRO B CA 1
ATOM 3582 C C . PRO B 1 129 ? -19.297 -8.961 -15.18 1 98.69 129 PRO B C 1
ATOM 3584 O O . PRO B 1 129 ? -18.281 -8.578 -14.617 1 98.69 129 PRO B O 1
ATOM 3587 N N . HIS B 1 130 ? -19.797 -8.391 -16.312 1 98.69 130 HIS B N 1
ATOM 3588 C CA . HIS B 1 130 ? -19.422 -7.082 -16.844 1 98.69 130 HIS B CA 1
ATOM 3589 C C . HIS B 1 130 ? -17.984 -7.078 -17.359 1 98.69 130 HIS B C 1
ATOM 3591 O O . HIS B 1 130 ? -17.391 -6.012 -17.547 1 98.69 130 HIS B O 1
ATOM 3597 N N . VAL B 1 131 ? -17.453 -8.234 -17.547 1 98.88 131 VAL B N 1
ATOM 3598 C CA . VAL B 1 131 ? -16.172 -8.336 -18.234 1 98.88 131 VAL B CA 1
ATOM 3599 C C . VAL B 1 131 ? -16.312 -7.902 -19.688 1 98.88 131 VAL B C 1
ATOM 3601 O O . VAL B 1 131 ? -17.344 -8.188 -20.328 1 98.88 131 VAL B O 1
ATOM 3604 N N . VAL B 1 132 ? -15.312 -7.156 -20.156 1 98.94 132 VAL B N 1
ATOM 3605 C CA . VAL B 1 132 ? -15.281 -6.762 -21.562 1 98.94 132 VAL B CA 1
ATOM 3606 C C . VAL B 1 132 ? -14.031 -7.336 -22.234 1 98.94 132 VAL B C 1
ATOM 3608 O O . VAL B 1 132 ? -12.914 -7.094 -21.781 1 98.94 132 VAL B O 1
ATOM 3611 N N . ILE B 1 133 ? -14.188 -8.141 -23.312 1 98.94 133 ILE B N 1
ATOM 3612 C CA . ILE B 1 133 ? -13.078 -8.688 -24.078 1 98.94 133 ILE B CA 1
ATOM 3613 C C . ILE B 1 133 ? -13.195 -8.227 -25.531 1 98.94 133 ILE B C 1
ATOM 3615 O O . ILE B 1 133 ? -14.172 -8.547 -26.219 1 98.94 133 ILE B O 1
ATOM 3619 N N . ARG B 1 134 ? -12.203 -7.535 -25.953 1 98.88 134 ARG B N 1
ATOM 3620 C CA . ARG B 1 134 ? -12.25 -6.918 -27.281 1 98.88 134 ARG B CA 1
ATOM 3621 C C . ARG B 1 134 ? -11.695 -7.855 -28.344 1 98.88 134 ARG B C 1
ATOM 3623 O O . ARG B 1 134 ? -11.242 -8.953 -28.031 1 98.88 134 ARG B O 1
ATOM 3630 N N . SER B 1 135 ? -11.773 -7.402 -29.625 1 98.75 135 SER B N 1
ATOM 3631 C CA . SER B 1 135 ? -11.555 -8.188 -30.844 1 98.75 135 SER B CA 1
ATOM 3632 C C . SER B 1 135 ? -10.141 -8.766 -30.875 1 98.75 135 SER B C 1
ATOM 3634 O O . SER B 1 135 ? -9.18 -8.086 -30.531 1 98.75 135 SER B O 1
ATOM 3636 N N . GLY B 1 136 ? -10.016 -10.016 -31.266 1 98.75 136 GLY B N 1
ATOM 3637 C CA . GLY B 1 136 ? -8.742 -10.641 -31.562 1 98.75 136 GLY B CA 1
ATOM 3638 C C . GLY B 1 136 ? -8.055 -11.227 -30.344 1 98.75 136 GLY B C 1
ATOM 3639 O O . GLY B 1 136 ? -6.977 -11.805 -30.453 1 98.75 136 GLY B O 1
ATOM 3640 N N . ALA B 1 137 ? -8.648 -11.102 -29.25 1 98.81 137 ALA B N 1
ATOM 3641 C CA . ALA B 1 137 ? -8.07 -11.648 -28.016 1 98.81 137 ALA B CA 1
ATOM 3642 C C . ALA B 1 137 ? -8.102 -13.172 -28.031 1 98.81 137 ALA B C 1
ATOM 3644 O O . ALA B 1 137 ? -8.992 -13.781 -28.641 1 98.81 137 ALA B O 1
ATOM 3645 N N . LYS B 1 138 ? -7.145 -13.805 -27.438 1 98.94 138 LYS B N 1
ATOM 3646 C CA . LYS B 1 138 ? -7.047 -15.25 -27.234 1 98.94 138 LYS B CA 1
ATOM 3647 C C . LYS B 1 138 ? -6.934 -15.594 -25.75 1 98.94 138 LYS B C 1
ATOM 3649 O O . LYS B 1 138 ? -5.984 -15.18 -25.078 1 98.94 138 LYS B O 1
ATOM 3654 N N . ILE B 1 139 ? -7.848 -16.391 -25.25 1 98.88 139 ILE B N 1
ATOM 3655 C CA . ILE B 1 139 ? -7.906 -16.781 -23.844 1 98.88 139 ILE B CA 1
ATOM 3656 C C . ILE B 1 139 ? -7.66 -18.281 -23.703 1 98.88 139 ILE B C 1
ATOM 3658 O O . ILE B 1 139 ? -8.367 -19.094 -24.328 1 98.88 139 ILE B O 1
ATOM 3662 N N . GLY B 1 140 ? -6.746 -18.656 -22.922 1 98.88 140 GLY B N 1
ATOM 3663 C CA . GLY B 1 140 ? -6.355 -20.047 -22.781 1 98.88 140 GLY B CA 1
ATOM 3664 C C . GLY B 1 140 ? -7.324 -20.859 -21.938 1 98.88 140 GLY B C 1
ATOM 3665 O O . GLY B 1 140 ? -8.375 -20.359 -21.547 1 98.88 140 GLY B O 1
ATOM 3666 N N . ASP B 1 141 ? -6.918 -22.172 -21.688 1 98.81 141 ASP B N 1
ATOM 3667 C CA . ASP B 1 141 ? -7.742 -23.094 -20.906 1 98.81 141 ASP B CA 1
ATOM 3668 C C . ASP B 1 141 ? -7.688 -22.75 -19.422 1 98.81 141 ASP B C 1
ATOM 3670 O O . ASP B 1 141 ? -6.637 -22.359 -18.906 1 98.81 141 ASP B O 1
ATOM 3674 N N . ASP B 1 142 ? -8.812 -22.875 -18.75 1 98.62 142 ASP B N 1
ATOM 3675 C CA . ASP B 1 142 ? -8.898 -22.781 -17.297 1 98.62 142 ASP B CA 1
ATOM 3676 C C . ASP B 1 142 ? -8.539 -21.375 -16.812 1 98.62 142 ASP B C 1
ATOM 3678 O O . ASP B 1 142 ? -8.039 -21.203 -15.695 1 98.62 142 ASP B O 1
ATOM 3682 N N . VAL B 1 143 ? -8.688 -20.406 -17.688 1 98.81 143 VAL B N 1
ATOM 3683 C CA . VAL B 1 143 ? -8.469 -19.016 -17.312 1 98.81 143 VAL B CA 1
ATOM 3684 C C . VAL B 1 143 ? -9.656 -18.516 -16.484 1 98.81 143 VAL B C 1
ATOM 3686 O O . VAL B 1 143 ? -10.805 -18.844 -16.797 1 98.81 143 VAL B O 1
ATOM 3689 N N . CYS B 1 144 ? -9.367 -17.781 -15.422 1 98.81 144 CYS B N 1
ATOM 3690 C CA . CYS B 1 144 ? -10.383 -17.172 -14.57 1 98.81 144 CYS B CA 1
ATOM 3691 C C . CYS B 1 144 ? -10.32 -15.656 -14.648 1 98.81 144 CYS B C 1
ATOM 3693 O O . CYS B 1 144 ? -9.328 -15.047 -14.242 1 98.81 144 CYS B O 1
ATOM 3695 N N . ILE B 1 145 ? -11.391 -15.008 -15.117 1 98.94 145 ILE B N 1
ATOM 3696 C CA . ILE B 1 145 ? -11.469 -13.555 -15.234 1 98.94 145 ILE B CA 1
ATOM 3697 C C . ILE B 1 145 ? -12.578 -13.023 -14.328 1 98.94 145 ILE B C 1
ATOM 3699 O O . ILE B 1 145 ? -13.766 -13.25 -14.586 1 98.94 145 ILE B O 1
ATOM 3703 N N . HIS B 1 146 ? -12.242 -12.32 -13.281 1 98.88 146 HIS B N 1
ATOM 3704 C CA . HIS B 1 146 ? -13.18 -11.797 -12.305 1 98.88 146 HIS B CA 1
ATOM 3705 C C . HIS B 1 146 ? -13.906 -10.57 -12.836 1 98.88 146 HIS B C 1
ATOM 3707 O O . HIS B 1 146 ? -13.594 -10.078 -13.922 1 98.88 146 HIS B O 1
ATOM 3713 N N . PRO B 1 147 ? -14.922 -10.094 -12.086 1 98.81 147 PRO B N 1
ATOM 3714 C CA . PRO B 1 147 ? -15.82 -9.055 -12.602 1 98.81 147 PRO B CA 1
ATOM 3715 C C . PRO B 1 147 ? -15.086 -7.77 -12.977 1 98.81 147 PRO B C 1
ATOM 3717 O O . PRO B 1 147 ? -14.102 -7.406 -12.336 1 98.81 147 PRO B O 1
ATOM 3720 N N . ASN B 1 148 ? -15.586 -7.105 -14.008 1 98.81 148 ASN B N 1
ATOM 3721 C CA . ASN B 1 148 ? -15.266 -5.738 -14.406 1 98.81 148 ASN B CA 1
ATOM 3722 C C . ASN B 1 148 ? -13.867 -5.641 -15 1 98.81 148 ASN B C 1
ATOM 3724 O O . ASN B 1 148 ? -13.328 -4.547 -15.156 1 98.81 148 ASN B O 1
ATOM 3728 N N . VAL B 1 149 ? -13.273 -6.754 -15.32 1 98.94 149 VAL B N 1
ATOM 3729 C CA . VAL B 1 149 ? -12 -6.754 -16.047 1 98.94 149 VAL B CA 1
ATOM 3730 C C . VAL B 1 149 ? -12.227 -6.305 -17.484 1 98.94 149 VAL B C 1
ATOM 3732 O O . VAL B 1 149 ? -13.227 -6.672 -18.109 1 98.94 149 VAL B O 1
ATOM 3735 N N . VAL B 1 150 ? -11.273 -5.48 -17.969 1 98.94 150 VAL B N 1
ATOM 3736 C CA . VAL B 1 150 ? -11.32 -5.039 -19.359 1 98.94 150 VAL B CA 1
ATOM 3737 C C . VAL B 1 150 ? -10.07 -5.527 -20.109 1 98.94 150 VAL B C 1
ATOM 3739 O O . VAL B 1 150 ? -8.945 -5.27 -19.672 1 98.94 150 VAL B O 1
ATOM 3742 N N . ILE B 1 151 ? -10.234 -6.23 -21.234 1 98.94 151 ILE B N 1
ATOM 3743 C CA . ILE B 1 151 ? -9.172 -6.754 -22.078 1 98.94 151 ILE B CA 1
ATOM 3744 C C . ILE B 1 151 ? -9.242 -6.105 -23.453 1 98.94 151 ILE B C 1
ATOM 3746 O O . ILE B 1 151 ? -10.211 -6.297 -24.188 1 98.94 151 ILE B O 1
ATOM 3750 N N . TYR B 1 152 ? -8.258 -5.371 -23.797 1 98.94 152 TYR B N 1
ATOM 3751 C CA . TYR B 1 152 ? -8.18 -4.652 -25.062 1 98.94 152 TYR B CA 1
ATOM 3752 C C . TYR B 1 152 ? -7.875 -5.602 -26.203 1 98.94 152 TYR B C 1
ATOM 3754 O O . TYR B 1 152 ? -7.672 -6.801 -26 1 98.94 152 TYR B O 1
ATOM 3762 N N . PRO B 1 153 ? -7.898 -5.117 -27.484 1 98.81 153 PRO B N 1
ATOM 3763 C CA . PRO B 1 153 ? -7.773 -6 -28.656 1 98.81 153 PRO B CA 1
ATOM 3764 C C . PRO B 1 153 ? -6.43 -6.723 -28.703 1 98.81 153 PRO B C 1
ATOM 3766 O O . PRO B 1 153 ? -5.406 -6.156 -28.312 1 98.81 153 PRO B O 1
ATOM 3769 N N . GLN B 1 154 ? -6.414 -7.914 -29.203 1 98.81 154 GLN B N 1
ATOM 3770 C CA . GLN B 1 154 ? -5.258 -8.711 -29.594 1 98.81 154 GLN B CA 1
ATOM 3771 C C . GLN B 1 154 ? -4.43 -9.133 -28.391 1 98.81 154 GLN B C 1
ATOM 3773 O O . GLN B 1 154 ? -3.234 -9.406 -28.516 1 98.81 154 GLN B O 1
ATOM 3778 N N . VAL B 1 155 ? -5.047 -9.117 -27.25 1 98.94 155 VAL B N 1
ATOM 3779 C CA . VAL B 1 155 ? -4.398 -9.594 -26.031 1 98.94 155 VAL B CA 1
ATOM 3780 C C . VAL B 1 155 ? -4.387 -11.125 -26.031 1 98.94 155 VAL B C 1
ATOM 3782 O O . VAL B 1 155 ? -5.328 -11.758 -26.5 1 98.94 155 VAL B O 1
ATOM 3785 N N . GLN B 1 156 ? -3.312 -11.68 -25.531 1 98.94 156 GLN B N 1
ATOM 3786 C CA . GLN B 1 156 ? -3.207 -13.125 -25.328 1 98.94 156 GLN B CA 1
ATOM 3787 C C . GLN B 1 156 ? -3.018 -13.461 -23.859 1 98.94 156 GLN B C 1
ATOM 3789 O O . GLN B 1 156 ? -2.129 -12.922 -23.203 1 98.94 156 GLN B O 1
ATOM 3794 N N . ILE B 1 157 ? -3.816 -14.422 -23.328 1 98.94 157 ILE B N 1
ATOM 3795 C CA . ILE B 1 157 ? -3.742 -14.875 -21.938 1 98.94 157 ILE B CA 1
ATOM 3796 C C . ILE B 1 157 ? -3.521 -16.375 -21.906 1 98.94 157 ILE B C 1
ATOM 3798 O O . ILE B 1 157 ? -4.324 -17.141 -22.438 1 98.94 157 ILE B O 1
ATOM 3802 N N . GLY B 1 158 ? -2.492 -16.797 -21.219 1 98.94 158 GLY B N 1
ATOM 3803 C CA . GLY B 1 158 ? -2.131 -18.203 -21.141 1 98.94 158 GLY B CA 1
ATOM 3804 C C . GLY B 1 158 ? -2.99 -18.984 -20.188 1 98.94 158 GLY B C 1
ATOM 3805 O O . GLY B 1 158 ? -3.725 -18.406 -19.375 1 98.94 158 GLY B O 1
ATOM 3806 N N . ASP B 1 159 ? -2.777 -20.328 -20.203 1 98.88 159 ASP B N 1
ATOM 3807 C CA . ASP B 1 159 ? -3.609 -21.266 -19.469 1 98.88 159 ASP B CA 1
ATOM 3808 C C . ASP B 1 159 ? -3.533 -21.031 -17.953 1 98.88 159 ASP B C 1
ATOM 3810 O O . ASP B 1 159 ? -2.471 -20.688 -17.438 1 98.88 159 ASP B O 1
ATOM 3814 N N . ARG B 1 160 ? -4.707 -21.141 -17.203 1 98.62 160 ARG B N 1
ATOM 3815 C CA . ARG B 1 160 ? -4.812 -21.188 -15.75 1 98.62 160 ARG B CA 1
ATOM 3816 C C . ARG B 1 160 ? -4.465 -19.844 -15.133 1 98.62 160 ARG B C 1
ATOM 3818 O O . ARG B 1 160 ? -4.227 -19.75 -13.93 1 98.62 160 ARG B O 1
ATOM 3825 N N . THR B 1 161 ? -4.348 -18.844 -15.961 1 98.81 161 THR B N 1
ATOM 3826 C CA . THR B 1 161 ? -4.074 -17.5 -15.477 1 98.81 161 THR B CA 1
ATOM 3827 C C . THR B 1 161 ? -5.324 -16.875 -14.852 1 98.81 161 THR B C 1
ATOM 3829 O O . THR B 1 161 ? -6.438 -17.109 -15.32 1 98.81 161 THR B O 1
ATOM 3832 N N . ILE B 1 162 ? -5.098 -16.156 -13.75 1 98.88 162 ILE B N 1
ATOM 3833 C CA . ILE B 1 162 ? -6.184 -15.508 -13.023 1 98.88 162 ILE B CA 1
ATOM 3834 C C . ILE B 1 162 ? -6.062 -13.992 -13.156 1 98.88 162 ILE B C 1
ATOM 3836 O O . ILE B 1 162 ? -5.012 -13.422 -12.867 1 98.88 162 ILE B O 1
ATOM 3840 N N . LEU B 1 163 ? -7.137 -13.312 -13.609 1 98.94 163 LEU B N 1
ATOM 3841 C CA . LEU B 1 163 ? -7.258 -11.859 -13.625 1 98.94 163 LEU B CA 1
ATOM 3842 C C . LEU B 1 163 ? -8.273 -11.391 -12.594 1 98.94 163 LEU B C 1
ATOM 3844 O O . LEU B 1 163 ? -9.477 -11.586 -12.758 1 98.94 163 LEU B O 1
ATOM 3848 N N . HIS B 1 164 ? -7.828 -10.75 -11.547 1 98.88 164 HIS B N 1
ATOM 3849 C CA . HIS B 1 164 ? -8.711 -10.305 -10.484 1 98.88 164 HIS B CA 1
ATOM 3850 C C . HIS B 1 164 ? -9.477 -9.047 -10.891 1 98.88 164 HIS B C 1
ATOM 3852 O O . HIS B 1 164 ? -9.133 -8.406 -11.891 1 98.88 164 HIS B O 1
ATOM 3858 N N . ALA B 1 165 ? -10.43 -8.711 -10.07 1 98.88 165 ALA B N 1
ATOM 3859 C CA . ALA B 1 165 ? -11.438 -7.703 -10.398 1 98.88 165 ALA B CA 1
ATOM 3860 C C . ALA B 1 165 ? -10.789 -6.363 -10.719 1 98.88 165 ALA B C 1
ATOM 3862 O O . ALA B 1 165 ? -9.812 -5.965 -10.07 1 98.88 165 ALA B O 1
ATOM 3863 N N . ASN B 1 166 ? -11.383 -5.676 -11.727 1 98.81 166 ASN B N 1
ATOM 3864 C CA . ASN B 1 166 ? -11.117 -4.281 -12.055 1 98.81 166 ASN B CA 1
ATOM 3865 C C . ASN B 1 166 ? -9.711 -4.09 -12.602 1 98.81 166 ASN B C 1
ATOM 3867 O O . ASN B 1 166 ? -9.234 -2.959 -12.727 1 98.81 166 ASN B O 1
ATOM 3871 N N . CYS B 1 167 ? -8.938 -5.172 -12.867 1 98.81 167 CYS B N 1
ATOM 3872 C CA . CYS B 1 167 ? -7.68 -4.945 -13.57 1 98.81 167 CYS B CA 1
ATOM 3873 C C . CYS B 1 167 ? -7.922 -4.691 -15.055 1 98.81 167 CYS B C 1
ATOM 3875 O O . CYS B 1 167 ? -9.031 -4.898 -15.555 1 98.81 167 CYS B O 1
ATOM 3877 N N . THR B 1 168 ? -6.898 -4.129 -15.75 1 98.94 168 THR B N 1
ATOM 3878 C CA . THR B 1 168 ? -7.004 -3.787 -17.156 1 98.94 168 THR B CA 1
ATOM 3879 C C . THR B 1 168 ? -5.793 -4.297 -17.938 1 98.94 168 THR B C 1
ATOM 3881 O O . THR B 1 168 ? -4.652 -4.078 -17.531 1 98.94 168 THR B O 1
ATOM 3884 N N . ILE B 1 169 ? -6.031 -4.992 -19.047 1 98.94 169 ILE B N 1
ATOM 3885 C CA . ILE B 1 169 ? -4.977 -5.484 -19.938 1 98.94 169 ILE B CA 1
ATOM 3886 C C . ILE B 1 169 ? -5.031 -4.742 -21.266 1 98.94 169 ILE B C 1
ATOM 3888 O O . ILE B 1 169 ? -5.992 -4.883 -22.031 1 98.94 169 ILE B O 1
ATOM 3892 N N . HIS B 1 170 ? -4.02 -4.016 -21.562 1 98.94 170 HIS B N 1
ATOM 3893 C CA . HIS B 1 170 ? -4.004 -3.158 -22.734 1 98.94 170 HIS B CA 1
ATOM 3894 C C . HIS B 1 170 ? -3.623 -3.947 -23.984 1 98.94 170 HIS B C 1
ATOM 3896 O O . HIS B 1 170 ? -3.234 -5.113 -23.891 1 98.94 170 HIS B O 1
ATOM 3902 N N . GLU B 1 171 ? -3.703 -3.346 -25.141 1 98.81 171 GLU B N 1
ATOM 3903 C CA . GLU B 1 171 ? -3.715 -3.98 -26.453 1 98.81 171 GLU B CA 1
ATOM 3904 C C . GLU B 1 171 ? -2.422 -4.754 -26.703 1 98.81 171 GLU B C 1
ATOM 3906 O O . GLU B 1 171 ? -1.344 -4.316 -26.297 1 98.81 171 GLU B O 1
ATOM 3911 N N . ARG B 1 172 ? -2.508 -5.906 -27.281 1 98.75 172 ARG B N 1
ATOM 3912 C CA . ARG B 1 172 ? -1.437 -6.73 -27.828 1 98.75 172 ARG B CA 1
ATOM 3913 C C . ARG B 1 172 ? -0.558 -7.297 -26.719 1 98.75 172 ARG B C 1
ATOM 3915 O O . ARG B 1 172 ? 0.472 -7.918 -27 1 98.75 172 ARG B O 1
ATOM 3922 N N . THR B 1 173 ? -0.917 -7.078 -25.5 1 98.94 173 THR B N 1
ATOM 3923 C CA . THR B 1 173 ? -0.191 -7.645 -24.359 1 98.94 173 THR B CA 1
ATOM 3924 C C . THR B 1 173 ? -0.221 -9.172 -24.406 1 98.94 173 THR B C 1
ATOM 3926 O O . THR B 1 173 ? -1.24 -9.766 -24.766 1 98.94 173 THR B O 1
ATOM 3929 N N . GLU B 1 174 ? 0.906 -9.781 -24.047 1 98.94 174 GLU B N 1
ATOM 3930 C CA . GLU B 1 174 ? 1.016 -11.227 -23.938 1 98.94 174 GLU B CA 1
ATOM 3931 C C . GLU B 1 174 ? 1.301 -11.664 -22.5 1 98.94 174 GLU B C 1
ATOM 3933 O O . GLU B 1 174 ? 2.359 -11.352 -21.953 1 98.94 174 GLU B O 1
ATOM 3938 N N . ILE B 1 175 ? 0.391 -12.406 -21.953 1 98.94 175 ILE B N 1
ATOM 3939 C CA . ILE B 1 175 ? 0.548 -12.938 -20.609 1 98.94 175 ILE B CA 1
ATOM 3940 C C . ILE B 1 175 ? 0.62 -14.461 -20.656 1 98.94 175 ILE B C 1
ATOM 3942 O O . ILE B 1 175 ? -0.252 -15.109 -21.234 1 98.94 175 ILE B O 1
ATOM 3946 N N . GLY B 1 176 ? 1.632 -15.039 -20.047 1 98.88 176 GLY B N 1
ATOM 3947 C CA . GLY B 1 176 ? 1.85 -16.469 -20.062 1 98.88 176 GLY B CA 1
ATOM 3948 C C . GLY B 1 176 ? 0.871 -17.234 -19.203 1 98.88 176 GLY B C 1
ATOM 3949 O O . GLY B 1 176 ? -0.159 -16.688 -18.797 1 98.88 176 GLY B O 1
ATOM 3950 N N . ALA B 1 177 ? 1.214 -18.562 -18.984 1 98.88 177 ALA B N 1
ATOM 3951 C CA . ALA B 1 177 ? 0.374 -19.453 -18.172 1 98.88 177 ALA B CA 1
ATOM 3952 C C . ALA B 1 177 ? 0.662 -19.266 -16.688 1 98.88 177 ALA B C 1
ATOM 3954 O O . ALA B 1 177 ? 1.748 -18.828 -16.312 1 98.88 177 ALA B O 1
ATOM 3955 N N . ASP B 1 178 ? -0.357 -19.594 -15.883 1 98.38 178 ASP B N 1
ATOM 3956 C CA . ASP B 1 178 ? -0.213 -19.672 -14.438 1 98.38 178 ASP B CA 1
ATOM 3957 C C . ASP B 1 178 ? 0.187 -18.312 -13.844 1 98.38 178 ASP B C 1
ATOM 3959 O O . ASP B 1 178 ? 0.98 -18.25 -12.898 1 98.38 178 ASP B O 1
ATOM 3963 N N . CYS B 1 179 ? -0.227 -17.234 -14.438 1 98.75 179 CYS B N 1
ATOM 3964 C CA . CYS B 1 179 ? 0.007 -15.898 -13.906 1 98.75 179 CYS B CA 1
ATOM 3965 C C . CYS B 1 179 ? -1.153 -15.445 -13.031 1 98.75 179 CYS B C 1
ATOM 3967 O O . CYS B 1 179 ? -2.24 -16.031 -13.086 1 98.75 179 CYS B O 1
ATOM 3969 N N . THR B 1 180 ? -0.905 -14.578 -12.172 1 98.75 180 THR B N 1
ATOM 3970 C CA . THR B 1 180 ? -1.922 -13.914 -11.367 1 98.75 180 THR B CA 1
ATOM 3971 C C . THR B 1 180 ? -1.79 -12.398 -11.477 1 98.75 180 THR B C 1
ATOM 3973 O O . THR B 1 180 ? -0.769 -11.828 -11.086 1 98.75 180 THR B O 1
ATOM 3976 N N . ILE B 1 181 ? -2.787 -11.727 -12.023 1 98.94 181 ILE B N 1
ATOM 3977 C CA . ILE B 1 181 ? -2.883 -10.273 -12.062 1 98.94 181 ILE B CA 1
ATOM 3978 C C . ILE B 1 181 ? -3.908 -9.789 -11.039 1 98.94 181 ILE B C 1
ATOM 3980 O O . ILE B 1 181 ? -5.109 -10.016 -11.203 1 98.94 181 ILE B O 1
ATOM 3984 N N . HIS B 1 182 ? -3.467 -9.102 -10 1 98.88 182 HIS B N 1
ATOM 3985 C CA . HIS B 1 182 ? -4.336 -8.758 -8.883 1 98.88 182 HIS B CA 1
ATOM 3986 C C . HIS B 1 182 ? -5.172 -7.52 -9.195 1 98.88 182 HIS B C 1
ATOM 3988 O O . HIS B 1 182 ? -5.004 -6.902 -10.25 1 98.88 182 HIS B O 1
ATOM 3994 N N . SER B 1 183 ? -6.086 -7.195 -8.297 1 98.94 183 SER B N 1
ATOM 3995 C CA . SER B 1 183 ? -7.113 -6.184 -8.508 1 98.94 183 SER B CA 1
ATOM 3996 C C . SER B 1 183 ? -6.496 -4.816 -8.781 1 98.94 183 SER B C 1
ATOM 3998 O O . SER B 1 183 ? -5.555 -4.406 -8.094 1 98.94 183 SER B O 1
ATOM 4000 N N . GLY B 1 184 ? -7.051 -4.121 -9.789 1 98.81 184 GLY B N 1
ATOM 4001 C CA . GLY B 1 184 ? -6.703 -2.74 -10.078 1 98.81 184 GLY B CA 1
ATOM 4002 C C . GLY B 1 184 ? -5.41 -2.604 -10.859 1 98.81 184 GLY B C 1
ATOM 4003 O O . GLY B 1 184 ? -5.074 -1.513 -11.328 1 98.81 184 GLY B O 1
ATOM 4004 N N . ALA B 1 185 ? -4.652 -3.695 -11.031 1 98.94 185 ALA B N 1
ATOM 4005 C CA .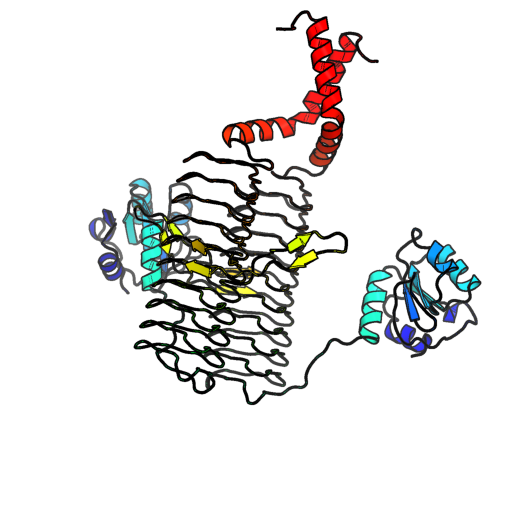 ALA B 1 185 ? -3.4 -3.625 -11.781 1 98.94 185 ALA B CA 1
ATOM 4006 C C . ALA B 1 185 ? -3.654 -3.264 -13.242 1 98.94 185 ALA B C 1
ATOM 4008 O O . ALA B 1 185 ? -4.711 -3.584 -13.789 1 98.94 185 ALA B O 1
ATOM 4009 N N . VAL B 1 186 ? -2.682 -2.564 -13.867 1 98.94 186 VAL B N 1
ATOM 4010 C CA . VAL B 1 186 ? -2.758 -2.18 -15.273 1 98.94 186 VAL B CA 1
ATOM 4011 C C . VAL B 1 186 ? -1.537 -2.711 -16.016 1 98.94 186 VAL B C 1
ATOM 4013 O O . VAL B 1 186 ? -0.403 -2.332 -15.719 1 98.94 186 VAL B O 1
ATOM 4016 N N . ILE B 1 187 ? -1.74 -3.566 -17.047 1 98.94 187 ILE B N 1
ATOM 4017 C CA . ILE B 1 187 ? -0.656 -4.188 -17.812 1 98.94 187 ILE B CA 1
ATOM 4018 C C . ILE B 1 187 ? -0.661 -3.664 -19.25 1 98.94 187 ILE B C 1
ATOM 4020 O O . ILE B 1 187 ? -1.689 -3.703 -19.922 1 98.94 187 ILE B O 1
ATOM 4024 N N . GLY B 1 188 ? 0.48 -3.09 -19.656 1 98.88 188 GLY B N 1
ATOM 4025 C CA . GLY B 1 188 ? 0.695 -2.777 -21.062 1 98.88 188 GLY B CA 1
ATOM 4026 C C . GLY B 1 188 ? 0.235 -1.383 -21.438 1 98.88 188 GLY B C 1
ATOM 4027 O O . GLY B 1 188 ? 0.029 -1.09 -22.609 1 98.88 188 GLY B O 1
ATOM 4028 N N . ALA B 1 189 ? -0.062 -0.504 -20.516 1 98.75 189 ALA B N 1
ATOM 4029 C CA . ALA B 1 189 ? -0.423 0.876 -20.828 1 98.75 189 ALA B CA 1
ATOM 4030 C C . ALA B 1 189 ? 0.738 1.608 -21.5 1 98.75 189 ALA B C 1
ATOM 4032 O O . ALA B 1 189 ? 1.863 1.104 -21.531 1 98.75 189 ALA B O 1
ATOM 4033 N N . GLU B 1 190 ? 0.403 2.812 -22.062 1 98.5 190 GLU B N 1
ATOM 4034 C CA . GLU B 1 190 ? 1.425 3.586 -22.766 1 98.5 190 GLU B CA 1
ATOM 4035 C C . GLU B 1 190 ? 2.508 4.066 -21.812 1 98.5 190 GLU B C 1
ATOM 4037 O O . GLU B 1 190 ? 2.203 4.578 -20.719 1 98.5 190 GLU B O 1
ATOM 4042 N N . GLY B 1 191 ? 3.738 3.912 -22.234 1 98.12 191 GLY B N 1
ATOM 4043 C CA . GLY B 1 191 ? 4.844 4.473 -21.469 1 98.12 191 GLY B CA 1
ATOM 4044 C C . GLY B 1 191 ? 4.863 5.992 -21.484 1 98.12 191 GLY B C 1
ATOM 4045 O O . GLY B 1 191 ? 4.203 6.621 -22.312 1 98.12 191 GLY B O 1
ATOM 4046 N N . PHE B 1 192 ? 5.586 6.582 -20.578 1 97.12 192 PHE B N 1
ATOM 4047 C CA . PHE B 1 192 ? 5.738 8.023 -20.422 1 97.12 192 PHE B CA 1
ATOM 4048 C C . PHE B 1 192 ? 6.734 8.57 -21.438 1 97.12 192 PHE B C 1
ATOM 4050 O O . PHE B 1 192 ? 7.824 9.023 -21.062 1 97.12 192 PHE B O 1
ATOM 4057 N N . GLY B 1 193 ? 6.262 8.562 -22.656 1 96.44 193 GLY B N 1
ATOM 4058 C CA . GLY B 1 193 ? 7.133 8.961 -23.75 1 96.44 193 GLY B CA 1
ATOM 4059 C C . GLY B 1 193 ? 6.758 10.297 -24.359 1 96.44 193 GLY B C 1
ATOM 4060 O O . GLY B 1 193 ? 5.852 10.375 -25.203 1 96.44 193 GLY B O 1
ATOM 4061 N N . PHE B 1 194 ? 7.449 11.375 -24.031 1 97 194 PHE B N 1
ATOM 4062 C CA . PHE B 1 194 ? 7.254 12.727 -24.547 1 97 194 PHE B CA 1
ATOM 4063 C C . PHE B 1 194 ? 8.594 13.375 -24.891 1 97 194 PHE B C 1
ATOM 4065 O O . PHE B 1 194 ? 9.562 13.242 -24.141 1 97 194 PHE B O 1
ATOM 4072 N N . VAL B 1 195 ? 8.578 13.977 -26.062 1 95.25 195 VAL B N 1
ATOM 4073 C CA . VAL B 1 195 ? 9.789 14.648 -26.531 1 95.25 195 VAL B CA 1
ATOM 4074 C C . VAL B 1 195 ? 9.641 16.156 -26.359 1 95.25 195 VAL B C 1
ATOM 4076 O O . VAL B 1 195 ? 8.633 16.734 -26.766 1 95.25 195 VAL B O 1
ATOM 4079 N N . PRO B 1 196 ? 10.578 16.812 -25.75 1 95.19 196 PRO B N 1
ATOM 4080 C CA . PRO B 1 196 ? 10.469 18.266 -25.594 1 95.19 196 PRO B CA 1
ATOM 4081 C C . PRO B 1 196 ? 10.578 19.031 -26.906 1 95.19 196 PRO B C 1
ATOM 4083 O O . PRO B 1 196 ? 11.375 18.641 -27.781 1 95.19 196 PRO B O 1
ATOM 4086 N N . THR B 1 197 ? 9.727 20.047 -27.078 1 95.62 197 THR B N 1
ATOM 4087 C CA . THR B 1 197 ? 9.773 20.969 -28.203 1 95.62 197 THR B CA 1
ATOM 4088 C C . THR B 1 197 ? 9.805 22.422 -27.703 1 95.62 197 THR B C 1
ATOM 4090 O O . THR B 1 197 ? 9.57 22.672 -26.516 1 95.62 197 THR B O 1
ATOM 4093 N N . PRO B 1 198 ? 10.133 23.344 -28.531 1 94.44 198 PRO B N 1
ATOM 4094 C CA . PRO B 1 198 ? 10.117 24.734 -28.094 1 94.44 198 PRO B CA 1
ATOM 4095 C C . PRO B 1 198 ? 8.773 25.172 -27.516 1 94.44 198 PRO B C 1
ATOM 4097 O O . PRO B 1 198 ? 8.719 26.047 -26.656 1 94.44 198 PRO B O 1
ATOM 4100 N N . ASP B 1 199 ? 7.711 24.531 -27.922 1 94.62 199 ASP B N 1
ATOM 4101 C CA . ASP B 1 199 ? 6.363 24.953 -27.562 1 94.62 199 ASP B CA 1
ATOM 4102 C C . ASP B 1 199 ? 5.766 24.047 -26.5 1 94.62 199 ASP B C 1
ATOM 4104 O O . ASP B 1 199 ? 4.605 24.203 -26.109 1 94.62 199 ASP B O 1
ATOM 4108 N N . GLY B 1 200 ? 6.594 23.062 -26.031 1 95.38 200 GLY B N 1
ATOM 4109 C CA . GLY B 1 200 ? 6.043 22.141 -25.047 1 95.38 200 GLY B CA 1
ATOM 4110 C C . GLY B 1 200 ? 6.496 20.703 -25.266 1 95.38 200 GLY B C 1
ATOM 4111 O O . GLY B 1 200 ? 7.695 20.438 -25.344 1 95.38 200 GLY B O 1
ATOM 4112 N N . TRP B 1 201 ? 5.516 19.766 -25.219 1 96.12 201 TRP B N 1
ATOM 4113 C CA . TRP B 1 201 ? 5.828 18.344 -25.344 1 96.12 201 TRP B CA 1
ATOM 4114 C C . TRP B 1 201 ? 5.125 17.734 -26.547 1 96.12 201 TRP B C 1
ATOM 4116 O O . TRP B 1 201 ? 3.947 18 -26.797 1 96.12 201 TRP B O 1
ATOM 4126 N N . LEU B 1 202 ? 5.973 16.891 -27.297 1 96.81 202 LEU B N 1
ATOM 4127 C CA . LEU B 1 202 ? 5.406 16.062 -28.344 1 96.81 202 LEU B CA 1
ATOM 4128 C C . LEU B 1 202 ? 5.289 14.609 -27.891 1 96.81 202 LEU B C 1
ATOM 4130 O O . LEU B 1 202 ? 6.27 14.016 -27.453 1 96.81 202 LEU B O 1
ATOM 4134 N N . LYS B 1 203 ? 4.094 14.133 -28.078 1 96.75 203 LYS B N 1
ATOM 4135 C CA . LYS B 1 203 ? 3.857 12.75 -27.688 1 96.75 203 LYS B CA 1
ATOM 4136 C C . LYS B 1 203 ? 4.582 11.781 -28.625 1 96.75 203 LYS B C 1
ATOM 4138 O O . LYS B 1 203 ? 4.484 11.906 -29.844 1 96.75 203 LYS B O 1
ATOM 4143 N N . MET B 1 204 ? 5.359 10.867 -28 1 96.38 204 MET B N 1
ATOM 4144 C CA . MET B 1 204 ? 5.93 9.727 -28.703 1 96.38 204 MET B CA 1
ATOM 4145 C C . MET B 1 204 ? 5.031 8.5 -28.562 1 96.38 204 MET B C 1
ATOM 4147 O O . MET B 1 204 ? 4.883 7.961 -27.453 1 96.38 204 MET B O 1
ATOM 4151 N N . GLU B 1 205 ? 4.449 8.055 -29.672 1 97.62 205 GLU B N 1
ATOM 4152 C CA . GLU B 1 205 ? 3.555 6.902 -29.609 1 97.62 205 GLU B CA 1
ATOM 4153 C C . GLU B 1 205 ? 4.285 5.66 -29.109 1 97.62 205 GLU B C 1
ATOM 4155 O O . GLU B 1 205 ? 5.441 5.422 -29.484 1 97.62 205 GLU B O 1
ATOM 4160 N N . GLN B 1 206 ? 3.668 4.918 -28.266 1 98.06 206 GLN B N 1
ATOM 4161 C CA . GLN B 1 206 ? 4.223 3.707 -27.656 1 98.06 206 GLN B CA 1
ATOM 4162 C C . GLN B 1 206 ? 3.75 2.459 -28.406 1 98.06 206 GLN B C 1
ATOM 4164 O O . GLN B 1 206 ? 2.846 1.762 -27.938 1 98.06 206 GLN B O 1
ATOM 4169 N N . SER B 1 2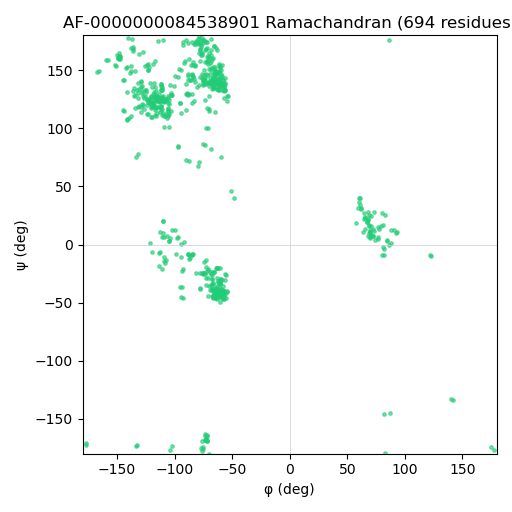07 ? 4.418 2.115 -29.438 1 98.56 207 SER B N 1
ATOM 4170 C CA . SER B 1 207 ? 3.955 1.099 -30.375 1 98.56 207 SER B CA 1
ATOM 4171 C C . SER B 1 207 ? 4.402 -0.295 -29.953 1 98.56 207 SER B C 1
ATOM 4173 O O . SER B 1 207 ? 4.008 -1.293 -30.562 1 98.56 207 SER B O 1
ATOM 4175 N N . GLY B 1 208 ? 5.242 -0.392 -28.953 1 98.69 208 GLY B N 1
ATOM 4176 C CA . GLY B 1 208 ? 5.703 -1.688 -28.484 1 98.69 208 GLY B CA 1
ATOM 4177 C C . GLY B 1 208 ? 4.633 -2.477 -27.75 1 98.69 208 GLY B C 1
ATOM 4178 O O . GLY B 1 208 ? 3.445 -2.16 -27.859 1 98.69 208 GLY B O 1
ATOM 4179 N N . ILE B 1 209 ? 5.117 -3.578 -27.094 1 98.81 209 ILE B N 1
ATOM 4180 C CA . ILE B 1 209 ? 4.168 -4.43 -26.391 1 98.81 209 ILE B CA 1
ATOM 4181 C C . ILE B 1 209 ? 4.734 -4.82 -25.016 1 98.81 209 ILE B C 1
ATOM 4183 O O . ILE B 1 209 ? 5.918 -4.609 -24.75 1 98.81 209 ILE B O 1
ATOM 4187 N N . THR B 1 210 ? 3.916 -5.375 -24.172 1 98.94 210 THR B N 1
ATOM 4188 C CA . THR B 1 210 ? 4.309 -5.93 -22.875 1 98.94 210 THR B CA 1
ATOM 4189 C C . THR B 1 210 ? 4.152 -7.449 -22.875 1 98.94 210 THR B C 1
ATOM 4191 O O . THR B 1 210 ? 3.148 -7.977 -23.359 1 98.94 210 THR B O 1
ATOM 4194 N N . VAL B 1 211 ? 5.18 -8.133 -22.312 1 98.94 211 VAL B N 1
ATOM 4195 C CA . VAL B 1 211 ? 5.18 -9.586 -22.25 1 98.94 211 VAL B CA 1
ATOM 4196 C C . VAL B 1 211 ? 5.457 -10.047 -20.828 1 98.94 211 VAL B C 1
ATOM 4198 O O . VAL B 1 211 ? 6.477 -9.688 -20.234 1 98.94 211 VAL B O 1
ATOM 4201 N N . LEU B 1 212 ? 4.547 -10.781 -20.25 1 98.94 212 LEU B N 1
ATOM 4202 C CA . LEU B 1 212 ? 4.754 -11.492 -19 1 98.94 212 LEU B CA 1
ATOM 4203 C C . LEU B 1 212 ? 4.918 -12.984 -19.234 1 98.94 212 LEU B C 1
ATOM 4205 O O . LEU B 1 212 ? 4.02 -13.633 -19.781 1 98.94 212 LEU B O 1
ATOM 4209 N N . GLU B 1 213 ? 6.008 -13.539 -18.828 1 98.81 213 GLU B N 1
ATOM 4210 C CA . GLU B 1 213 ? 6.23 -14.977 -18.984 1 98.81 213 GLU B CA 1
ATOM 4211 C C . GLU B 1 213 ? 5.438 -15.766 -17.953 1 98.81 213 GLU B C 1
ATOM 4213 O O . GLU B 1 213 ? 4.66 -15.195 -17.188 1 98.81 213 GLU B O 1
ATOM 4218 N N . ASN B 1 214 ? 5.648 -17.141 -18.016 1 98.62 214 ASN B N 1
ATOM 4219 C CA . ASN B 1 214 ? 4.836 -18.031 -17.188 1 98.62 214 ASN B CA 1
ATOM 4220 C C . ASN B 1 214 ? 5.074 -17.797 -15.695 1 98.62 214 ASN B C 1
ATOM 4222 O O . ASN B 1 214 ? 6.207 -17.562 -15.273 1 98.62 214 ASN B O 1
ATOM 4226 N N . GLY B 1 215 ? 4.004 -17.812 -14.945 1 97.94 215 GLY B N 1
ATOM 4227 C CA . GLY B 1 215 ? 4.109 -17.859 -13.492 1 97.94 215 GLY B CA 1
ATOM 4228 C C . GLY B 1 215 ? 4.379 -16.484 -12.883 1 97.94 215 GLY B C 1
ATOM 4229 O O . GLY B 1 215 ? 4.855 -16.391 -11.75 1 97.94 215 GLY B O 1
ATOM 4230 N N . VAL B 1 216 ? 4.176 -15.398 -13.578 1 98.69 216 VAL B N 1
ATOM 4231 C CA . VAL B 1 216 ? 4.367 -14.047 -13.062 1 98.69 216 VAL B CA 1
ATOM 4232 C C . VAL B 1 216 ? 3.154 -13.625 -12.234 1 98.69 216 VAL B C 1
ATOM 4234 O O . VAL B 1 216 ? 2.014 -13.898 -12.609 1 98.69 216 VAL B O 1
ATOM 4237 N N . SER B 1 217 ? 3.426 -13.031 -11.078 1 98.81 217 SER B N 1
ATOM 4238 C CA . SER B 1 217 ? 2.393 -12.43 -10.25 1 98.81 217 SER B CA 1
ATOM 4239 C C . SER B 1 217 ? 2.564 -10.914 -10.172 1 98.81 217 SER B C 1
ATOM 4241 O O . SER B 1 217 ? 3.658 -10.422 -9.883 1 98.81 217 SER B O 1
ATOM 4243 N N . VAL B 1 218 ? 1.505 -10.148 -10.422 1 98.94 218 VAL B N 1
ATOM 4244 C CA . VAL B 1 218 ? 1.528 -8.695 -10.359 1 98.94 218 VAL B CA 1
ATOM 4245 C C . VAL B 1 218 ? 0.546 -8.203 -9.297 1 98.94 218 VAL B C 1
ATOM 4247 O O . VAL B 1 218 ? -0.662 -8.43 -9.406 1 98.94 218 VAL B O 1
ATOM 4250 N N . GLY B 1 219 ? 1.021 -7.484 -8.297 1 98.88 219 GLY B N 1
ATOM 4251 C CA . GLY B 1 219 ? 0.23 -7.07 -7.148 1 98.88 219 GLY B CA 1
ATOM 4252 C C . GLY B 1 219 ? -0.788 -5.996 -7.484 1 98.88 219 GLY B C 1
ATOM 4253 O O . GLY B 1 219 ? -0.768 -5.434 -8.578 1 98.88 219 GLY B O 1
ATOM 4254 N N . CYS B 1 220 ? -1.627 -5.676 -6.477 1 98.94 220 CYS B N 1
ATOM 4255 C CA . CYS B 1 220 ? -2.734 -4.738 -6.637 1 98.94 220 CYS B CA 1
ATOM 4256 C C . CYS B 1 220 ? -2.227 -3.35 -7 1 98.94 220 CYS B C 1
ATOM 4258 O O . CYS B 1 220 ? -1.235 -2.879 -6.438 1 98.94 220 CYS B O 1
ATOM 4260 N N . ASN B 1 221 ? -2.971 -2.68 -8 1 98.94 221 ASN B N 1
ATOM 4261 C CA . ASN B 1 221 ? -2.754 -1.294 -8.406 1 98.94 221 ASN B CA 1
ATOM 4262 C C . ASN B 1 221 ? -1.321 -1.066 -8.883 1 98.94 221 ASN B C 1
ATOM 4264 O O . ASN B 1 221 ? -0.819 0.058 -8.836 1 98.94 221 ASN B O 1
ATOM 4268 N N . SER B 1 222 ? -0.567 -2.125 -9.25 1 98.94 222 SER B N 1
ATOM 4269 C CA . SER B 1 222 ? 0.724 -2.006 -9.914 1 98.94 222 SER B CA 1
ATOM 4270 C C . SER B 1 222 ? 0.549 -1.697 -11.398 1 98.94 222 SER B C 1
ATOM 4272 O O . SER B 1 222 ? -0.508 -1.965 -11.977 1 98.94 222 SER B O 1
ATOM 4274 N N . THR B 1 223 ? 1.645 -1.105 -12 1 98.94 223 THR B N 1
ATOM 4275 C CA . THR B 1 223 ? 1.585 -0.708 -13.398 1 98.94 223 THR B CA 1
ATOM 4276 C C . THR B 1 223 ? 2.812 -1.207 -14.156 1 98.94 223 THR B C 1
ATOM 4278 O O . THR B 1 223 ? 3.924 -1.198 -13.625 1 98.94 223 THR B O 1
ATOM 4281 N N . ILE B 1 224 ? 2.664 -1.703 -15.398 1 98.94 224 ILE B N 1
ATOM 4282 C CA . ILE B 1 224 ? 3.719 -2.111 -16.312 1 98.94 224 ILE B CA 1
ATOM 4283 C C . ILE B 1 224 ? 3.486 -1.475 -17.688 1 98.94 224 ILE B C 1
ATOM 4285 O O . ILE B 1 224 ? 2.484 -1.758 -18.344 1 98.94 224 ILE B O 1
ATOM 4289 N N . ASP B 1 225 ? 4.398 -0.687 -18.141 1 98.88 225 ASP B N 1
ATOM 4290 C CA . ASP B 1 225 ? 4.188 0.121 -19.328 1 98.88 225 ASP B CA 1
ATOM 4291 C C . ASP B 1 225 ? 4.836 -0.531 -20.547 1 98.88 225 ASP B C 1
ATOM 4293 O O . ASP B 1 225 ? 5.926 -1.095 -20.453 1 98.88 225 ASP B O 1
ATOM 4297 N N . ARG B 1 226 ? 4.191 -0.386 -21.719 1 98.81 226 ARG B N 1
ATOM 4298 C CA . ARG B 1 226 ? 4.832 -0.76 -22.969 1 98.81 226 ARG B CA 1
ATOM 4299 C C . ARG B 1 226 ? 5.691 0.378 -23.516 1 98.81 226 ARG B C 1
ATOM 4301 O O . ARG B 1 226 ? 5.418 1.55 -23.25 1 98.81 226 ARG B O 1
ATOM 4308 N N . PRO B 1 227 ? 6.684 0.019 -24.297 1 98.56 227 PRO B N 1
ATOM 4309 C CA . PRO B 1 227 ? 7.617 1.022 -24.812 1 98.56 227 PRO B CA 1
ATOM 4310 C C . PRO B 1 227 ? 7.211 1.56 -26.188 1 98.56 227 PRO B C 1
ATOM 4312 O O . PRO B 1 227 ? 6.238 1.084 -26.781 1 98.56 227 PRO B O 1
ATOM 4315 N N . ALA B 1 228 ? 7.988 2.572 -26.609 1 97.94 228 ALA B N 1
ATOM 4316 C CA . ALA B 1 228 ? 7.762 3.125 -27.938 1 97.94 228 ALA B CA 1
ATOM 4317 C C . ALA B 1 228 ? 7.965 2.062 -29.016 1 97.94 228 ALA B C 1
ATOM 4319 O O . ALA B 1 228 ? 7.156 1.946 -29.938 1 97.94 228 ALA B O 1
ATOM 4320 N N . VAL B 1 229 ? 9.102 1.381 -28.891 1 97.88 229 VAL B N 1
ATOM 4321 C CA . VAL B 1 229 ? 9.398 0.264 -29.781 1 97.88 229 VAL B CA 1
ATOM 4322 C C . VAL B 1 229 ? 9.93 -0.917 -28.984 1 97.88 229 VAL B C 1
ATOM 4324 O O . VAL B 1 229 ? 10.492 -0.735 -27.891 1 97.88 229 VAL B O 1
ATOM 4327 N N . GLY B 1 230 ? 9.617 -2.07 -29.531 1 98.31 230 GLY B N 1
ATOM 4328 C CA . GLY B 1 230 ? 10.078 -3.264 -28.828 1 98.31 230 GLY B CA 1
ATOM 4329 C C . GLY B 1 230 ? 9.109 -3.742 -27.766 1 98.31 230 GLY B C 1
ATOM 4330 O O . GLY B 1 230 ? 7.891 -3.73 -27.969 1 98.31 230 GLY B O 1
ATOM 4331 N N . GLU B 1 231 ? 9.766 -4.277 -26.641 1 98.69 231 GLU B N 1
ATOM 4332 C CA . GLU B 1 231 ? 8.891 -4.852 -25.625 1 98.69 231 GLU B CA 1
ATOM 4333 C C . GLU B 1 231 ? 9.367 -4.496 -24.219 1 98.69 231 GLU B C 1
ATOM 4335 O O . GLU B 1 231 ? 10.539 -4.188 -24.016 1 98.69 231 GLU B O 1
ATOM 4340 N N . THR B 1 232 ? 8.531 -4.344 -23.281 1 98.88 232 THR B N 1
ATOM 4341 C CA . THR B 1 232 ? 8.781 -4.543 -21.859 1 98.88 232 THR B CA 1
ATOM 4342 C C . THR B 1 232 ? 8.516 -5.992 -21.453 1 98.88 232 THR B C 1
ATOM 4344 O O . THR B 1 232 ? 7.449 -6.535 -21.75 1 98.88 232 THR B O 1
ATOM 4347 N N . ARG B 1 233 ? 9.516 -6.621 -20.766 1 98.94 233 ARG B N 1
ATOM 4348 C CA . ARG B 1 233 ? 9.391 -8.055 -20.516 1 98.94 233 ARG B CA 1
ATOM 4349 C C . ARG B 1 233 ? 9.664 -8.375 -19.047 1 98.94 233 ARG B C 1
ATOM 4351 O O . ARG B 1 233 ? 10.641 -7.891 -18.484 1 98.94 233 ARG B O 1
ATOM 4358 N N . ILE B 1 234 ? 8.805 -9.195 -18.469 1 98.94 234 ILE B N 1
ATOM 4359 C CA . ILE B 1 234 ? 9 -9.75 -17.141 1 98.94 234 ILE B CA 1
ATOM 4360 C C . ILE B 1 234 ? 9.227 -11.258 -17.234 1 98.94 234 ILE B C 1
ATOM 4362 O O . ILE B 1 234 ? 8.375 -11.992 -17.734 1 98.94 234 ILE B O 1
ATOM 4366 N N . GLY B 1 235 ? 10.32 -11.719 -16.688 1 98.69 235 GLY B N 1
ATOM 4367 C CA . GLY B 1 235 ? 10.703 -13.117 -16.781 1 98.69 235 GLY B CA 1
ATOM 4368 C C . GLY B 1 235 ? 9.867 -14.023 -15.898 1 98.69 235 GLY B C 1
ATOM 4369 O O . GLY B 1 235 ? 9.195 -13.562 -14.984 1 98.69 235 GLY B O 1
ATOM 4370 N N . SER B 1 236 ? 10.023 -15.359 -16.172 1 98.19 236 SER B N 1
ATOM 4371 C CA . SER B 1 236 ? 9.172 -16.375 -15.562 1 98.19 236 SER B CA 1
ATOM 4372 C C . SER B 1 236 ? 9.312 -16.375 -14.039 1 98.19 236 SER B C 1
ATOM 4374 O O . SER B 1 236 ? 10.406 -16.141 -13.516 1 98.19 236 SER B O 1
ATOM 4376 N N . GLN B 1 237 ? 8.188 -16.594 -13.312 1 97.56 237 GLN B N 1
ATOM 4377 C CA . GLN B 1 237 ? 8.117 -16.844 -11.875 1 97.56 237 GLN B CA 1
ATOM 4378 C C . GLN B 1 237 ? 8.461 -15.578 -11.086 1 97.56 237 GLN B C 1
ATOM 4380 O O . GLN B 1 237 ? 8.656 -15.641 -9.867 1 97.56 237 GLN B O 1
ATOM 4385 N N . THR B 1 238 ? 8.602 -14.461 -11.727 1 98.44 238 THR B N 1
ATOM 4386 C CA . THR B 1 238 ? 8.859 -13.203 -11.031 1 98.44 238 THR B CA 1
ATOM 4387 C C . THR B 1 238 ? 7.602 -12.719 -10.312 1 98.44 238 THR B C 1
ATOM 4389 O O . THR B 1 238 ? 6.492 -12.836 -10.844 1 98.44 238 THR B O 1
ATOM 4392 N N . LYS B 1 239 ? 7.844 -12.234 -9.078 1 98.75 239 LYS B N 1
ATOM 4393 C CA . LYS B 1 239 ? 6.75 -11.773 -8.227 1 98.75 239 LYS B CA 1
ATOM 4394 C C . LYS B 1 239 ? 6.871 -10.273 -7.945 1 98.75 239 LYS B C 1
ATOM 4396 O O . LYS B 1 239 ? 7.898 -9.812 -7.445 1 98.75 239 LYS B O 1
ATOM 4401 N N . LEU B 1 240 ? 5.812 -9.508 -8.266 1 98.88 240 LEU B N 1
ATOM 4402 C CA . LEU B 1 240 ? 5.723 -8.086 -7.965 1 98.88 240 LEU B CA 1
ATOM 4403 C C . LEU B 1 240 ? 4.648 -7.824 -6.914 1 98.88 240 LEU B C 1
ATOM 4405 O O . LEU B 1 240 ? 3.492 -8.211 -7.09 1 98.88 240 LEU B O 1
ATOM 4409 N N . ASP B 1 241 ? 5.02 -7.18 -5.805 1 98.81 241 ASP B N 1
ATOM 4410 C CA . ASP B 1 241 ? 4.082 -6.797 -4.758 1 98.81 241 ASP B CA 1
ATOM 4411 C C . ASP B 1 241 ? 3.195 -5.637 -5.211 1 98.81 241 ASP B C 1
ATOM 4413 O O . ASP B 1 241 ? 3.07 -5.379 -6.406 1 98.81 241 ASP B O 1
ATOM 4417 N N . ASN B 1 242 ? 2.436 -5.027 -4.238 1 98.94 242 ASN B N 1
ATOM 4418 C CA . ASN B 1 242 ? 1.481 -3.965 -4.543 1 98.94 242 ASN B CA 1
ATOM 4419 C C . ASN B 1 242 ? 2.186 -2.648 -4.855 1 98.94 242 ASN B C 1
ATOM 4421 O O . ASN B 1 242 ? 3.275 -2.387 -4.344 1 98.94 242 ASN B O 1
ATOM 4425 N N . LEU B 1 243 ? 1.474 -1.798 -5.766 1 98.88 243 LEU B N 1
ATOM 4426 C CA . LEU B 1 243 ? 1.886 -0.425 -6.039 1 98.88 243 LEU B CA 1
ATOM 4427 C C . LEU B 1 243 ? 3.301 -0.386 -6.609 1 98.88 243 LEU B C 1
ATOM 4429 O O . LEU B 1 243 ? 4.066 0.534 -6.312 1 98.88 243 LEU B O 1
ATOM 4433 N N . VAL B 1 244 ? 3.729 -1.413 -7.359 1 98.94 244 VAL B N 1
ATOM 4434 C CA . VAL B 1 244 ? 4.992 -1.445 -8.086 1 98.94 244 VAL B CA 1
ATOM 4435 C C . VAL B 1 244 ? 4.816 -0.791 -9.453 1 98.94 244 VAL B C 1
ATOM 4437 O O . VAL B 1 244 ? 3.773 -0.946 -10.094 1 98.94 244 VAL B O 1
ATOM 4440 N N . HIS B 1 245 ? 5.844 -0.041 -9.883 1 98.94 245 HIS B N 1
ATOM 4441 C CA . HIS B 1 245 ? 5.844 0.543 -11.219 1 98.94 245 HIS B CA 1
ATOM 4442 C C . HIS B 1 245 ? 7.008 0.019 -12.055 1 98.94 245 HIS B C 1
ATOM 4444 O O . HIS B 1 245 ? 8.164 0.123 -11.641 1 98.94 245 HIS B O 1
ATOM 4450 N N . ILE B 1 246 ? 6.742 -0.504 -13.242 1 98.94 246 ILE B N 1
ATOM 4451 C CA . ILE B 1 246 ? 7.738 -0.929 -14.219 1 98.94 246 ILE B CA 1
ATOM 4452 C C . ILE B 1 246 ? 7.68 -0.022 -15.445 1 98.94 246 ILE B C 1
ATOM 4454 O O . ILE B 1 246 ? 6.707 -0.06 -16.203 1 98.94 246 ILE B O 1
ATOM 4458 N N . GLY B 1 247 ? 8.703 0.716 -15.68 1 98.81 247 GLY B N 1
ATOM 4459 C CA . GLY B 1 247 ? 8.742 1.646 -16.797 1 98.81 247 GLY B CA 1
ATOM 4460 C C . GLY B 1 247 ? 8.867 0.955 -18.141 1 98.81 247 GLY B C 1
ATOM 4461 O O . GLY B 1 247 ? 9.125 -0.249 -18.203 1 98.81 247 GLY B O 1
ATOM 4462 N N . HIS B 1 248 ? 8.672 1.751 -19.188 1 98.62 248 HIS B N 1
ATOM 4463 C CA . HIS B 1 248 ? 8.695 1.266 -20.562 1 98.62 248 HIS B CA 1
ATOM 4464 C C . HIS B 1 248 ? 10.062 0.697 -20.922 1 98.62 248 HIS B C 1
ATOM 4466 O O . HIS B 1 248 ? 11.094 1.293 -20.594 1 98.62 248 HIS B O 1
ATOM 4472 N N . GLY B 1 249 ? 10.008 -0.498 -21.547 1 98.69 249 GLY B N 1
ATOM 4473 C CA . GLY B 1 249 ? 11.219 -1.043 -22.141 1 98.69 249 GLY B CA 1
ATOM 4474 C C . GLY B 1 249 ? 12.078 -1.801 -21.141 1 98.69 249 GLY B C 1
ATOM 4475 O O . GLY B 1 249 ? 13.18 -2.244 -21.469 1 98.69 249 GLY B O 1
ATOM 4476 N N . CYS B 1 250 ? 11.656 -1.964 -19.906 1 98.88 250 CYS B N 1
ATOM 4477 C CA . CYS B 1 250 ? 12.414 -2.723 -18.922 1 98.88 250 CYS B CA 1
ATOM 4478 C C . CYS B 1 250 ? 12.469 -4.199 -19.281 1 98.88 250 CYS B C 1
ATOM 4480 O O . CYS B 1 250 ? 11.523 -4.738 -19.859 1 98.88 250 CYS B O 1
ATOM 4482 N N . LYS B 1 251 ? 13.586 -4.793 -18.984 1 98.88 251 LYS B N 1
ATOM 4483 C CA . LYS B 1 251 ? 13.797 -6.234 -19.109 1 98.88 251 LYS B CA 1
ATOM 4484 C C . LYS B 1 251 ? 14.156 -6.859 -17.766 1 98.88 251 LYS B C 1
ATOM 4486 O O . LYS B 1 251 ? 15.281 -6.707 -17.281 1 98.88 251 LYS B O 1
ATOM 4491 N N . ILE B 1 252 ? 13.266 -7.629 -17.219 1 98.88 252 ILE B N 1
ATOM 4492 C CA . ILE B 1 252 ? 13.43 -8.227 -15.906 1 98.88 252 ILE B CA 1
ATOM 4493 C C . ILE B 1 252 ? 13.586 -9.734 -16.031 1 98.88 252 ILE B C 1
ATOM 4495 O O . ILE B 1 252 ? 12.812 -10.383 -16.75 1 98.88 252 ILE B O 1
ATOM 4499 N N . GLY B 1 253 ? 14.531 -10.289 -15.383 1 98.44 253 GLY B N 1
ATOM 4500 C CA . GLY B 1 253 ? 14.812 -11.711 -15.445 1 98.44 253 GLY B CA 1
ATOM 4501 C C . GLY B 1 253 ? 13.805 -12.555 -14.688 1 98.44 253 GLY B C 1
ATOM 4502 O O . GLY B 1 253 ? 12.719 -12.078 -14.359 1 98.44 253 GLY B O 1
ATOM 4503 N N . SER B 1 254 ? 14.219 -13.867 -14.453 1 98.06 254 SER B N 1
ATOM 4504 C CA . SER B 1 254 ? 13.328 -14.844 -13.836 1 98.06 254 SER B CA 1
ATOM 4505 C C . SER B 1 254 ? 13.539 -14.914 -12.328 1 98.06 254 SER B C 1
ATOM 4507 O O . SER B 1 254 ? 14.641 -14.672 -11.836 1 98.06 254 SER B O 1
ATOM 4509 N N . GLY B 1 255 ? 12.422 -15.258 -11.68 1 97.62 255 GLY B N 1
ATOM 4510 C CA . GLY B 1 255 ? 12.508 -15.578 -10.266 1 97.62 255 GLY B CA 1
ATOM 4511 C C . GLY B 1 255 ? 12.836 -14.375 -9.398 1 97.62 255 GLY B C 1
ATOM 4512 O O . GLY B 1 255 ? 13.469 -14.508 -8.352 1 97.62 255 GLY B O 1
ATOM 4513 N N . CYS B 1 256 ? 12.531 -13.172 -9.828 1 98.38 256 CYS B N 1
ATOM 4514 C CA . CYS B 1 256 ? 12.758 -11.961 -9.047 1 98.38 256 CYS B CA 1
ATOM 4515 C C . CYS B 1 256 ? 11.609 -11.719 -8.07 1 98.38 256 CYS B C 1
ATOM 4517 O O . CYS B 1 256 ? 10.531 -12.305 -8.219 1 98.38 256 CYS B O 1
ATOM 4519 N N . ALA B 1 257 ? 11.93 -10.969 -7.047 1 98.62 257 ALA B N 1
ATOM 4520 C CA . ALA B 1 257 ? 10.93 -10.516 -6.086 1 98.62 257 ALA B CA 1
ATOM 4521 C C . ALA B 1 257 ? 11.062 -9.016 -5.824 1 98.62 257 ALA B C 1
ATOM 4523 O O . ALA B 1 257 ? 12.078 -8.562 -5.305 1 98.62 257 ALA B O 1
ATOM 4524 N N . PHE B 1 258 ? 10.008 -8.219 -6.145 1 98.88 258 PHE B N 1
ATOM 4525 C CA . PHE B 1 258 ? 9.961 -6.781 -5.883 1 98.88 258 PHE B CA 1
ATOM 4526 C C . PHE B 1 258 ? 8.906 -6.461 -4.828 1 98.88 258 PHE B C 1
ATOM 4528 O O . PHE B 1 258 ? 7.715 -6.703 -5.039 1 98.88 258 PHE B O 1
ATOM 4535 N N . ALA B 1 259 ? 9.352 -5.914 -3.719 1 98.69 259 ALA B N 1
ATOM 4536 C CA . ALA B 1 259 ? 8.43 -5.547 -2.646 1 98.69 259 ALA B CA 1
ATOM 4537 C C . ALA B 1 259 ? 7.637 -4.297 -3.01 1 98.69 259 ALA B C 1
ATOM 4539 O O . ALA B 1 259 ? 7.832 -3.719 -4.082 1 98.69 259 ALA B O 1
ATOM 4540 N N . ALA B 1 260 ? 6.723 -3.965 -2.111 1 98.81 260 ALA B N 1
ATOM 4541 C CA . ALA B 1 260 ? 5.742 -2.92 -2.402 1 98.81 260 ALA B CA 1
ATOM 4542 C C . ALA B 1 260 ? 6.434 -1.59 -2.691 1 98.81 260 ALA B C 1
ATOM 4544 O O . ALA B 1 260 ? 7.426 -1.245 -2.051 1 98.81 260 ALA B O 1
ATOM 4545 N N . GLN B 1 261 ? 5.805 -0.794 -3.689 1 98.81 261 GLN B N 1
ATOM 4546 C CA . GLN B 1 261 ? 6.141 0.592 -4 1 98.81 261 GLN B CA 1
ATOM 4547 C C . GLN B 1 261 ? 7.539 0.698 -4.605 1 98.81 261 GLN B C 1
ATOM 4549 O O . GLN B 1 261 ? 8.148 1.77 -4.594 1 98.81 261 GLN B O 1
ATOM 4554 N N . VAL B 1 262 ? 8.117 -0.393 -5.148 1 98.88 262 VAL B N 1
ATOM 4555 C CA . VAL B 1 262 ? 9.312 -0.347 -5.992 1 98.88 262 VAL B CA 1
ATOM 4556 C C . VAL B 1 262 ? 8.984 0.359 -7.309 1 98.88 262 VAL B C 1
ATOM 4558 O O . VAL B 1 262 ? 7.891 0.194 -7.852 1 98.88 262 VAL B O 1
ATOM 4561 N N . GLY B 1 263 ? 9.977 1.157 -7.805 1 98.81 263 GLY B N 1
ATOM 4562 C CA . GLY B 1 263 ? 9.797 1.838 -9.078 1 98.81 263 GLY B CA 1
ATOM 4563 C C . GLY B 1 263 ? 11.016 1.747 -9.977 1 98.81 263 GLY B C 1
ATOM 4564 O O . GLY B 1 263 ? 12.117 2.123 -9.586 1 98.81 263 GLY B O 1
ATOM 4565 N N . LEU B 1 264 ? 10.805 1.314 -11.203 1 98.88 264 LEU B N 1
ATOM 4566 C CA . LEU B 1 264 ? 11.852 1.289 -12.227 1 98.88 264 LEU B CA 1
ATOM 4567 C C . LEU B 1 264 ? 11.578 2.332 -13.305 1 98.88 264 LEU B C 1
ATOM 4569 O O . LEU B 1 264 ? 10.5 2.355 -13.891 1 98.88 264 LEU B O 1
ATOM 4573 N N . ALA B 1 265 ? 12.586 3.141 -13.547 1 98.44 265 ALA B N 1
ATOM 4574 C CA . ALA B 1 265 ? 12.5 4.02 -14.711 1 98.44 265 ALA B CA 1
ATOM 4575 C C . ALA B 1 265 ? 12.602 3.221 -16 1 98.44 265 ALA B C 1
ATOM 4577 O O . ALA B 1 265 ? 12.695 1.99 -15.984 1 98.44 265 ALA B O 1
ATOM 4578 N N . GLY B 1 266 ? 12.539 3.914 -17.109 1 98.12 266 GLY B N 1
ATOM 4579 C CA . GLY B 1 266 ? 12.516 3.258 -18.406 1 98.12 266 GLY B CA 1
ATOM 4580 C C . GLY B 1 266 ? 13.812 2.543 -18.734 1 98.12 266 GLY B C 1
ATOM 4581 O O . GLY B 1 266 ? 14.898 3.027 -18.406 1 98.12 266 GLY B O 1
ATOM 4582 N N . GLY B 1 267 ? 13.734 1.41 -19.359 1 98.25 267 GLY B N 1
ATOM 4583 C CA . GLY B 1 267 ? 14.875 0.753 -19.984 1 98.25 267 GLY B CA 1
ATOM 4584 C C . GLY B 1 267 ? 15.781 0.064 -18.984 1 98.25 267 GLY B C 1
ATOM 4585 O O . GLY B 1 267 ? 16.938 -0.24 -19.297 1 98.25 267 GLY B O 1
ATOM 4586 N N . VAL B 1 268 ? 15.359 -0.162 -17.766 1 98.69 268 VAL B N 1
ATOM 4587 C CA . VAL B 1 268 ? 16.141 -0.853 -16.75 1 98.69 268 VAL B CA 1
ATOM 4588 C C . VAL B 1 268 ? 16.266 -2.332 -17.109 1 98.69 268 VAL B C 1
ATOM 4590 O O . VAL B 1 268 ? 15.312 -2.943 -17.578 1 98.69 268 VAL B O 1
ATOM 4593 N N . THR B 1 269 ? 17.469 -2.861 -16.891 1 98.88 269 THR B N 1
ATOM 4594 C CA . THR B 1 269 ? 17.688 -4.297 -17.047 1 98.88 269 THR B CA 1
ATOM 4595 C C . THR B 1 269 ? 17.984 -4.957 -15.711 1 98.88 269 THR B C 1
ATOM 4597 O O . THR B 1 269 ? 18.922 -4.57 -15.016 1 98.88 269 THR B O 1
ATOM 4600 N N . VAL B 1 270 ? 17.219 -5.965 -15.383 1 98.88 270 VAL B N 1
ATOM 4601 C CA . VAL B 1 270 ? 17.375 -6.695 -14.125 1 98.88 270 VAL B CA 1
ATOM 4602 C C . VAL B 1 270 ? 17.656 -8.172 -14.414 1 98.88 270 VAL B C 1
ATOM 4604 O O . VAL B 1 270 ? 16.922 -8.812 -15.164 1 98.88 270 VAL B O 1
ATOM 4607 N N . GLY B 1 271 ? 18.719 -8.703 -13.836 1 98.62 271 GLY B N 1
ATOM 4608 C CA . GLY B 1 271 ? 19.047 -10.109 -14 1 98.62 271 GLY B CA 1
ATOM 4609 C C . GLY B 1 271 ? 18.109 -11.047 -13.266 1 98.62 271 GLY B C 1
ATOM 4610 O O . GLY B 1 271 ? 17.016 -10.641 -12.875 1 98.62 271 GLY B O 1
ATOM 4611 N N . ASP B 1 272 ? 18.562 -12.344 -13.125 1 97.88 272 ASP B N 1
ATOM 4612 C CA . ASP B 1 272 ? 17.734 -13.375 -12.492 1 97.88 272 ASP B CA 1
ATOM 4613 C C . ASP B 1 272 ? 17.891 -13.328 -10.969 1 97.88 272 ASP B C 1
ATOM 4615 O O . ASP B 1 272 ? 18.953 -12.969 -10.453 1 97.88 272 ASP B O 1
ATOM 4619 N N . ARG B 1 273 ? 16.734 -13.68 -10.273 1 97.19 273 ARG B N 1
ATOM 4620 C CA . ARG B 1 273 ? 16.734 -13.906 -8.828 1 97.19 273 ARG B CA 1
ATOM 4621 C C . ARG B 1 273 ? 17.172 -12.648 -8.078 1 97.19 273 ARG B C 1
ATOM 4623 O O . ARG B 1 273 ? 17.953 -12.734 -7.133 1 97.19 273 ARG B O 1
ATOM 4630 N N . VAL B 1 274 ? 16.797 -11.508 -8.562 1 98.38 274 VAL B N 1
ATOM 4631 C CA . VAL B 1 274 ? 17.062 -10.234 -7.906 1 98.38 274 VAL B CA 1
ATOM 4632 C C . VAL B 1 274 ? 15.961 -9.93 -6.898 1 98.38 274 VAL B C 1
ATOM 4634 O O . VAL B 1 274 ? 14.781 -10.203 -7.152 1 98.38 274 VAL B O 1
ATOM 4637 N N . ILE B 1 275 ? 16.391 -9.359 -5.746 1 98.44 275 ILE B N 1
ATOM 4638 C CA . ILE B 1 275 ? 15.438 -8.945 -4.723 1 98.44 275 ILE B CA 1
ATOM 4639 C C . ILE B 1 275 ? 15.523 -7.438 -4.516 1 98.44 275 ILE B C 1
ATOM 4641 O O . ILE B 1 275 ? 16.594 -6.914 -4.168 1 98.44 275 ILE B O 1
ATOM 4645 N N . LEU B 1 276 ? 14.422 -6.727 -4.738 1 98.75 276 LEU B N 1
ATOM 4646 C CA . LEU B 1 276 ? 14.312 -5.305 -4.434 1 98.75 276 LEU B CA 1
ATOM 4647 C C . LEU B 1 276 ? 13.344 -5.078 -3.27 1 98.75 276 LEU B C 1
ATOM 4649 O O . LEU B 1 276 ? 12.148 -5.336 -3.393 1 98.75 276 LEU B O 1
ATOM 4653 N N . ALA B 1 277 ? 13.883 -4.539 -2.168 1 98.44 277 ALA B N 1
ATOM 4654 C CA . ALA B 1 277 ? 13.055 -4.297 -0.988 1 98.44 277 ALA B CA 1
ATOM 4655 C C . ALA B 1 277 ? 12.18 -3.061 -1.177 1 98.44 277 ALA B C 1
ATOM 4657 O O . ALA B 1 277 ? 12.18 -2.453 -2.25 1 98.44 277 ALA B O 1
ATOM 4658 N N . GLY B 1 278 ? 11.383 -2.814 -0.165 1 98.31 278 GLY B N 1
ATOM 4659 C CA . GLY B 1 278 ? 10.328 -1.817 -0.281 1 98.31 278 GLY B CA 1
ATOM 4660 C C . GLY B 1 278 ? 10.844 -0.45 -0.688 1 98.31 278 GLY B C 1
ATOM 4661 O O . GLY B 1 278 ? 11.867 0.013 -0.176 1 98.31 278 GLY B O 1
ATOM 4662 N N . GLN B 1 279 ? 10.117 0.229 -1.607 1 98.5 279 GLN B N 1
ATOM 4663 C CA . GLN B 1 279 ? 10.312 1.623 -1.99 1 98.5 279 GLN B CA 1
ATOM 4664 C C . GLN B 1 279 ? 11.672 1.826 -2.646 1 98.5 279 GLN B C 1
ATOM 4666 O O . GLN B 1 279 ? 12.219 2.934 -2.635 1 98.5 279 GLN B O 1
ATOM 4671 N N . VAL B 1 280 ? 12.305 0.809 -3.195 1 98.69 280 VAL B N 1
ATOM 4672 C CA . VAL B 1 280 ? 13.523 0.949 -3.98 1 98.69 280 VAL B CA 1
ATOM 4673 C C . VAL B 1 280 ? 13.211 1.649 -5.301 1 98.69 280 VAL B C 1
ATOM 4675 O O . VAL B 1 280 ? 12.172 1.394 -5.918 1 98.69 280 VAL B O 1
ATOM 4678 N N . GLY B 1 281 ? 14.109 2.525 -5.727 1 98.69 281 GLY B N 1
ATOM 4679 C CA . GLY B 1 281 ? 14.039 3.188 -7.02 1 98.69 281 GLY B CA 1
ATOM 4680 C C . GLY B 1 281 ? 15.25 2.938 -7.895 1 98.69 281 GLY B C 1
ATOM 4681 O O . GLY B 1 281 ? 16.375 2.922 -7.402 1 98.69 281 GLY B O 1
ATOM 4682 N N . ILE B 1 282 ? 15.008 2.725 -9.156 1 98.62 282 ILE B N 1
ATOM 4683 C CA . ILE B 1 282 ? 16.109 2.477 -10.078 1 98.62 282 ILE B CA 1
ATOM 4684 C C . ILE B 1 282 ? 16.047 3.467 -11.234 1 98.62 282 ILE B C 1
ATOM 4686 O O . ILE B 1 282 ? 15 3.625 -11.867 1 98.62 282 ILE B O 1
ATOM 4690 N N . ALA B 1 283 ? 17.188 4.035 -11.531 1 98.12 283 ALA B N 1
ATOM 4691 C CA . ALA B 1 283 ? 17.266 5.07 -12.555 1 98.12 283 ALA B CA 1
ATOM 4692 C C . ALA B 1 283 ? 17.25 4.461 -13.961 1 98.12 283 ALA B C 1
ATOM 4694 O O . ALA B 1 283 ? 17.516 3.271 -14.125 1 98.12 283 ALA B O 1
ATOM 4695 N N . ASN B 1 284 ? 17 5.32 -14.922 1 97.38 284 ASN B N 1
ATOM 4696 C CA . ASN B 1 284 ? 16.844 4.961 -16.328 1 97.38 284 ASN B CA 1
ATOM 4697 C C . ASN B 1 284 ? 18.047 4.176 -16.844 1 97.38 284 ASN B C 1
ATOM 4699 O O . ASN B 1 284 ? 19.188 4.566 -16.625 1 97.38 284 ASN B O 1
ATOM 4703 N N . GLN B 1 285 ? 17.812 3.043 -17.438 1 97.06 285 GLN B N 1
ATOM 4704 C CA . GLN B 1 285 ? 18.766 2.252 -18.219 1 97.06 285 GLN B CA 1
ATOM 4705 C C . GLN B 1 285 ? 19.797 1.585 -17.312 1 97.06 285 GLN B C 1
ATOM 4707 O O . GLN B 1 285 ? 20.75 0.969 -17.812 1 97.06 285 GLN B O 1
ATOM 4712 N N . ALA B 1 286 ? 19.641 1.651 -16.016 1 98.12 286 ALA B N 1
ATOM 4713 C CA . ALA B 1 286 ? 20.562 0.973 -15.109 1 98.12 286 ALA B CA 1
ATOM 4714 C C . ALA B 1 286 ? 20.469 -0.542 -15.258 1 98.12 286 ALA B C 1
ATOM 4716 O O . ALA B 1 286 ? 19.422 -1.07 -15.641 1 98.12 286 ALA B O 1
ATOM 4717 N N . LYS B 1 287 ? 21.625 -1.178 -14.961 1 98.69 287 LYS B N 1
ATOM 4718 C CA . LYS B 1 287 ? 21.703 -2.635 -15.031 1 98.69 287 LYS B CA 1
ATOM 4719 C C . LYS B 1 287 ? 21.922 -3.242 -13.648 1 98.69 287 LYS B C 1
ATOM 4721 O O . LYS B 1 287 ? 22.859 -2.885 -12.953 1 98.69 287 LYS B O 1
ATOM 4726 N N . ILE B 1 288 ? 21.047 -4.176 -13.273 1 98.88 288 ILE B N 1
ATOM 4727 C CA . ILE B 1 288 ? 21.141 -4.883 -12 1 98.88 288 ILE B CA 1
ATOM 4728 C C . ILE B 1 288 ? 21.531 -6.336 -12.242 1 98.88 288 ILE B C 1
ATOM 4730 O O . ILE B 1 288 ? 20.828 -7.074 -12.93 1 98.88 288 ILE B O 1
ATOM 4734 N N . GLY B 1 289 ? 22.594 -6.805 -11.656 1 98.62 289 GLY B N 1
ATOM 4735 C CA . GLY B 1 289 ? 23.141 -8.133 -11.906 1 98.62 289 GLY B CA 1
ATOM 4736 C C . GLY B 1 289 ? 22.359 -9.234 -11.211 1 98.62 289 GLY B C 1
ATOM 4737 O O . GLY B 1 289 ? 21.641 -8.977 -10.25 1 98.62 289 GLY B O 1
ATOM 4738 N N . ASN B 1 290 ? 22.656 -10.484 -11.703 1 98.31 290 ASN B N 1
ATOM 4739 C CA . ASN B 1 290 ? 21.984 -11.656 -11.148 1 98.31 290 ASN B CA 1
ATOM 4740 C C . ASN B 1 290 ? 22.188 -11.758 -9.641 1 98.31 290 ASN B C 1
ATOM 4742 O O . ASN B 1 290 ? 23.281 -11.531 -9.141 1 98.31 290 ASN B O 1
ATOM 4746 N N . GLY B 1 291 ? 21.078 -12 -8.961 1 97.31 291 GLY B N 1
ATOM 4747 C CA . GLY B 1 291 ? 21.188 -12.328 -7.547 1 97.31 291 GLY B CA 1
ATOM 4748 C C . GLY B 1 291 ? 21.453 -11.117 -6.672 1 97.31 291 GLY B C 1
ATOM 4749 O O . GLY B 1 291 ? 21.688 -11.25 -5.469 1 97.31 291 GLY B O 1
ATOM 4750 N N . ALA B 1 292 ? 21.438 -9.938 -7.18 1 98.56 292 ALA B N 1
ATOM 4751 C CA . ALA B 1 292 ? 21.641 -8.727 -6.395 1 98.56 292 ALA B CA 1
ATOM 4752 C C . ALA B 1 292 ? 20.469 -8.477 -5.449 1 98.56 292 ALA B C 1
ATOM 4754 O O . ALA B 1 292 ? 19.359 -8.922 -5.707 1 98.56 292 ALA B O 1
ATOM 4755 N N . ILE B 1 293 ? 20.828 -7.797 -4.332 1 98.56 293 ILE B N 1
ATOM 4756 C CA . ILE B 1 293 ? 19.812 -7.391 -3.361 1 98.56 293 ILE B CA 1
ATOM 4757 C C . ILE B 1 293 ? 19.922 -5.891 -3.09 1 98.56 293 ILE B C 1
ATOM 4759 O O . ILE B 1 293 ? 21.016 -5.391 -2.803 1 98.56 293 ILE B O 1
ATOM 4763 N N . ALA B 1 294 ? 18.859 -5.148 -3.229 1 98.75 294 ALA B N 1
ATOM 4764 C CA . ALA B 1 294 ? 18.781 -3.762 -2.783 1 98.75 294 ALA B CA 1
ATOM 4765 C C . ALA B 1 294 ? 17.875 -3.627 -1.564 1 98.75 294 ALA B C 1
ATOM 4767 O O . ALA B 1 294 ? 16.703 -4.02 -1.608 1 98.75 294 ALA B O 1
ATOM 4768 N N . THR B 1 295 ? 18.406 -3.043 -0.512 1 97.44 295 THR B N 1
ATOM 4769 C CA . THR B 1 295 ? 17.609 -2.916 0.7 1 97.44 295 THR B CA 1
ATOM 4770 C C . THR B 1 295 ? 16.641 -1.742 0.588 1 97.44 295 THR B C 1
ATOM 4772 O O . THR B 1 295 ? 16.688 -0.975 -0.375 1 97.44 295 THR B O 1
ATOM 4775 N N . ALA B 1 296 ? 15.789 -1.649 1.566 1 97.25 296 ALA B N 1
ATOM 4776 C CA . ALA B 1 296 ? 14.648 -0.74 1.508 1 97.25 296 ALA B CA 1
ATOM 4777 C C . ALA B 1 296 ? 15.102 0.695 1.257 1 97.25 296 ALA B C 1
ATOM 4779 O O . ALA B 1 296 ? 16.094 1.146 1.824 1 97.25 296 ALA B O 1
ATOM 4780 N N . GLN B 1 297 ? 14.328 1.405 0.376 1 97.06 297 GLN B N 1
ATOM 4781 C CA . GLN B 1 297 ? 14.453 2.824 0.063 1 97.06 297 GLN B CA 1
ATOM 4782 C C . GLN B 1 297 ? 15.781 3.123 -0.622 1 97.06 297 GLN B C 1
ATOM 4784 O O . GLN B 1 297 ? 16.203 4.281 -0.705 1 97.06 297 GLN B O 1
ATOM 4789 N N . ALA B 1 298 ? 16.5 2.113 -1.088 1 97.69 298 ALA B N 1
ATOM 4790 C CA . ALA B 1 298 ? 17.719 2.363 -1.846 1 97.69 298 ALA B CA 1
ATOM 4791 C C . ALA B 1 298 ? 17.422 3.055 -3.17 1 97.69 298 ALA B C 1
ATOM 4793 O O . ALA B 1 298 ? 16.438 2.717 -3.842 1 97.69 298 ALA B O 1
ATOM 4794 N N . GLY B 1 299 ? 18.219 4.062 -3.494 1 98.12 299 GLY B N 1
ATOM 4795 C CA . GLY B 1 299 ? 18.172 4.715 -4.793 1 98.12 299 GLY B CA 1
ATOM 4796 C C . GLY B 1 299 ? 19.344 4.34 -5.684 1 98.12 299 GLY B C 1
ATOM 4797 O O . GLY B 1 299 ? 20.484 4.723 -5.418 1 98.12 299 GLY B O 1
ATOM 4798 N N . ILE B 1 300 ? 19.094 3.684 -6.77 1 98.06 300 ILE B N 1
ATOM 4799 C CA . ILE B 1 300 ? 20.156 3.141 -7.617 1 98.06 300 ILE B CA 1
ATOM 4800 C C . ILE B 1 300 ? 20.297 3.988 -8.883 1 98.06 300 ILE B C 1
ATOM 4802 O O . ILE B 1 300 ? 19.391 4.004 -9.727 1 98.06 300 ILE B O 1
ATOM 4806 N N . HIS B 1 301 ? 21.422 4.562 -9.023 1 96.94 301 HIS B N 1
ATOM 4807 C CA . HIS B 1 301 ? 21.656 5.473 -10.141 1 96.94 301 HIS B CA 1
ATOM 4808 C C . HIS B 1 301 ? 22.625 4.859 -11.156 1 96.94 301 HIS B C 1
ATOM 4810 O O . HIS B 1 301 ? 22.812 5.402 -12.242 1 96.94 301 HIS B O 1
ATOM 4816 N N . SER B 1 302 ? 23.281 3.805 -10.734 1 96 302 SER B N 1
ATOM 4817 C CA . SER B 1 302 ? 24.266 3.15 -11.602 1 96 302 SER B CA 1
ATOM 4818 C C . SER B 1 302 ? 24.125 1.633 -11.531 1 96 302 SER B C 1
ATOM 4820 O O . SER B 1 302 ? 23.297 1.108 -10.789 1 96 302 SER B O 1
ATOM 4822 N N . ASP B 1 303 ? 24.953 0.945 -12.359 1 97.75 303 ASP B N 1
ATOM 4823 C CA . ASP B 1 303 ? 24.859 -0.508 -12.453 1 97.75 303 ASP B CA 1
ATOM 4824 C C . ASP B 1 303 ? 25.234 -1.173 -11.125 1 97.75 303 ASP B C 1
ATOM 4826 O O . ASP B 1 303 ? 26.078 -0.667 -10.391 1 97.75 303 ASP B O 1
ATOM 4830 N N . VAL B 1 304 ? 24.609 -2.297 -10.867 1 98.19 304 VAL B N 1
ATOM 4831 C CA . VAL B 1 304 ? 24.875 -3.109 -9.688 1 98.19 304 VAL B CA 1
ATOM 4832 C C . VAL B 1 304 ? 25.406 -4.477 -10.109 1 98.19 304 VAL B C 1
ATOM 4834 O O . VAL B 1 304 ? 24.812 -5.148 -10.953 1 98.19 304 VAL B O 1
ATOM 4837 N N . LYS B 1 305 ? 26.547 -4.902 -9.523 1 97.44 305 LYS B N 1
ATOM 4838 C CA . LYS B 1 305 ? 27.172 -6.168 -9.875 1 97.44 305 LYS B CA 1
ATOM 4839 C C . LYS B 1 305 ? 26.344 -7.355 -9.406 1 97.44 305 LYS B C 1
ATOM 4841 O O . LYS B 1 305 ? 25.578 -7.246 -8.445 1 97.44 305 LYS B O 1
ATOM 4846 N N . PRO B 1 306 ? 26.516 -8.539 -10.078 1 97.88 306 PRO B N 1
ATOM 4847 C CA . PRO B 1 306 ? 25.828 -9.742 -9.625 1 97.88 306 PRO B CA 1
ATOM 4848 C C . PRO B 1 306 ? 26.156 -10.094 -8.172 1 97.88 306 PRO B C 1
ATOM 4850 O O . PRO B 1 306 ? 27.312 -9.992 -7.746 1 97.88 306 PRO B O 1
ATOM 4853 N N . GLY B 1 307 ? 25.109 -10.375 -7.469 1 97 307 GLY B N 1
ATOM 4854 C CA . GLY B 1 307 ? 25.281 -10.859 -6.109 1 97 307 GLY B CA 1
ATOM 4855 C C . GLY B 1 307 ? 25.531 -9.75 -5.102 1 97 307 GLY B C 1
ATOM 4856 O O . GLY B 1 307 ? 25.594 -10.008 -3.898 1 97 307 GLY B O 1
ATOM 4857 N N . ALA B 1 308 ? 25.609 -8.523 -5.527 1 97.25 308 ALA B N 1
ATOM 4858 C CA . ALA B 1 308 ? 25.906 -7.41 -4.629 1 97.25 308 ALA B CA 1
ATOM 4859 C C . ALA B 1 308 ? 24.688 -7.074 -3.762 1 97.25 308 ALA B C 1
ATOM 4861 O O . ALA B 1 308 ? 23.547 -7.242 -4.191 1 97.25 308 ALA B O 1
ATOM 4862 N N . ILE B 1 309 ? 25.016 -6.668 -2.559 1 98 309 ILE B N 1
ATOM 4863 C CA . ILE B 1 309 ? 24 -6.09 -1.684 1 98 309 ILE B CA 1
ATOM 4864 C C . ILE B 1 309 ? 24.234 -4.59 -1.537 1 98 309 ILE B C 1
ATOM 4866 O O . ILE B 1 309 ? 25.297 -4.164 -1.077 1 98 309 ILE B O 1
ATOM 4870 N N . VAL B 1 310 ? 23.188 -3.76 -1.889 1 97.88 310 VAL B N 1
ATOM 4871 C CA . VAL B 1 310 ? 23.375 -2.312 -1.885 1 97.88 310 VAL B CA 1
ATOM 4872 C C . VAL B 1 310 ? 22.297 -1.658 -1.024 1 97.88 310 VAL B C 1
ATOM 4874 O O . VAL B 1 310 ? 21.203 -2.211 -0.858 1 97.88 310 VAL B O 1
ATOM 4877 N N . SER B 1 311 ? 22.625 -0.493 -0.491 1 96.81 311 SER B N 1
ATOM 4878 C CA . SER B 1 311 ? 21.75 0.257 0.402 1 96.81 311 SER B CA 1
ATOM 4879 C C . SER B 1 311 ? 21.938 1.76 0.225 1 96.81 311 SER B C 1
ATOM 4881 O O . SER B 1 311 ? 22.922 2.203 -0.377 1 96.81 311 SER B O 1
ATOM 4883 N N . ASP B 1 312 ? 20.891 2.604 0.718 1 93.81 312 ASP B N 1
ATOM 4884 C CA . ASP B 1 312 ? 20.969 4.059 0.807 1 93.81 312 ASP B CA 1
ATOM 4885 C C . ASP B 1 312 ? 20.562 4.715 -0.507 1 93.81 312 ASP B C 1
ATOM 4887 O O . ASP B 1 312 ? 20.172 4.027 -1.458 1 93.81 312 ASP B O 1
ATOM 4891 N N . SER B 1 313 ? 20.547 6.141 -0.429 1 93.19 313 SER B N 1
ATOM 4892 C CA . SER B 1 313 ? 20.344 6.992 -1.597 1 93.19 313 SER B CA 1
ATOM 4893 C C . SER B 1 313 ? 21.297 8.188 -1.585 1 93.19 313 SER B C 1
ATOM 4895 O O . SER B 1 313 ? 21.156 9.094 -0.761 1 93.19 313 SER B O 1
ATOM 4897 N N . PRO B 1 314 ? 22.219 8.164 -2.502 1 94.44 314 PRO B N 1
ATOM 4898 C CA . PRO B 1 314 ? 22.516 7.184 -3.545 1 94.44 314 PRO B CA 1
ATOM 4899 C C . PRO B 1 314 ? 23.016 5.859 -2.98 1 94.44 314 PRO B C 1
ATOM 4901 O O . PRO B 1 314 ? 23.672 5.84 -1.928 1 94.44 314 PRO B O 1
ATOM 4904 N N . ALA B 1 315 ? 22.906 4.785 -3.801 1 95.38 315 ALA B N 1
ATOM 4905 C CA . ALA B 1 315 ? 23.219 3.436 -3.336 1 95.38 315 ALA B CA 1
ATOM 4906 C C . ALA B 1 315 ? 24.719 3.23 -3.184 1 95.38 315 ALA B C 1
ATOM 4908 O O . ALA B 1 315 ? 25.5 3.658 -4.035 1 95.38 315 ALA B O 1
ATOM 4909 N N . ILE B 1 316 ? 25.062 2.535 -2.146 1 94.5 316 ILE B N 1
ATOM 4910 C CA . ILE B 1 316 ? 26.422 2.113 -1.863 1 94.5 316 ILE B CA 1
ATOM 4911 C C . ILE B 1 316 ? 26.422 0.671 -1.361 1 94.5 316 ILE B C 1
ATOM 4913 O O . ILE B 1 316 ? 25.375 0.093 -1.11 1 94.5 316 ILE B O 1
ATOM 4917 N N . ASP B 1 317 ? 27.641 0.158 -1.313 1 95.38 317 ASP B N 1
ATOM 4918 C CA . ASP B 1 317 ? 27.766 -1.187 -0.763 1 95.38 317 ASP B CA 1
ATOM 4919 C C . ASP B 1 317 ? 27.188 -1.266 0.645 1 95.38 317 ASP B C 1
ATOM 4921 O O . ASP B 1 317 ? 27.391 -0.359 1.457 1 95.38 317 ASP B O 1
ATOM 4925 N N . ASN B 1 318 ? 26.594 -2.332 0.956 1 95.44 318 ASN B N 1
ATOM 4926 C CA . ASN B 1 318 ? 25.875 -2.455 2.219 1 95.44 318 ASN B CA 1
ATOM 4927 C C . ASN B 1 318 ? 26.828 -2.35 3.414 1 95.44 318 ASN B C 1
ATOM 4929 O O . ASN B 1 318 ? 26.469 -1.761 4.438 1 95.44 318 ASN B O 1
ATOM 4933 N N . LYS B 1 319 ? 28 -2.963 3.312 1 94.19 319 LYS B N 1
ATOM 4934 C CA . LYS B 1 319 ? 28.953 -2.896 4.414 1 94.19 319 LYS B CA 1
ATOM 4935 C C . LYS B 1 319 ? 29.359 -1.454 4.711 1 94.19 319 LYS B C 1
ATOM 4937 O O . LYS B 1 319 ? 29.438 -1.049 5.871 1 94.19 319 LYS B O 1
ATOM 4942 N N . LEU B 1 320 ? 29.562 -0.765 3.707 1 94.44 320 LEU B N 1
ATOM 4943 C CA . LEU B 1 320 ? 29.891 0.648 3.854 1 94.44 320 LEU B CA 1
ATOM 4944 C C . LEU B 1 320 ? 28.719 1.426 4.434 1 94.44 320 LEU B C 1
ATOM 4946 O O . LEU B 1 320 ? 28.906 2.289 5.297 1 94.44 320 LEU B O 1
ATOM 4950 N N . TYR B 1 321 ? 27.594 1.14 3.979 1 94.44 321 TYR B N 1
ATOM 4951 C CA . TYR B 1 321 ? 26.375 1.765 4.484 1 94.44 321 TYR B CA 1
ATOM 4952 C C . TYR B 1 321 ? 26.25 1.581 5.992 1 94.44 321 TYR B C 1
ATOM 4954 O O . TYR B 1 321 ? 25.969 2.535 6.719 1 94.44 321 TYR B O 1
ATOM 4962 N N . LEU B 1 322 ? 26.469 0.406 6.469 1 93 322 LEU B N 1
ATOM 4963 C CA . LEU B 1 322 ? 26.359 0.114 7.895 1 93 322 LEU B CA 1
ATOM 4964 C C . LEU B 1 322 ? 27.391 0.914 8.688 1 93 322 LEU B C 1
ATOM 4966 O O . LEU B 1 322 ? 27.078 1.439 9.766 1 93 322 LEU B O 1
ATOM 4970 N N . LYS B 1 323 ? 28.578 1.052 8.164 1 92.88 323 LYS B N 1
ATOM 4971 C CA . LYS B 1 323 ? 29.625 1.852 8.805 1 92.88 323 LYS B CA 1
ATOM 4972 C C . LYS B 1 323 ? 29.219 3.324 8.859 1 92.88 323 LYS B C 1
ATOM 4974 O O . LYS B 1 323 ? 29.359 3.969 9.898 1 92.88 323 LYS B O 1
ATOM 4979 N N . ASN B 1 324 ? 28.734 3.834 7.809 1 92.12 324 ASN B N 1
ATOM 4980 C CA . ASN B 1 324 ? 28.297 5.227 7.734 1 92.12 324 ASN B CA 1
ATOM 4981 C C . ASN B 1 324 ? 27.156 5.512 8.703 1 92.12 324 ASN B C 1
ATOM 4983 O O . ASN B 1 324 ? 27.125 6.566 9.344 1 92.12 324 ASN B O 1
ATOM 4987 N N . SER B 1 325 ? 26.312 4.605 8.797 1 90.88 325 SER B N 1
ATOM 4988 C CA . SER B 1 325 ? 25.156 4.773 9.672 1 90.88 325 SER B CA 1
ATOM 4989 C C . SER B 1 325 ? 25.578 4.891 11.133 1 90.88 325 SER B C 1
ATOM 4991 O O . SER B 1 325 ? 25.016 5.684 11.891 1 90.88 325 SER B O 1
ATOM 4993 N N . ALA B 1 326 ? 26.547 4.16 11.5 1 90.5 326 ALA B N 1
ATOM 4994 C CA . ALA B 1 326 ? 27.062 4.219 12.859 1 90.5 326 ALA B CA 1
ATOM 4995 C C . ALA B 1 326 ? 27.734 5.559 13.141 1 90.5 326 ALA B C 1
ATOM 4997 O O . ALA B 1 326 ? 27.578 6.129 14.219 1 90.5 326 ALA B O 1
ATOM 4998 N N . ILE B 1 327 ? 28.438 6.082 12.148 1 90.81 327 ILE B N 1
ATOM 4999 C CA . ILE B 1 327 ? 29.172 7.332 12.297 1 90.81 327 ILE B CA 1
ATOM 5000 C C . ILE B 1 327 ? 28.203 8.5 12.336 1 90.81 327 ILE B C 1
ATOM 5002 O O . ILE B 1 327 ? 28.422 9.484 13.055 1 90.81 327 ILE B O 1
ATOM 5006 N N . ARG B 1 328 ? 27.188 8.391 11.625 1 90.25 328 ARG B N 1
ATOM 5007 C CA . ARG B 1 328 ? 26.188 9.453 11.555 1 90.25 328 ARG B CA 1
ATOM 5008 C C . ARG B 1 328 ? 25.656 9.789 12.938 1 90.25 328 ARG B C 1
ATOM 5010 O O . ARG B 1 328 ? 25.359 10.953 13.227 1 90.25 328 ARG B O 1
ATOM 5017 N N . LYS B 1 329 ? 25.609 8.891 13.805 1 90.5 329 LYS B N 1
ATOM 5018 C CA . LYS B 1 329 ? 25.109 9.109 15.156 1 90.5 329 LYS B CA 1
ATOM 5019 C C . LYS B 1 329 ? 26.109 9.898 16 1 90.5 329 LYS B C 1
ATOM 5021 O O . LYS B 1 329 ? 25.75 10.469 17.031 1 90.5 329 LYS B O 1
ATOM 5026 N N . ARG B 1 330 ? 27.312 9.977 15.523 1 93 330 ARG B N 1
ATOM 5027 C CA . ARG B 1 330 ? 28.391 10.617 16.281 1 93 330 ARG B CA 1
ATOM 5028 C C . ARG B 1 330 ? 28.828 11.922 15.617 1 93 330 ARG B C 1
ATOM 5030 O O . ARG B 1 330 ? 29.812 12.539 16.031 1 93 330 ARG B O 1
ATOM 5037 N N . LEU B 1 331 ? 28.156 12.273 14.688 1 93 331 LEU B N 1
ATOM 5038 C CA . LEU B 1 331 ? 28.578 13.422 13.891 1 93 331 LEU B CA 1
ATOM 5039 C C . LEU B 1 331 ? 28.688 14.672 14.75 1 93 331 LEU B C 1
ATOM 5041 O O . LEU B 1 331 ? 29.656 15.43 14.625 1 93 331 LEU B O 1
ATOM 5045 N N . PRO B 1 332 ? 27.75 14.883 15.641 1 93.38 332 PRO B N 1
ATOM 5046 C CA . PRO B 1 332 ? 27.906 16.078 16.484 1 93.38 332 PRO B CA 1
ATOM 5047 C C . PRO B 1 332 ? 29.172 16.031 17.344 1 93.38 332 PRO B C 1
ATOM 5049 O O . PRO B 1 332 ? 29.844 17.047 17.484 1 93.38 332 PRO B O 1
ATOM 5052 N N . GLU B 1 333 ? 29.484 14.914 17.828 1 94.88 333 GLU B N 1
ATOM 5053 C CA . GLU B 1 333 ? 30.703 14.75 18.625 1 94.88 333 GLU B CA 1
ATOM 5054 C C . GLU B 1 333 ? 31.938 14.977 17.766 1 94.88 333 GLU B C 1
ATOM 5056 O O . GLU B 1 333 ? 32.906 15.625 18.219 1 94.88 333 GLU B O 1
ATOM 5061 N N . ILE B 1 334 ? 31.953 14.492 16.641 1 92.94 334 ILE B N 1
ATOM 5062 C CA . ILE B 1 334 ? 33.094 14.641 15.734 1 92.94 334 ILE B CA 1
ATOM 5063 C C . ILE B 1 334 ? 33.281 16.125 15.406 1 92.94 334 ILE B C 1
ATOM 5065 O O . ILE B 1 334 ? 34.406 16.625 15.422 1 92.94 334 ILE B O 1
ATOM 5069 N N . TYR B 1 335 ? 32.219 16.766 15.133 1 92.94 335 TYR B N 1
ATOM 5070 C CA . TYR B 1 335 ? 32.281 18.172 14.797 1 92.94 335 TYR B CA 1
ATOM 5071 C C . TYR B 1 335 ? 32.844 19 15.945 1 92.94 335 TYR B C 1
ATOM 5073 O O . TYR B 1 335 ? 33.719 19.844 15.742 1 92.94 335 TYR B O 1
ATOM 5081 N N . GLN B 1 336 ? 32.438 18.672 17.094 1 93.75 336 GLN B N 1
ATOM 5082 C CA . GLN B 1 336 ? 32.938 19.359 18.281 1 93.75 336 GLN B CA 1
ATOM 5083 C C . GLN B 1 336 ? 34.406 19.109 18.469 1 93.75 336 GLN B C 1
ATOM 5085 O O . GLN B 1 336 ? 35.156 20.031 18.812 1 93.75 336 GLN B O 1
ATOM 5090 N N . THR B 1 337 ? 34.781 17.953 18.281 1 94.06 337 THR B N 1
ATOM 5091 C CA . THR B 1 337 ? 36.188 17.594 18.406 1 94.06 337 THR B CA 1
ATOM 5092 C C . THR B 1 337 ? 37.031 18.375 17.391 1 94.06 337 THR B C 1
ATOM 5094 O O . THR B 1 337 ? 38.125 18.859 17.734 1 94.06 337 THR B O 1
ATOM 5097 N N . LEU B 1 338 ? 36.562 18.484 16.266 1 93.31 338 LEU B N 1
ATOM 5098 C CA . LEU B 1 338 ? 37.281 19.203 15.227 1 93.31 338 LEU B CA 1
ATOM 5099 C C . LEU B 1 338 ? 37.438 20.672 15.594 1 93.31 338 LEU B C 1
ATOM 5101 O O . LEU B 1 338 ? 38.5 21.25 15.406 1 93.31 338 LEU B O 1
ATOM 5105 N N . LYS B 1 339 ? 36.406 21.156 16.109 1 92.06 339 LYS B N 1
ATOM 5106 C CA . LYS B 1 339 ? 36.469 22.562 16.531 1 92.06 339 LYS B CA 1
ATOM 5107 C C . LYS B 1 339 ? 37.469 22.766 17.656 1 92.06 339 LYS B C 1
ATOM 5109 O O . LYS B 1 339 ? 38.188 23.75 17.688 1 92.06 339 LYS B O 1
ATOM 5114 N N . HIS B 1 340 ? 37.5 21.859 18.453 1 94.06 340 HIS B N 1
ATOM 5115 C CA . HIS B 1 340 ? 38.438 21.922 19.578 1 94.06 340 HIS B CA 1
ATOM 5116 C C . HIS B 1 340 ? 39.875 21.844 19.078 1 94.06 340 HIS B C 1
ATOM 5118 O O . HIS B 1 340 ? 40.75 22.609 19.547 1 94.06 340 HIS B O 1
ATOM 5124 N N . ILE B 1 341 ? 40.094 20.969 18.234 1 93.19 341 ILE B N 1
ATOM 5125 C CA . ILE B 1 341 ? 41.438 20.812 17.672 1 93.19 341 ILE B CA 1
ATOM 5126 C C . ILE B 1 341 ? 41.844 22.094 16.953 1 93.19 341 ILE B C 1
ATOM 5128 O O . ILE B 1 341 ? 43 22.562 17.109 1 93.19 341 ILE B O 1
ATOM 5132 N N . GLN B 1 342 ? 40.969 22.578 16.281 1 90.81 342 GLN B N 1
ATOM 5133 C CA . GLN B 1 342 ? 41.219 23.812 15.547 1 90.81 342 GLN B CA 1
ATOM 5134 C C . GLN B 1 342 ? 41.594 24.953 16.5 1 90.81 342 GLN B C 1
ATOM 5136 O O . GLN B 1 342 ? 42.562 25.688 16.234 1 90.81 342 GLN B O 1
ATOM 5141 N N . ARG B 1 343 ? 41 25 17.516 1 91.94 343 ARG B N 1
ATOM 5142 C CA . ARG B 1 343 ? 41.25 26.031 18.516 1 91.94 343 ARG B CA 1
ATOM 5143 C C . ARG B 1 343 ? 42.594 25.812 19.188 1 91.94 343 ARG B C 1
ATOM 5145 O O . ARG B 1 343 ? 43.375 26.75 19.375 1 91.94 343 ARG B O 1
ATOM 5152 N N . HIS B 1 344 ? 42.719 24.594 19.469 1 92.19 344 HIS B N 1
ATOM 5153 C CA . HIS B 1 344 ? 43.938 24.25 20.156 1 92.19 344 HIS B CA 1
ATOM 5154 C C . HIS B 1 344 ? 45.156 24.531 19.281 1 92.19 344 HIS B C 1
ATOM 5156 O O . HIS B 1 344 ? 46.219 24.875 19.781 1 92.19 344 HIS B O 1
ATOM 5162 N N . LEU B 1 345 ? 44.969 24.453 18.016 1 91.56 345 LEU B N 1
ATOM 5163 C CA . LEU B 1 345 ? 46.094 24.656 17.094 1 91.56 345 LEU B CA 1
ATOM 5164 C C . LEU B 1 345 ? 46.156 26.109 16.625 1 91.56 345 LEU B C 1
ATOM 5166 O O . LEU B 1 345 ? 47.031 26.469 15.836 1 91.56 345 LEU B O 1
ATOM 5170 N N . GLY B 1 346 ? 45.25 26.906 17.094 1 88.19 346 GLY B N 1
ATOM 5171 C CA . GLY B 1 346 ? 45.25 28.312 16.703 1 88.19 346 GLY B CA 1
ATOM 5172 C C . GLY B 1 346 ? 44.781 28.531 15.266 1 88.19 346 GLY B C 1
ATOM 5173 O O . GLY B 1 346 ? 45.25 29.453 14.594 1 88.19 346 GLY B O 1
ATOM 5174 N N . LEU B 1 347 ? 44 27.703 14.781 1 80.31 347 LEU B N 1
ATOM 5175 C CA . LEU B 1 347 ? 43.562 27.766 13.391 1 80.31 347 LEU B CA 1
ATOM 5176 C C . LEU B 1 347 ? 42.156 28.344 13.281 1 80.31 347 LEU B C 1
ATOM 5178 O O . LEU B 1 347 ? 41.5 28.219 12.234 1 80.31 347 LEU B O 1
ATOM 5182 N N . ASP B 1 348 ? 41.5 28.969 14.289 1 73.56 348 ASP B N 1
ATOM 5183 C CA . ASP B 1 348 ? 40.156 29.531 14.328 1 73.56 348 ASP B CA 1
ATOM 5184 C C . ASP B 1 348 ? 40.062 30.766 13.414 1 73.56 348 ASP B C 1
ATOM 5186 O O . ASP B 1 348 ? 40.875 31.688 13.516 1 73.56 348 ASP B O 1
ATOM 5190 N N . GLN B 1 349 ? 39.875 30.781 12.125 1 51.97 349 GLN B N 1
ATOM 5191 C CA . GLN B 1 349 ? 39.688 32.094 11.492 1 51.97 349 GLN B CA 1
ATOM 5192 C C . GLN B 1 349 ? 38.25 32.594 11.758 1 51.97 349 GLN B C 1
ATOM 5194 O O . GLN B 1 349 ? 37.312 31.812 11.844 1 51.97 349 GLN B O 1
#

Sequence (698 aa):
MKFSDLLQQLKDGVVSDSLELSDRTDPVIHGVAAIDEAQAGTLSYIEGQKFAHYLATTKADAVILPVDEALQAQAIAKGLAWMSTESPRLLFARAIALFYQPYHPRSEIHPTATIAPDVKLGSRVHIGPHVVIRSGAKIGDDVCIHPNVVIYPQVQIGDRTILHANCTIHERTEIGADCTIHSGAVIGAEGFGFVPTPDGWLKMEQSGITVLENGVSVGCNSTIDRPAVGETRIGSQTKLDNLVHIGHGCKIGSGCAFAAQVGLAGGVTVGDRVILAGQVGIANQAKIGNGAIATAQAGIHSDVKPGAIVSDSPAIDNKLYLKNSAIRKRLPEIYQTLKHIQRHLGLDQMKFSDLLQQLKDGVVSDSLELSDRTDPVIHGVAAIDEAQAGTLSYIEGQKFAHYLATTKADAVILPVDEALQAQAIAKGLAWMSTESPRLLFARAIALFYQPYHPRSEIHPTATIAPDVKLGSRVHIGPHVVIRSGAKIGDDVCIHPNVVIYPQVQIGDRTILHANCTIHERTEIGADCTIHSGAVIGAEGFGFVPTPDGWLKMEQSGITVLENGVSVGCNSTIDRPAVGETRIGSQTKLDNLVHIGHGCKIGSGCAFAAQVGLAGGVTVGDRVILAGQVGIANQAKIGNGAIATAQAGIHSDVKPGAIVSDSPAIDNKLYLKNSAIRKRLPEIYQTLKHIQRHLGLDQ

Foldseek 3Di:
DWPVVLCVVLVVFFDDWCVVVDVADRAAAQEADDLQPDAERYEEEDDDPVCLVSLVVGRYQEYEYEPDVVSVVSNVVVRHIYTYGNGRPVSVVVSNVVNDDDDDDWQDADPQEAADPQEAEEAREAHEHCEYADAQEYYYACEYEYPCEYEEHNEYAEYNEYEEHCEYEYYNEYEYEQEYEYHQEYEAAAFPAWDADPVGTDHQGQPEYEYEYAQEYAEHNEYAYAGSDYYHYAEYNEYEYECEYHGYQEAAYYQEYEYHLEYEYYQEYYYAHEYEEANEYEDYNAYEAACEYEYHNEYDDHHHYHNFYWYDVPIDGVVVVVVVVVVVVCVVVVVVVVVVVCVVVVNPD/DWPVVLCVVLVVFFDDWCVVVDVADRDAAQEADDLQPDAERYEYEDDDDVCLVSLVVGRYQEYEYEPDVVSVVSNVVVRHTYTYGNCRPVSVVVSRVVNDDPDDDWQDADPQEAADPQEAEEAREAHEHPEYADAQEYYYALEYEYPPEYEEHNEYAEHNEYEEPCEYEYYNEYEYEQEYEYHQEYEAAAFPAWDADPVGTDHQGQPEYEYEYAQEYAEHNEYAYAGSDYYHYAEHNEYEYECEYHGYQEAAYYQEYEYHLEYEYYQEYYYYHEYEEANEYEDYNAYEAACEYEYHNEYYDHHHYHNFYWYDVPIDGVVVVVVVVVVVVCVVVVVVVVVVVCVVVVNDD

pLDDT: mean 95.72, std 5.5, range [51.97, 98.94]

Radius of gyration: 29.94 Å; Cα contacts (8 Å, |Δi|>4): 2040; chains: 2; bounding box: 85×92×61 Å

Nearest PDB structures (foldseek):
  4ihh-assembly2_E  TM=8.653E-01  e=3.105E-22  Escherichia coli K-12
  4ihf-assembly1_D  TM=8.695E-01  e=5.856E-22  Escherichia coli K-12
  3eh0-assembly1_C  TM=8.491E-01  e=2.187E-21  Escherichia coli K-12
  6ued-assembly1_A-2  TM=8.592E-01  e=5.527E-21  Pseudomonas aeruginosa PAO1
  3pmo-assembly1_A  TM=8.729E-01  e=4.292E-20  Pseudomonas aeruginosa

Secondary structure (DSSP, 8-state):
-BHHHHHHHT-TTEEEEHHHHSS----B--EE--TTT--TTEEEE--SGGGTHHHHH---SEEEE-S-HHHHHHHHHHT-EEEEES-HHHHHHHHHHHH-------S-B-TT-EE-TT-EE-SS-EE-TT-EE-TT-EE-TT-EE-TT-EE-TT-EE-TT-EE-TT-EE-TT-EE-SS-EE-TT-EEEEEP--EEEETTEEEE-----EEEE-TT-EE-TT-EEEEPSSSEEEE-TT-EE-TT-EE-TT-EE-SS-EE-TT-EE-TT-EE-SS-EE-TT-EE-TT-EE-TT-EE-TT-EE-S-B-TT-EEETTTTEEHHHHHHHHHHHTTHHHHHHHHHHHHHHHT---/-BHHHHHHHT-TTEEEEHHHHSS----B--EE--TTT--TTEEEE--SGGGTHHHHH---SEEEE-S-HHHHHHHHHHT-EEEEES-HHHHHHHHHHHH-----PPS-B-TT-EE-TT-EE-SS-EE-TT-EE-TT-EE-TT-EE-TT-EE-TT-EE-TT-EE-TT-EE-TT-EE-SS-EE-TT-EEEEEP--EEEETTEEEE-----EEEE-TT-EE-TT-EEEEPSSSEEEE-TT-EE-TT-EE-TT-EE-SS-EE-TT-EE-TT-EE-SS-EE-TT-EE-TT-EE-TT-EE-TT-EE-S-B-TT-EEETTTTEEHHHHHHHHHHHTTHHHHHHHHHHHHHHTT---

InterPro domains:
  IPR001451 Hexapeptide repeat [PF00132] (106-134)
  IPR001451 Hexapeptide repeat [PF00132] (136-170)
  IPR001451 Hexapeptide repeat [PF00132] (232-266)
  IPR007691 UDP-3-O-[3-hydroxymyristoyl] glucosamine N-acyltransferase LpxD [MF_00523] (6-334)
  IPR007691 UDP-3-O-[3-hydroxymyristoyl] glucosamine N-acyltransferase LpxD [PTHR43378] (28-341)
  IPR007691 UDP-3-O-[3-hydroxymyristoyl] glucosamine N-acyltransferase LpxD [TIGR01853] (19-335)
  IPR007691 UDP-3-O-[3-hydroxymyristoyl] glucosamine N-acyltransferase LpxD [cd03352] (118-322)
  IPR011004 Trimeric LpxA-like superfamily [SSF51161] (37-324)
  IPR020573 UDP-3-O-[3-hydroxymyristoyl] glucosamine N-acyltransferase, non-repeat region [PF04613] (26-98)

Solvent-accessible surface area (backbone atoms only — not comparable to full-atom values): 32453 Å² total; per-residue (Å²): 85,38,43,63,57,51,48,65,75,48,44,83,65,51,75,49,44,34,74,81,74,37,102,56,69,69,50,61,32,78,40,70,38,56,41,89,72,22,42,77,30,15,35,27,61,33,86,48,77,89,50,50,71,42,69,80,66,38,42,38,42,29,36,31,29,42,84,42,70,69,59,51,50,52,35,54,76,70,66,37,30,39,38,20,16,92,48,28,66,63,52,51,55,56,50,47,56,76,70,47,76,81,93,72,82,69,65,38,74,38,86,62,35,47,68,37,90,66,40,44,74,42,56,64,35,21,35,26,49,53,21,35,38,32,51,55,20,36,39,28,37,45,20,37,35,34,39,45,22,39,34,33,38,43,21,36,39,25,38,50,18,37,38,31,41,46,15,37,39,27,52,50,18,37,38,29,31,50,21,38,40,30,40,41,17,36,41,24,39,74,31,90,43,64,42,82,48,99,91,33,70,41,75,32,54,45,65,24,27,23,38,39,35,40,38,24,34,40,21,39,48,14,40,35,18,5,10,51,47,58,49,12,37,40,24,38,48,18,38,38,32,38,48,24,38,40,28,22,34,19,40,37,31,33,47,23,40,36,33,43,44,21,36,37,34,40,40,24,35,36,34,37,44,26,38,35,28,40,43,21,37,36,36,65,57,25,41,37,25,40,44,17,34,35,38,62,48,14,29,37,81,55,69,40,57,60,56,38,50,33,25,43,74,68,51,37,51,38,71,58,44,55,53,49,53,58,48,60,76,39,45,68,59,51,52,50,48,50,51,51,50,30,52,73,68,70,58,71,122,85,38,42,65,57,50,48,64,76,47,43,83,65,51,75,50,43,32,74,80,75,38,100,56,68,67,50,60,34,77,39,68,29,45,43,92,72,23,42,76,30,15,37,29,59,35,86,48,75,90,49,48,71,42,69,78,67,37,43,38,43,28,36,29,28,43,84,42,70,69,59,50,49,51,35,53,75,72,65,39,30,39,38,20,16,92,47,27,66,61,54,49,29,57,50,42,53,74,69,43,74,80,94,72,82,69,64,39,72,38,85,63,35,46,66,38,88,67,41,45,73,43,55,66,34,20,37,26,51,54,20,35,38,32,51,56,19,37,38,28,37,44,19,38,36,33,39,48,22,41,37,33,40,42,20,36,40,25,37,50,18,35,38,32,39,49,15,38,38,29,52,50,17,37,36,30,31,51,21,38,39,28,40,44,16,37,41,26,42,74,30,96,43,66,43,82,48,100,90,45,75,41,80,46,72,44,72,25,26,22,38,37,33,41,38,25,33,40,20,39,50,15,42,35,19,5,8,51,63,61,48,11,38,40,25,38,44,18,38,36,27,37,45,23,39,39,27,21,34,19,39,36,30,34,37,22,40,35,31,40,45,21,37,37,34,40,40,24,35,35,34,37,44,24,39,37,30,40,43,19,36,36,37,64,55,25,38,38,25,39,45,16,34,35,38,60,51,14,28,36,77,57,68,43,58,60,56,37,50,32,24,43,76,72,52,38,52,37,72,57,46,56,54,49,56,60,48,59,78,40,42,70,59,52,52,51,49,51,53,48,51,32,51,73,70,68,62,72,125

Organism: NCBI:txid376219